Protein AF-M0KDM0-F1 (afdb_monomer_lite)

Foldseek 3Di:
DDPDPDDEAADEAEDPAQVHAEDEDDLPPDQPDAAAAELEEADEDDANAEYEYERHEYYDVQVSHPNCPPPVHFYEHYHHYDHYAYEYYNYEQEDGQQESEACEQRYAEHAQAEYEHTNFDDAQDPPRPGFGEHYEYAHAVVGEHEYYQYEYYAGLAEPYEHAYHAAEYEHEQYEHEAHLAAHYAAQHYAEYEAYQYHEEHDDPVNQVRHDADPDDGSGDWYEHYPNHNQHYQDAYEYEHEQYEYEQTQAAHEEQEHHDDDHDAEYAYYYEQEFYENYNNHDDAENYEYYDPHEHQEYHYAEYEYEQHQHAHYYYDAYAYEYAAYEYENHPYNYDPHRYHYNHYHYPDDTGRGNHDDPVRGHNDDDPCPDDDPPPPDDDDD

Organism: NCBI:txid1227452

Sequence (381 aa):
MEFGETVPAGISIIGEGANKSTLAITRHASGENRPNQSGFIWYDGYDHGTVEIADVKLDGNYENVSGLAENNGGSWGLQMSKNGNFHLKRAWIRGWHLAGVRGRAVLRSVTNCTFQDNGIGRHNATNGKSNSHHISVRPQAGDEFTVKNSCFIDCAGNAINIRFGDGVTKIHNCYISGTGSGLCKMSAGKVIELKNIYHRANTPSLEQKVDKRDIGPDFHGRFFINNLGNRGTTPTTVIMDNVLSRDMSDYAFQAQDAIGDGPMNVIWKGDMIAIYNTNRVRDEAVIRDHGVGKFSNIDIDRLSIHNSKAKAFMFTSSQGTIDTFNHSNTDGIGNAGDVTINANNQGQERFSPSVPSIKEVGVSSVASGEDVTVNSGNRKR

Structure (mmCIF, N/CA/C/O backbone):
data_AF-M0KDM0-F1
#
_entry.id   AF-M0KDM0-F1
#
loop_
_atom_site.group_PDB
_atom_site.id
_atom_site.type_symbol
_atom_site.label_atom_id
_atom_site.label_alt_id
_atom_site.label_comp_id
_atom_site.label_asym_id
_atom_site.label_entity_id
_atom_site.label_seq_id
_atom_site.pdbx_PDB_ins_code
_atom_site.Cartn_x
_atom_site.Cartn_y
_atom_site.Cartn_z
_atom_site.occupancy
_atom_site.B_iso_or_equiv
_atom_site.auth_seq_id
_atom_site.auth_comp_id
_atom_site.auth_asym_id
_atom_site.auth_atom_id
_atom_site.pdbx_PDB_model_num
ATOM 1 N N . MET A 1 1 ? 5.967 -6.563 -50.703 1.00 35.59 1 MET A N 1
ATOM 2 C CA . MET A 1 1 ? 6.257 -7.359 -49.496 1.00 35.59 1 MET A CA 1
ATOM 3 C C . MET A 1 1 ? 5.933 -6.447 -48.326 1.00 35.59 1 MET A C 1
ATOM 5 O O . MET A 1 1 ? 6.737 -5.585 -47.999 1.00 35.59 1 MET A O 1
ATOM 9 N N . GLU A 1 2 ? 4.691 -6.502 -47.847 1.00 38.84 2 GLU A N 1
ATOM 10 C CA . GLU A 1 2 ? 4.239 -5.694 -46.711 1.00 38.84 2 GLU A CA 1
ATOM 11 C C . GLU A 1 2 ? 4.822 -6.285 -45.428 1.00 38.84 2 GLU A C 1
ATOM 13 O O . GLU A 1 2 ? 4.769 -7.494 -45.202 1.00 38.84 2 GLU A O 1
ATOM 18 N N . PHE A 1 3 ? 5.434 -5.437 -44.607 1.00 34.19 3 PHE A N 1
ATOM 19 C CA . PHE A 1 3 ? 5.819 -5.811 -43.255 1.00 34.19 3 PHE A CA 1
ATOM 20 C C . PHE A 1 3 ? 4.541 -6.027 -42.427 1.00 34.19 3 PHE A C 1
ATOM 22 O O . PHE A 1 3 ? 3.915 -5.059 -42.017 1.00 34.19 3 PHE A O 1
ATOM 29 N N . GLY A 1 4 ? 4.192 -7.299 -42.212 1.00 47.06 4 GLY A N 1
ATOM 30 C CA . GLY A 1 4 ? 3.438 -7.840 -41.074 1.00 47.06 4 GLY A CA 1
ATOM 31 C C . GLY A 1 4 ? 2.073 -7.223 -40.744 1.00 47.06 4 GLY A C 1
ATOM 32 O O . GLY A 1 4 ? 1.992 -6.235 -40.027 1.00 47.06 4 GLY A O 1
ATOM 33 N N . GLU A 1 5 ? 0.996 -7.927 -41.098 1.00 47.44 5 GLU A N 1
ATOM 34 C CA . GLU A 1 5 ? -0.372 -7.701 -40.584 1.00 47.44 5 GLU A CA 1
ATOM 35 C C . GLU A 1 5 ? -0.519 -7.999 -39.072 1.00 47.44 5 GLU A C 1
ATOM 37 O O . GLU A 1 5 ? -1.568 -7.768 -38.472 1.00 47.44 5 GLU A O 1
ATOM 42 N N . THR A 1 6 ? 0.534 -8.506 -38.427 1.00 55.72 6 THR A N 1
ATOM 43 C CA . THR A 1 6 ? 0.581 -8.793 -36.991 1.00 55.72 6 THR A CA 1
ATOM 44 C C . THR A 1 6 ? 1.329 -7.693 -36.247 1.00 55.72 6 THR A C 1
ATOM 46 O O . THR A 1 6 ? 2.542 -7.538 -36.404 1.00 55.72 6 THR A O 1
ATOM 49 N N . VAL A 1 7 ? 0.609 -6.960 -35.397 1.00 55.34 7 VAL A N 1
ATOM 50 C CA . VAL A 1 7 ? 1.187 -5.978 -34.468 1.00 55.34 7 VAL A CA 1
ATOM 51 C C . VAL A 1 7 ? 2.204 -6.688 -33.558 1.00 55.34 7 VAL A C 1
ATOM 53 O O . VAL A 1 7 ? 1.883 -7.751 -33.021 1.00 55.34 7 VAL A O 1
ATOM 56 N N . PRO A 1 8 ? 3.429 -6.157 -33.379 1.00 58.00 8 PRO A N 1
ATOM 57 C CA . PRO A 1 8 ? 4.437 -6.817 -32.559 1.00 58.00 8 PRO A CA 1
ATOM 58 C C . PRO A 1 8 ? 4.004 -6.864 -31.090 1.00 58.00 8 PRO A C 1
ATOM 60 O O . PRO A 1 8 ? 3.485 -5.886 -30.549 1.00 58.00 8 PRO A O 1
ATOM 63 N N . ALA A 1 9 ? 4.247 -8.002 -30.439 1.00 67.75 9 ALA A N 1
ATOM 64 C CA . ALA A 1 9 ? 4.072 -8.141 -28.998 1.00 67.75 9 ALA A CA 1
ATOM 65 C C . ALA A 1 9 ? 4.955 -7.137 -28.234 1.00 67.75 9 ALA A C 1
ATOM 67 O O . ALA A 1 9 ? 5.993 -6.688 -28.726 1.00 67.75 9 ALA A O 1
ATOM 68 N N . GLY A 1 10 ? 4.550 -6.804 -27.011 1.00 76.56 10 GLY A N 1
ATOM 69 C CA . GLY A 1 10 ? 5.326 -5.953 -26.122 1.00 76.56 10 GLY A CA 1
ATOM 70 C C . GLY A 1 10 ? 6.689 -6.535 -25.767 1.00 76.56 10 GLY A C 1
ATOM 71 O O . GLY A 1 10 ? 6.923 -7.741 -25.819 1.00 76.56 10 GLY A O 1
ATOM 72 N N . ILE A 1 11 ? 7.602 -5.648 -25.376 1.00 84.25 11 ILE A N 1
ATOM 73 C CA . ILE A 1 11 ? 8.984 -5.995 -25.041 1.00 84.25 11 ILE A CA 1
ATOM 74 C C . ILE A 1 11 ? 9.093 -6.233 -23.535 1.00 84.25 11 ILE A C 1
ATOM 76 O O . ILE A 1 11 ? 8.833 -5.327 -22.745 1.00 84.25 11 ILE A O 1
ATOM 80 N N . SER A 1 12 ? 9.526 -7.435 -23.155 1.00 89.88 12 SER A N 1
ATOM 81 C CA . SER A 1 12 ? 9.868 -7.792 -21.772 1.00 89.88 12 SER A CA 1
ATOM 82 C C . SER A 1 12 ? 11.360 -7.575 -21.499 1.00 89.88 12 SER A C 1
ATOM 84 O O . SER A 1 12 ? 12.184 -7.750 -22.396 1.00 89.88 12 SER A O 1
ATOM 86 N N . ILE A 1 13 ? 11.721 -7.214 -20.263 1.00 91.38 13 ILE A N 1
ATOM 87 C CA . ILE A 1 13 ? 13.119 -7.017 -19.837 1.00 91.38 13 ILE A CA 1
ATOM 88 C C . ILE A 1 13 ? 13.420 -7.976 -18.692 1.00 91.38 13 ILE A C 1
ATOM 90 O O . ILE A 1 13 ? 12.868 -7.827 -17.602 1.00 91.38 13 ILE A O 1
ATOM 94 N N . ILE A 1 14 ? 14.321 -8.927 -18.931 1.00 95.69 14 ILE A N 1
ATOM 95 C CA . ILE A 1 14 ? 14.678 -9.972 -17.970 1.00 95.69 14 ILE A CA 1
ATOM 96 C C . ILE A 1 14 ? 16.189 -9.942 -17.743 1.00 95.69 14 ILE A C 1
ATOM 98 O O . ILE A 1 14 ? 16.960 -10.077 -18.693 1.00 95.69 14 ILE A O 1
ATOM 102 N N . GLY A 1 15 ? 16.607 -9.717 -16.499 1.00 94.94 15 GLY A N 1
ATOM 103 C CA . GLY A 1 15 ? 18.015 -9.727 -16.099 1.00 94.94 15 GLY A CA 1
ATOM 104 C C . GLY A 1 15 ? 18.447 -11.028 -15.415 1.00 94.94 15 GLY A C 1
ATOM 105 O O . GLY A 1 15 ? 17.697 -11.993 -15.315 1.00 94.94 15 GLY A O 1
ATOM 106 N N . GLU A 1 16 ? 19.673 -11.041 -14.898 1.00 94.44 16 GLU A N 1
ATOM 107 C CA . GLU A 1 16 ? 20.255 -12.161 -14.140 1.00 94.44 16 GLU A CA 1
ATOM 108 C C . GLU A 1 16 ? 20.016 -12.056 -12.620 1.00 94.44 16 GLU A C 1
ATOM 110 O O . GLU A 1 16 ? 20.525 -12.856 -11.829 1.00 94.44 16 GLU A O 1
ATOM 115 N N . GLY A 1 17 ? 19.280 -11.033 -12.191 1.00 91.75 17 GLY A N 1
ATOM 116 C CA . GLY A 1 17 ? 18.949 -10.721 -10.806 1.00 91.75 17 GLY A CA 1
ATOM 117 C C . GLY A 1 17 ? 19.108 -9.228 -10.530 1.00 91.75 17 GLY A C 1
ATOM 118 O O . GLY A 1 17 ? 20.024 -8.587 -11.044 1.00 91.75 17 GLY A O 1
ATOM 119 N N . ALA A 1 18 ? 18.269 -8.663 -9.657 1.00 89.75 18 ALA A N 1
ATOM 120 C CA . ALA A 1 18 ? 18.285 -7.224 -9.361 1.00 89.75 18 ALA A CA 1
ATOM 121 C C . ALA A 1 18 ? 19.626 -6.700 -8.797 1.00 89.75 18 ALA A C 1
ATOM 123 O O . ALA A 1 18 ? 19.922 -5.514 -8.900 1.00 89.75 18 ALA A O 1
ATOM 124 N N . ASN A 1 19 ? 20.468 -7.581 -8.251 1.00 87.94 19 ASN A N 1
ATOM 125 C CA . ASN A 1 19 ? 21.816 -7.236 -7.785 1.00 87.94 19 ASN A CA 1
ATOM 126 C C . ASN A 1 19 ? 22.911 -7.414 -8.851 1.00 87.94 19 ASN A C 1
ATOM 128 O O . ASN A 1 19 ? 24.055 -7.044 -8.608 1.00 87.94 19 ASN A O 1
ATOM 132 N N . LYS A 1 20 ? 22.580 -7.982 -10.016 1.00 92.19 20 LYS A N 1
ATOM 133 C CA . LYS A 1 20 ? 23.517 -8.275 -11.114 1.00 92.19 20 LYS A CA 1
ATOM 134 C C . LYS A 1 20 ? 23.231 -7.451 -12.364 1.00 92.19 20 LYS A C 1
ATOM 136 O O . LYS A 1 20 ? 24.155 -6.983 -13.017 1.00 92.19 20 LYS A O 1
ATOM 141 N N . SER A 1 21 ? 21.956 -7.233 -12.675 1.00 93.69 21 SER A N 1
ATOM 142 C CA . SER A 1 21 ? 21.517 -6.496 -13.857 1.00 93.69 21 SER A CA 1
ATOM 143 C C . SER A 1 21 ? 20.914 -5.161 -13.447 1.00 93.69 21 SER A C 1
ATOM 145 O O . SER A 1 21 ? 19.954 -5.114 -12.679 1.00 93.69 21 SER A O 1
ATOM 147 N N . THR A 1 22 ? 21.474 -4.066 -13.962 1.00 92.44 22 THR A N 1
ATOM 148 C CA . THR A 1 22 ? 20.990 -2.706 -13.700 1.00 92.44 22 THR A CA 1
ATOM 149 C C . THR A 1 22 ? 20.790 -1.950 -15.006 1.00 92.44 22 THR A C 1
ATOM 151 O O . THR A 1 22 ? 21.714 -1.857 -15.809 1.00 92.44 22 THR A O 1
ATOM 154 N N . LEU A 1 23 ? 19.611 -1.355 -15.172 1.00 90.00 23 LEU A N 1
ATOM 155 C CA . LEU A 1 23 ? 19.347 -0.306 -16.150 1.00 90.00 23 LEU A CA 1
ATOM 156 C C . LEU A 1 23 ? 19.211 1.018 -15.392 1.00 90.00 23 LEU A C 1
ATOM 158 O O . LEU A 1 23 ? 18.345 1.134 -14.526 1.00 90.00 23 LEU A O 1
ATOM 162 N N . ALA A 1 24 ? 20.069 1.995 -15.692 1.00 87.19 24 ALA A N 1
ATOM 163 C CA . ALA A 1 24 ? 20.154 3.241 -14.932 1.00 87.19 24 ALA A CA 1
ATOM 164 C C . ALA A 1 24 ? 20.133 4.492 -15.815 1.00 87.19 24 ALA A C 1
ATOM 166 O O . ALA A 1 24 ? 20.678 4.491 -16.921 1.00 87.19 24 ALA A O 1
ATOM 167 N N . ILE A 1 25 ? 19.582 5.588 -15.285 1.00 80.44 25 ILE A N 1
ATOM 168 C CA . ILE A 1 25 ? 19.773 6.923 -15.863 1.00 80.44 25 ILE A CA 1
ATOM 169 C C . ILE A 1 25 ? 21.196 7.402 -15.557 1.00 80.44 25 ILE A C 1
ATOM 171 O O . ILE A 1 25 ? 21.647 7.414 -14.408 1.00 80.44 25 ILE A O 1
ATOM 175 N N . THR A 1 26 ? 21.921 7.820 -16.596 1.00 75.44 26 THR A N 1
ATOM 176 C CA . THR A 1 26 ? 23.284 8.336 -16.437 1.00 75.44 26 THR A CA 1
ATOM 177 C C . THR A 1 26 ? 23.271 9.758 -15.870 1.00 75.44 26 THR A C 1
ATOM 179 O O . THR A 1 26 ? 22.411 10.577 -16.192 1.00 75.44 26 THR A O 1
ATOM 182 N N . ARG A 1 27 ? 24.290 10.094 -15.071 1.00 70.06 27 ARG A N 1
ATOM 183 C CA . ARG A 1 27 ? 24.494 11.447 -14.511 1.00 70.06 27 ARG A CA 1
ATOM 184 C C . ARG A 1 27 ? 24.722 12.546 -15.564 1.00 70.06 27 ARG A C 1
ATOM 186 O O . ARG A 1 27 ? 24.715 13.723 -15.233 1.00 70.06 27 ARG A O 1
ATOM 193 N N . HIS A 1 28 ? 24.980 12.166 -16.818 1.00 65.06 28 HIS A N 1
ATOM 194 C CA . HIS A 1 28 ? 25.344 13.079 -17.907 1.00 65.06 28 HIS A CA 1
ATOM 195 C C . HIS A 1 28 ? 24.146 13.509 -18.767 1.00 65.06 28 HIS A C 1
ATOM 197 O O . HIS A 1 28 ? 24.336 14.159 -19.792 1.00 65.06 28 HIS A O 1
ATOM 203 N N . ALA A 1 29 ? 22.914 13.174 -18.370 1.00 61.81 29 ALA A N 1
ATOM 204 C CA . ALA A 1 29 ? 21.724 13.695 -19.030 1.00 61.81 29 ALA A CA 1
ATOM 205 C C . ALA A 1 29 ? 21.675 15.234 -18.887 1.00 61.81 29 ALA A C 1
ATOM 207 O O . ALA A 1 29 ? 21.471 15.755 -17.785 1.00 61.81 29 ALA A O 1
ATOM 208 N N . SER A 1 30 ? 21.902 15.961 -19.989 1.00 56.25 30 SER A N 1
ATOM 209 C CA . SER A 1 30 ? 22.053 17.425 -19.991 1.00 56.25 30 SER A CA 1
ATOM 210 C C . SER A 1 30 ? 20.806 18.143 -19.462 1.00 56.25 30 SER A C 1
ATOM 212 O O . SER A 1 30 ? 19.687 17.680 -19.667 1.00 56.25 30 SER A O 1
ATOM 214 N N . GLY A 1 31 ? 21.008 19.266 -18.760 1.00 56.34 31 GLY A N 1
ATOM 215 C CA . GLY A 1 31 ? 19.955 20.115 -18.171 1.00 56.34 31 GLY A CA 1
ATOM 216 C C . GLY A 1 31 ? 19.000 20.749 -19.167 1.00 56.34 31 GLY A C 1
ATOM 217 O O . GLY A 1 31 ? 17.813 20.891 -18.890 1.00 56.34 31 GLY A O 1
ATOM 218 N N . GLU A 1 32 ? 19.518 21.074 -20.343 1.00 55.53 32 GLU A N 1
ATOM 219 C CA . GLU A 1 32 ? 18.854 21.953 -21.303 1.00 55.53 32 GLU A CA 1
ATOM 220 C C . GLU A 1 32 ? 17.818 21.231 -22.184 1.00 55.53 32 GLU A C 1
ATOM 222 O O . GLU A 1 32 ? 16.975 21.882 -22.788 1.00 55.53 32 GLU A O 1
ATOM 227 N N . ASN A 1 33 ? 17.813 19.889 -22.206 1.00 51.34 33 ASN A N 1
ATOM 228 C CA . ASN A 1 33 ? 16.956 19.066 -23.073 1.00 51.34 33 ASN A CA 1
ATOM 229 C C . ASN A 1 33 ? 16.190 17.983 -22.292 1.00 51.34 33 ASN A C 1
ATOM 231 O O . ASN A 1 33 ? 16.230 16.819 -22.682 1.00 51.34 33 ASN A O 1
ATOM 235 N N . ARG A 1 34 ? 15.530 18.302 -21.170 1.00 59.34 34 ARG A N 1
ATOM 236 C CA . ARG A 1 34 ? 14.917 17.276 -20.295 1.00 59.34 34 ARG A CA 1
ATOM 237 C C . ARG A 1 34 ? 13.394 17.139 -20.458 1.00 59.34 34 ARG A C 1
ATOM 239 O O . ARG A 1 34 ? 12.656 17.630 -19.603 1.00 59.34 34 ARG A O 1
ATOM 246 N N . PRO A 1 35 ? 12.882 16.427 -21.487 1.00 56.09 35 PRO A N 1
ATOM 247 C CA . PRO A 1 35 ? 11.527 15.896 -21.418 1.00 56.09 35 PRO A CA 1
ATOM 248 C C . PRO A 1 35 ? 11.438 14.887 -20.262 1.00 56.09 35 PRO A C 1
ATOM 250 O O . PRO A 1 35 ? 12.457 14.383 -19.784 1.00 56.09 35 PRO A O 1
ATOM 253 N N . ASN A 1 36 ? 10.216 14.577 -19.818 1.00 66.75 36 ASN A N 1
ATOM 254 C CA . ASN A 1 36 ? 9.962 13.531 -18.822 1.00 66.75 36 ASN A CA 1
ATOM 255 C C . ASN A 1 36 ? 10.756 12.257 -19.153 1.00 66.75 36 ASN A C 1
ATOM 257 O O . ASN A 1 36 ? 10.508 11.616 -20.173 1.00 66.75 36 ASN A O 1
ATOM 261 N N . GLN A 1 37 ? 11.695 11.887 -18.285 1.00 73.62 37 GLN A N 1
ATOM 262 C CA . GLN A 1 37 ? 12.515 10.694 -18.464 1.00 73.62 37 GLN A CA 1
ATOM 263 C C . GLN A 1 37 ? 11.749 9.481 -17.954 1.00 73.62 37 GLN A C 1
ATOM 265 O O . GLN A 1 37 ? 10.998 9.564 -16.978 1.00 73.62 37 GLN A O 1
ATOM 270 N N . SER A 1 38 ? 11.896 8.335 -18.606 1.00 77.62 38 SER A N 1
ATOM 271 C CA . SER A 1 38 ? 11.333 7.100 -18.075 1.00 77.62 38 SER A CA 1
ATOM 272 C C . SER A 1 38 ? 12.226 5.910 -18.355 1.00 77.62 38 SER A C 1
ATOM 274 O O . SER A 1 38 ? 12.783 5.814 -19.444 1.00 77.62 38 SER A O 1
ATOM 276 N N . GLY A 1 39 ? 12.346 5.006 -17.382 1.00 76.88 39 GLY A N 1
ATOM 277 C CA . GLY A 1 39 ? 13.085 3.754 -17.565 1.00 76.88 39 GLY A CA 1
ATOM 278 C C . GLY A 1 39 ? 12.410 2.844 -18.588 1.00 76.88 39 GLY A C 1
ATOM 279 O O . GLY A 1 39 ? 13.080 2.194 -19.383 1.00 76.88 39 GLY A O 1
ATOM 280 N N . PHE A 1 40 ? 11.077 2.852 -18.605 1.00 84.31 40 PHE A N 1
ATOM 281 C CA . PHE A 1 40 ? 10.266 2.174 -19.609 1.00 84.31 40 PHE A CA 1
ATOM 282 C C . PHE A 1 40 ? 8.972 2.951 -19.869 1.00 84.31 40 PHE A C 1
ATOM 284 O O . PHE A 1 40 ? 8.281 3.350 -18.923 1.00 84.31 40 PHE A O 1
ATOM 291 N N . ILE A 1 41 ? 8.620 3.128 -21.144 1.00 82.94 41 ILE A N 1
ATOM 292 C CA . ILE A 1 41 ? 7.360 3.749 -21.568 1.00 82.94 41 ILE A CA 1
ATOM 293 C C . ILE A 1 41 ? 6.604 2.777 -22.461 1.00 82.94 41 ILE A C 1
ATOM 295 O O . ILE A 1 41 ? 7.095 2.346 -23.498 1.00 82.94 41 ILE A O 1
ATOM 299 N N . TRP A 1 42 ? 5.370 2.502 -22.071 1.00 78.88 42 TRP A N 1
ATOM 300 C CA . TRP A 1 42 ? 4.370 1.838 -22.887 1.00 78.88 42 TRP A CA 1
ATOM 301 C C . TRP A 1 42 ? 3.461 2.934 -23.460 1.00 78.88 42 TRP A C 1
ATOM 303 O O . TRP A 1 42 ? 2.737 3.600 -22.714 1.00 78.88 42 TRP A O 1
ATOM 313 N N . TYR A 1 43 ? 3.514 3.149 -24.777 1.00 75.94 43 TYR A N 1
ATOM 314 C CA . TYR A 1 43 ? 2.731 4.186 -25.460 1.00 75.94 43 TYR A CA 1
ATOM 315 C C . TYR A 1 43 ? 1.278 3.762 -25.720 1.00 75.94 43 TYR A C 1
ATOM 317 O O . TYR A 1 43 ? 0.985 2.582 -25.919 1.00 75.94 43 TYR A O 1
ATOM 325 N N . ASP A 1 44 ? 0.371 4.746 -25.712 1.00 74.19 44 ASP A N 1
ATOM 326 C CA . ASP A 1 44 ? -1.040 4.568 -26.073 1.00 74.19 44 ASP A CA 1
ATOM 327 C C . ASP A 1 44 ? -1.181 4.204 -27.574 1.00 74.19 44 ASP A C 1
ATOM 329 O O . ASP A 1 44 ? -0.305 4.512 -28.380 1.00 74.19 44 ASP A O 1
ATOM 333 N N . GLY A 1 45 ? -2.296 3.565 -27.952 1.00 71.69 45 GLY A N 1
ATOM 334 C CA . GLY A 1 45 ? -2.641 3.260 -29.354 1.00 71.69 45 GLY A CA 1
ATOM 335 C C . GLY A 1 45 ? -2.397 1.815 -29.803 1.00 71.69 45 GLY A C 1
ATOM 336 O O . GLY A 1 45 ? -2.857 1.443 -30.876 1.00 71.69 45 GLY A O 1
ATOM 337 N N . TYR A 1 46 ? -1.755 0.993 -28.969 1.00 73.56 46 TYR A N 1
ATOM 338 C CA . TYR A 1 46 ? -1.459 -0.410 -29.270 1.00 73.56 46 TYR A CA 1
ATOM 339 C C . TYR A 1 46 ? -1.802 -1.307 -28.077 1.00 73.56 46 TYR A C 1
ATOM 341 O O . TYR A 1 46 ? -1.681 -0.884 -26.923 1.00 73.56 46 TYR A O 1
ATOM 349 N N . ASP A 1 47 ? -2.209 -2.545 -28.349 1.00 80.12 47 ASP A N 1
ATOM 350 C CA . ASP A 1 47 ? -2.201 -3.616 -27.353 1.00 80.12 47 ASP A CA 1
ATOM 351 C C . ASP A 1 47 ? -0.834 -4.300 -27.408 1.00 80.12 47 ASP A C 1
ATOM 353 O O . ASP A 1 47 ? -0.475 -4.878 -28.430 1.00 80.12 47 ASP A O 1
ATOM 357 N N . HIS A 1 48 ? -0.049 -4.198 -26.332 1.00 80.06 48 HIS A N 1
ATOM 358 C CA . HIS A 1 48 ? 1.283 -4.812 -26.295 1.00 80.06 48 HIS A CA 1
ATOM 359 C C . HIS A 1 48 ? 1.243 -6.227 -25.697 1.00 80.06 48 HIS A C 1
ATOM 361 O O . HIS A 1 48 ? 2.284 -6.784 -25.354 1.00 80.06 48 HIS A O 1
ATOM 367 N N . GLY A 1 49 ? 0.057 -6.828 -25.563 1.00 86.31 49 GLY A N 1
ATOM 368 C CA . GLY A 1 49 ? -0.098 -8.175 -25.032 1.00 86.31 49 GLY A CA 1
ATOM 369 C C . GLY A 1 49 ? 0.385 -8.266 -23.586 1.00 86.31 49 GLY A C 1
ATOM 370 O O . GLY A 1 49 ? 0.019 -7.440 -22.749 1.00 86.31 49 GLY A O 1
ATOM 371 N N . THR A 1 50 ? 1.201 -9.276 -23.287 1.00 90.12 50 THR A N 1
ATOM 372 C CA . THR A 1 50 ? 1.740 -9.512 -21.942 1.00 90.12 50 THR A CA 1
ATOM 373 C C . THR A 1 50 ? 3.215 -9.141 -21.880 1.00 90.12 50 THR A C 1
ATOM 375 O O . THR A 1 50 ? 4.033 -9.706 -22.602 1.00 90.12 50 THR A O 1
ATOM 378 N N . VAL A 1 51 ? 3.551 -8.223 -20.977 1.00 91.12 51 VAL A N 1
ATOM 379 C CA . VAL A 1 51 ? 4.912 -7.736 -20.737 1.00 91.12 51 VAL A CA 1
ATOM 380 C C . VAL A 1 51 ? 5.342 -8.061 -19.311 1.00 91.12 51 VAL A C 1
ATOM 382 O O . VAL A 1 51 ? 4.592 -7.846 -18.357 1.00 91.12 51 VAL A O 1
ATOM 385 N N . GLU A 1 52 ? 6.575 -8.533 -19.156 1.00 93.31 52 GLU A N 1
ATOM 386 C CA . GLU A 1 52 ? 7.209 -8.758 -17.861 1.00 93.31 52 GLU A CA 1
ATOM 387 C C . GLU A 1 52 ? 8.501 -7.938 -17.734 1.00 93.31 52 GLU A C 1
ATOM 389 O O . GLU A 1 52 ? 9.323 -7.881 -18.650 1.00 93.31 52 GLU A O 1
ATOM 394 N N . ILE A 1 53 ? 8.699 -7.318 -16.569 1.00 94.31 53 ILE A N 1
ATOM 395 C CA . ILE A 1 53 ? 10.025 -6.878 -16.130 1.00 94.31 53 ILE A CA 1
ATOM 396 C C . ILE A 1 53 ? 10.426 -7.700 -14.914 1.00 94.31 53 ILE A C 1
ATOM 398 O O . ILE A 1 53 ? 9.757 -7.653 -13.872 1.00 94.31 53 ILE A O 1
ATOM 402 N N . ALA A 1 54 ? 11.535 -8.427 -15.052 1.00 96.56 54 ALA A N 1
ATOM 403 C CA . ALA A 1 54 ? 12.016 -9.316 -14.015 1.00 96.56 54 ALA A CA 1
ATOM 404 C C . ALA A 1 54 ? 13.529 -9.303 -13.814 1.00 96.56 54 ALA A C 1
ATOM 406 O O . ALA A 1 54 ? 14.300 -9.001 -14.722 1.00 96.56 54 ALA A O 1
ATOM 407 N N . ASP A 1 55 ? 13.939 -9.655 -12.593 1.00 96.62 55 ASP A N 1
ATOM 408 C CA . ASP A 1 55 ? 15.337 -9.948 -12.252 1.00 96.62 55 ASP A CA 1
ATOM 409 C C . ASP A 1 55 ? 16.310 -8.813 -12.606 1.00 96.62 55 ASP A C 1
ATOM 411 O O . ASP A 1 55 ? 17.442 -9.033 -13.029 1.00 96.62 55 ASP A O 1
ATOM 415 N N . VAL A 1 56 ? 15.868 -7.570 -12.430 1.00 95.50 56 VAL A N 1
ATOM 416 C CA . VAL A 1 56 ? 16.618 -6.377 -12.830 1.00 95.50 56 VAL A CA 1
ATOM 417 C C . VAL A 1 56 ? 16.387 -5.235 -11.847 1.00 95.50 56 VAL A C 1
ATOM 419 O O . VAL A 1 56 ? 15.323 -5.120 -11.230 1.00 95.50 56 VAL A O 1
ATOM 422 N N . LYS A 1 57 ? 17.389 -4.369 -11.702 1.00 94.88 57 LYS A N 1
ATOM 423 C CA . LYS A 1 57 ? 17.251 -3.072 -11.046 1.00 94.88 57 LYS A CA 1
ATOM 424 C C . LYS A 1 57 ? 17.016 -1.979 -12.082 1.00 94.88 57 LYS A C 1
ATOM 426 O O . LYS A 1 57 ? 17.827 -1.806 -12.989 1.00 94.88 57 LYS A O 1
ATOM 431 N N . LEU A 1 58 ? 15.927 -1.232 -11.919 1.00 94.06 58 LEU A N 1
ATOM 432 C CA . LEU A 1 58 ? 15.641 -0.013 -12.669 1.00 94.06 58 LEU A CA 1
ATOM 433 C C . LEU A 1 58 ? 15.944 1.193 -11.784 1.00 94.06 58 LEU A C 1
ATOM 435 O O . LEU A 1 58 ? 15.224 1.465 -10.818 1.00 94.06 58 LEU A O 1
ATOM 439 N N . ASP A 1 59 ? 17.018 1.895 -12.121 1.00 92.25 59 ASP A N 1
ATOM 440 C CA . ASP A 1 59 ? 17.637 2.911 -11.282 1.00 92.25 59 ASP A CA 1
ATOM 441 C C . ASP A 1 59 ? 17.483 4.306 -11.895 1.00 92.25 59 ASP A C 1
ATOM 443 O O . ASP A 1 59 ? 18.181 4.688 -12.837 1.00 92.25 59 ASP A O 1
ATOM 447 N N . GLY A 1 60 ? 16.540 5.076 -11.362 1.00 88.31 60 GLY A N 1
ATOM 448 C CA . GLY A 1 60 ? 16.292 6.441 -11.809 1.00 88.31 60 GLY A CA 1
ATOM 449 C C . GLY A 1 60 ? 17.396 7.414 -11.401 1.00 88.31 60 GLY A C 1
ATOM 450 O O . GLY A 1 60 ? 17.467 8.505 -11.965 1.00 88.31 60 GLY A O 1
ATOM 451 N N . ASN A 1 61 ? 18.266 7.012 -10.463 1.00 86.19 61 ASN A N 1
ATOM 452 C CA . ASN A 1 61 ? 19.455 7.750 -10.059 1.00 86.19 61 ASN A CA 1
ATOM 453 C C . ASN A 1 61 ? 19.184 9.221 -9.658 1.00 86.19 61 ASN A C 1
ATOM 455 O O . ASN A 1 61 ? 20.046 10.074 -9.863 1.00 86.19 61 ASN A O 1
ATOM 459 N N . TYR A 1 62 ? 17.996 9.537 -9.109 1.00 80.50 62 TYR A N 1
ATOM 460 C CA . TYR A 1 62 ? 17.566 10.930 -8.878 1.00 80.50 62 TYR A CA 1
ATOM 461 C C . TYR A 1 62 ? 18.555 11.761 -8.050 1.00 80.50 62 TYR A C 1
ATOM 463 O O . TYR A 1 62 ? 18.712 12.946 -8.313 1.00 80.50 62 TYR A O 1
ATOM 471 N N . GLU A 1 63 ? 19.251 11.140 -7.096 1.00 80.31 63 GLU A N 1
ATOM 472 C CA . GLU A 1 63 ? 20.233 11.793 -6.219 1.00 80.31 63 GLU A CA 1
ATOM 473 C C . GLU A 1 63 ? 21.404 12.402 -7.004 1.00 80.31 63 GLU A C 1
ATOM 475 O O . GLU A 1 63 ? 21.995 13.389 -6.579 1.00 80.31 63 GLU A O 1
ATOM 480 N N . ASN A 1 64 ? 21.734 11.826 -8.163 1.00 79.50 64 ASN A N 1
ATOM 481 C CA . ASN A 1 64 ? 22.868 12.232 -8.993 1.00 79.50 64 ASN A CA 1
ATOM 482 C C . ASN A 1 64 ? 22.440 12.956 -10.277 1.00 79.50 64 ASN A C 1
ATOM 484 O O . ASN A 1 64 ? 23.289 13.274 -11.114 1.00 79.50 64 ASN A O 1
ATOM 488 N N . VAL A 1 65 ? 21.140 13.196 -10.461 1.00 74.19 65 VAL A N 1
ATOM 489 C CA . VAL A 1 65 ? 20.594 13.916 -11.613 1.00 74.19 65 VAL A CA 1
ATOM 490 C C . VAL A 1 65 ? 19.999 15.230 -11.107 1.00 74.19 65 VAL A C 1
ATOM 492 O O . VAL A 1 65 ? 18.871 15.286 -10.624 1.00 74.19 65 VAL A O 1
ATOM 495 N N . SER A 1 66 ? 20.780 16.307 -11.210 1.00 71.12 66 SER A N 1
ATOM 496 C CA . SER A 1 66 ? 20.347 17.660 -10.835 1.00 71.12 66 SER A CA 1
ATOM 497 C C . SER A 1 66 ? 19.181 18.136 -11.705 1.00 71.12 66 SER A C 1
ATOM 499 O O . SER A 1 66 ? 19.007 17.635 -12.809 1.00 71.12 66 SER A O 1
ATOM 501 N N . GLY A 1 67 ? 18.390 19.116 -11.253 1.00 65.06 67 GLY A N 1
ATOM 502 C CA . GLY A 1 67 ? 17.392 19.815 -12.082 1.00 65.06 67 GLY A CA 1
ATOM 503 C C . GLY A 1 67 ? 16.221 18.961 -12.598 1.00 65.06 67 GLY A C 1
ATOM 504 O O . GLY A 1 67 ? 15.597 19.322 -13.591 1.00 65.06 67 GLY A O 1
ATOM 505 N N . LEU A 1 68 ? 15.905 17.823 -11.961 1.00 70.75 68 LEU A N 1
ATOM 506 C CA . LEU A 1 68 ? 14.751 16.984 -12.334 1.00 70.75 68 LEU A CA 1
ATOM 507 C C . LEU A 1 68 ? 13.392 17.663 -12.099 1.00 70.75 68 LEU A C 1
ATOM 509 O O . LEU A 1 68 ? 12.404 17.270 -12.714 1.00 70.75 68 LEU A O 1
ATOM 513 N N . ALA A 1 69 ? 13.331 18.655 -11.211 1.00 66.25 69 ALA A N 1
ATOM 514 C CA . ALA A 1 69 ? 12.113 19.404 -10.903 1.00 66.25 69 ALA A CA 1
ATOM 515 C C . ALA A 1 69 ? 11.919 20.659 -11.778 1.00 66.25 69 ALA A C 1
ATOM 517 O O . ALA A 1 69 ? 10.837 21.250 -11.773 1.00 66.25 69 ALA A O 1
ATOM 518 N N . GLU A 1 70 ? 12.944 21.073 -12.525 1.00 67.12 70 GLU A N 1
ATOM 519 C CA .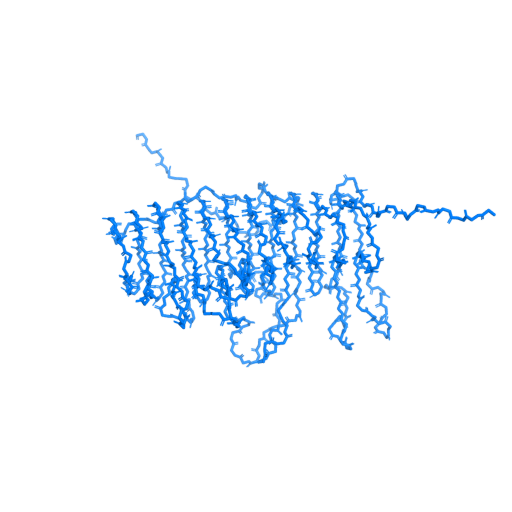 GLU A 1 70 ? 12.921 22.280 -13.355 1.00 67.12 70 GLU A CA 1
ATOM 520 C C . GLU A 1 70 ? 12.098 22.056 -14.638 1.00 67.12 70 GLU A C 1
ATOM 522 O O . GLU A 1 70 ? 11.931 20.928 -15.101 1.00 67.12 70 GLU A O 1
ATOM 527 N N . ASN A 1 71 ? 11.554 23.131 -15.222 1.00 60.03 71 ASN A N 1
ATOM 528 C CA . ASN A 1 71 ? 10.865 23.118 -16.525 1.00 60.03 71 ASN A CA 1
ATOM 529 C C . ASN A 1 71 ? 9.722 22.085 -16.680 1.00 60.03 71 ASN A C 1
ATOM 531 O O . ASN A 1 71 ? 9.482 21.582 -17.774 1.00 60.03 71 ASN A O 1
ATOM 535 N N . ASN A 1 72 ? 8.985 21.775 -15.602 1.00 60.78 72 ASN A N 1
ATOM 536 C CA . ASN A 1 72 ? 7.959 20.714 -15.566 1.00 60.78 72 ASN A CA 1
ATOM 537 C C . ASN A 1 72 ? 8.493 19.302 -15.889 1.00 60.78 72 ASN A C 1
ATOM 539 O O . ASN A 1 72 ? 7.718 18.431 -16.298 1.00 60.78 72 ASN A O 1
ATOM 543 N N . GLY A 1 73 ? 9.795 19.080 -15.710 1.00 66.38 73 GLY A N 1
ATOM 544 C CA . GLY A 1 73 ? 10.443 17.793 -15.911 1.00 66.38 73 GLY A CA 1
ATOM 545 C C . GLY A 1 73 ? 10.153 16.766 -14.811 1.00 66.38 73 GLY A C 1
ATOM 546 O O . GLY A 1 73 ? 9.299 16.936 -13.933 1.00 66.38 73 GLY A O 1
ATOM 547 N N . GLY A 1 74 ? 10.895 15.664 -14.884 1.00 76.56 74 GLY A N 1
ATOM 548 C CA . GLY A 1 74 ? 10.938 14.616 -13.872 1.00 76.56 74 GLY A CA 1
ATOM 549 C C . GLY A 1 74 ? 11.182 13.238 -14.475 1.00 76.56 74 GLY A C 1
ATOM 550 O O . GLY A 1 74 ? 11.297 13.091 -15.693 1.00 76.56 74 GLY A O 1
ATOM 551 N N . SER A 1 75 ? 11.279 12.220 -13.617 1.00 79.81 75 SER A N 1
ATOM 552 C CA . SER A 1 75 ? 11.555 10.846 -14.040 1.00 79.81 75 SER A CA 1
ATOM 553 C C . SER A 1 75 ? 10.548 9.841 -13.471 1.00 79.81 75 SER A C 1
ATOM 555 O O . SER A 1 75 ? 10.221 9.869 -12.284 1.00 79.81 75 SER A O 1
ATOM 557 N N . TRP A 1 76 ? 10.046 8.948 -14.326 1.00 85.81 76 TRP A N 1
ATOM 558 C CA . TRP A 1 76 ? 9.173 7.824 -13.962 1.00 85.81 76 TRP A CA 1
ATOM 559 C C . TRP A 1 76 ? 9.922 6.510 -14.148 1.00 85.81 76 TRP A C 1
ATOM 561 O O . TRP A 1 76 ? 10.520 6.312 -15.196 1.00 85.81 76 TRP A O 1
ATOM 571 N N . GLY A 1 77 ? 9.843 5.566 -13.214 1.00 88.19 77 GLY A N 1
ATOM 572 C CA . GLY A 1 77 ? 10.441 4.250 -13.469 1.00 88.19 77 GLY A CA 1
ATOM 573 C C . GLY A 1 77 ? 9.772 3.560 -14.642 1.00 88.19 77 GLY A C 1
ATOM 574 O O . GLY A 1 77 ? 10.397 3.292 -15.667 1.00 88.19 77 GLY A O 1
ATOM 575 N N . LEU A 1 78 ? 8.467 3.355 -14.507 1.00 91.31 78 LEU A N 1
ATOM 576 C CA . LEU A 1 78 ? 7.632 2.704 -15.502 1.00 91.31 78 LEU A CA 1
ATOM 577 C C . LEU A 1 78 ? 6.395 3.553 -15.762 1.00 91.31 78 LEU A C 1
ATOM 579 O O . LEU A 1 78 ? 5.660 3.898 -14.831 1.00 91.31 78 LEU A O 1
ATOM 583 N N . GLN A 1 79 ? 6.128 3.851 -17.028 1.00 88.69 79 GLN A N 1
ATOM 584 C CA . GLN A 1 79 ? 4.928 4.561 -17.445 1.00 88.69 79 GLN A CA 1
ATOM 585 C C . GLN A 1 79 ? 4.114 3.696 -18.402 1.00 88.69 79 GLN A C 1
ATOM 587 O O . GLN A 1 79 ? 4.553 3.412 -19.511 1.00 88.69 79 GLN A O 1
ATOM 592 N N . MET A 1 80 ? 2.924 3.280 -17.963 1.00 86.75 80 MET A N 1
ATOM 593 C CA . MET A 1 80 ? 2.079 2.351 -18.711 1.00 86.75 80 MET A CA 1
ATOM 594 C C . MET A 1 80 ? 0.920 3.038 -19.442 1.00 86.75 80 MET A C 1
ATOM 596 O O . MET A 1 80 ? 0.401 4.064 -18.976 1.00 86.75 80 MET A O 1
ATOM 600 N N . SER A 1 81 ? 0.504 2.443 -20.567 1.00 78.12 81 SER A N 1
ATOM 601 C CA . SER A 1 81 ? -0.628 2.877 -21.397 1.00 78.12 81 SER A CA 1
ATOM 602 C C . SER A 1 81 ? -1.976 2.341 -20.870 1.00 78.12 81 SER A C 1
ATOM 604 O O . SER A 1 81 ? -2.148 2.135 -19.665 1.00 78.12 81 SER A O 1
ATOM 606 N N . LYS A 1 82 ? -2.987 2.210 -21.738 1.00 79.44 82 LYS A N 1
ATOM 607 C CA . LYS A 1 82 ? -4.331 1.720 -21.403 1.00 79.44 82 LYS A CA 1
ATOM 608 C C . LYS A 1 82 ? -4.544 0.215 -21.609 1.00 79.44 82 LYS A C 1
ATOM 610 O O . LYS A 1 82 ? -5.342 -0.330 -20.854 1.00 79.44 82 LYS A O 1
ATOM 615 N N . ASN A 1 83 ? -3.873 -0.422 -22.572 1.00 82.81 83 ASN A N 1
ATOM 616 C CA . ASN A 1 83 ? -4.195 -1.787 -23.017 1.00 82.81 83 ASN A CA 1
ATOM 617 C C . ASN A 1 83 ? -3.017 -2.742 -22.811 1.00 82.81 83 ASN A C 1
ATOM 619 O O . ASN A 1 83 ? -1.875 -2.311 -22.950 1.00 82.81 83 ASN A O 1
ATOM 623 N N . GLY A 1 84 ? -3.320 -4.010 -22.522 1.00 87.00 84 GLY A N 1
ATOM 624 C CA . GLY A 1 84 ? -2.372 -5.102 -22.285 1.00 87.00 84 GLY A CA 1
ATOM 625 C C . GLY A 1 84 ? -2.290 -5.538 -20.819 1.00 87.00 84 GLY A C 1
ATOM 626 O O . GLY A 1 84 ? -3.089 -5.116 -19.978 1.00 87.00 84 GLY A O 1
ATOM 627 N N . ASN A 1 85 ? -1.303 -6.377 -20.508 1.00 91.00 85 ASN A N 1
ATOM 628 C CA . ASN A 1 85 ? -1.016 -6.880 -19.167 1.00 91.00 85 ASN A CA 1
ATOM 629 C C . ASN A 1 85 ? 0.462 -6.687 -18.831 1.00 91.00 85 ASN A C 1
ATOM 631 O O . ASN A 1 85 ? 1.335 -7.071 -19.605 1.00 91.00 85 ASN A O 1
ATOM 635 N N . PHE A 1 86 ? 0.747 -6.122 -17.660 1.00 93.19 86 PHE A N 1
ATOM 636 C CA . PHE A 1 86 ? 2.112 -5.927 -17.185 1.00 93.19 86 PHE A CA 1
ATOM 637 C C . PHE A 1 86 ? 2.346 -6.614 -15.843 1.00 93.19 86 PHE A C 1
ATOM 639 O O . PHE A 1 86 ? 1.536 -6.490 -14.914 1.00 93.19 86 PHE A O 1
ATOM 646 N N . HIS A 1 87 ? 3.499 -7.269 -15.727 1.00 96.19 87 HIS A N 1
ATOM 647 C CA . HIS A 1 87 ? 3.932 -7.985 -14.535 1.00 96.19 87 HIS A CA 1
ATOM 648 C C . HIS A 1 87 ? 5.323 -7.524 -14.083 1.00 96.19 87 HIS A C 1
ATOM 650 O O . HIS A 1 87 ? 6.250 -7.405 -14.883 1.00 96.19 87 HIS A O 1
ATOM 656 N N . LEU A 1 88 ? 5.471 -7.274 -12.781 1.00 97.19 88 LEU A N 1
ATOM 657 C CA . LEU A 1 88 ? 6.758 -7.026 -12.132 1.00 97.19 88 LEU A CA 1
ATOM 658 C C . LEU A 1 88 ? 7.131 -8.192 -11.232 1.00 97.19 88 LEU A C 1
ATOM 660 O O . LEU A 1 88 ? 6.337 -8.590 -10.374 1.00 97.19 88 LEU A O 1
ATOM 664 N N . LYS A 1 89 ? 8.356 -8.701 -11.385 1.00 97.94 89 LYS A N 1
ATOM 665 C CA . LYS A 1 89 ? 8.814 -9.866 -10.628 1.00 97.94 89 LYS A CA 1
ATOM 666 C C . LYS A 1 89 ? 10.277 -9.761 -10.222 1.00 97.94 89 LYS A C 1
ATOM 668 O O . LYS A 1 89 ? 11.136 -9.624 -11.076 1.00 97.94 89 LYS A O 1
ATOM 673 N N . ARG A 1 90 ? 10.603 -9.879 -8.932 1.00 97.31 90 ARG A N 1
ATOM 674 C CA . ARG A 1 90 ? 12.010 -9.847 -8.462 1.00 97.31 90 ARG A CA 1
ATOM 675 C C . ARG A 1 90 ? 12.799 -8.635 -8.986 1.00 97.31 90 ARG A C 1
ATOM 677 O O . ARG A 1 90 ? 13.991 -8.724 -9.272 1.00 97.31 90 ARG A O 1
ATOM 684 N N . ALA A 1 91 ? 12.114 -7.507 -9.145 1.00 96.19 91 ALA A N 1
ATOM 685 C CA . ALA A 1 91 ? 12.690 -6.278 -9.668 1.00 96.19 91 ALA A CA 1
ATOM 686 C C . ALA A 1 91 ? 12.922 -5.269 -8.539 1.00 96.19 91 ALA A C 1
ATOM 688 O O . ALA A 1 91 ? 12.123 -5.183 -7.600 1.00 96.19 91 ALA A O 1
ATOM 689 N N . TRP A 1 92 ? 13.987 -4.479 -8.658 1.00 96.06 92 TRP A N 1
ATOM 690 C CA . TRP A 1 92 ? 14.262 -3.363 -7.755 1.00 96.06 92 TRP A CA 1
ATOM 691 C C . TRP A 1 92 ? 14.048 -2.044 -8.489 1.00 96.06 92 TRP A C 1
ATOM 693 O O . TRP A 1 92 ? 14.808 -1.684 -9.383 1.00 96.06 92 TRP A O 1
ATOM 703 N N . ILE A 1 93 ? 12.997 -1.320 -8.123 1.00 95.81 93 ILE A N 1
ATOM 704 C CA . ILE A 1 93 ? 12.643 -0.032 -8.715 1.00 95.81 93 ILE A CA 1
ATOM 705 C C . ILE A 1 93 ? 13.074 1.064 -7.745 1.00 95.81 93 ILE A C 1
ATOM 707 O O . ILE A 1 93 ? 12.438 1.241 -6.700 1.00 95.81 93 ILE A O 1
ATOM 711 N N . ARG A 1 94 ? 14.152 1.791 -8.062 1.00 93.69 94 ARG A N 1
ATOM 712 C CA . ARG A 1 94 ? 14.688 2.810 -7.152 1.00 93.69 94 ARG A CA 1
ATOM 713 C C . ARG A 1 94 ? 14.962 4.159 -7.777 1.00 93.69 94 ARG A C 1
ATOM 715 O O . ARG A 1 94 ? 15.335 4.246 -8.942 1.00 93.69 94 ARG A O 1
ATOM 722 N N . GLY A 1 95 ? 14.873 5.185 -6.941 1.00 89.19 95 GLY A N 1
ATOM 723 C CA . GLY A 1 95 ? 15.446 6.487 -7.223 1.00 89.19 95 GLY A CA 1
ATOM 724 C C . GLY A 1 95 ? 14.758 7.255 -8.348 1.00 89.19 95 GLY A C 1
ATOM 725 O O . GLY A 1 95 ? 15.438 7.918 -9.127 1.00 89.19 95 GLY A O 1
ATOM 726 N N . TRP A 1 96 ? 13.437 7.140 -8.477 1.00 88.19 96 TRP A N 1
ATOM 727 C CA . TRP A 1 96 ? 12.652 7.823 -9.509 1.00 88.19 96 TRP A CA 1
ATOM 728 C C . TRP A 1 96 ? 11.943 9.057 -8.948 1.00 88.19 96 TRP A C 1
ATOM 730 O O . TRP A 1 96 ? 11.155 8.934 -8.015 1.00 88.19 96 TRP A O 1
ATOM 740 N N . HIS A 1 97 ? 12.159 10.239 -9.532 1.00 82.06 97 HIS A N 1
ATOM 741 C CA . HIS A 1 97 ? 11.700 11.521 -8.971 1.00 82.06 97 HIS A CA 1
ATOM 742 C C . HIS A 1 97 ? 10.167 11.661 -8.897 1.00 82.06 97 HIS A C 1
ATOM 744 O O . HIS A 1 97 ? 9.633 12.188 -7.923 1.00 82.06 97 HIS A O 1
ATOM 750 N N . LEU A 1 98 ? 9.429 11.175 -9.902 1.00 81.50 98 LEU A N 1
ATOM 751 C CA . LEU A 1 98 ? 7.967 11.324 -9.967 1.00 81.50 98 LEU A CA 1
ATOM 752 C C . LEU A 1 98 ? 7.207 10.101 -9.449 1.00 81.50 98 LEU A C 1
ATOM 754 O O . LEU A 1 98 ? 6.210 10.258 -8.754 1.00 81.50 98 LEU A O 1
ATOM 758 N N . ALA A 1 99 ? 7.629 8.887 -9.793 1.00 87.75 99 ALA A N 1
ATOM 759 C CA . ALA A 1 99 ? 7.116 7.650 -9.202 1.00 87.75 99 ALA A CA 1
ATOM 760 C C . ALA A 1 99 ? 7.939 6.454 -9.670 1.00 87.75 99 ALA A C 1
ATOM 762 O O . ALA A 1 99 ? 8.543 6.490 -10.744 1.00 87.75 99 ALA A O 1
ATOM 763 N N . GLY A 1 100 ? 7.842 5.349 -8.931 1.00 92.12 100 GLY A N 1
ATOM 764 C CA . GLY A 1 100 ? 8.330 4.062 -9.419 1.00 92.12 100 GLY A CA 1
ATOM 765 C C . GLY A 1 100 ? 7.505 3.585 -10.616 1.00 92.12 100 GLY A C 1
ATOM 766 O O . GLY A 1 100 ? 8.054 3.289 -11.672 1.00 92.12 100 GLY A O 1
ATOM 767 N N . VAL A 1 101 ? 6.176 3.543 -10.478 1.00 93.69 101 VAL A N 1
ATOM 768 C CA . VAL A 1 101 ? 5.276 2.963 -11.484 1.00 93.69 101 VAL A CA 1
ATOM 769 C C . VAL A 1 101 ? 3.986 3.754 -11.621 1.00 93.69 101 VAL A C 1
ATOM 771 O O . VAL A 1 101 ? 3.202 3.894 -10.682 1.00 93.69 101 VAL A O 1
ATOM 774 N N . ARG A 1 102 ? 3.698 4.179 -12.847 1.00 91.00 102 ARG A N 1
ATOM 775 C CA . ARG A 1 102 ? 2.373 4.616 -13.283 1.00 91.00 102 ARG A CA 1
ATOM 776 C C . ARG A 1 102 ? 1.732 3.492 -14.091 1.00 91.00 102 ARG A C 1
ATOM 778 O O . ARG A 1 102 ? 1.794 3.497 -15.316 1.00 91.00 102 ARG A O 1
ATOM 785 N N . GLY A 1 103 ? 1.121 2.539 -13.391 1.00 90.12 103 GLY A N 1
ATOM 786 C CA . GLY A 1 103 ? 0.614 1.285 -13.954 1.00 90.12 103 GLY A CA 1
ATOM 787 C C . GLY A 1 103 ? -0.749 1.381 -14.640 1.00 90.12 103 GLY A C 1
ATOM 788 O O . GLY A 1 103 ? -1.099 0.528 -15.452 1.00 90.12 103 GLY A O 1
ATOM 789 N N . ARG A 1 104 ? -1.529 2.430 -14.338 1.00 87.81 104 ARG A N 1
ATOM 790 C CA . ARG A 1 104 ? -2.903 2.608 -14.848 1.00 87.81 104 ARG A CA 1
ATOM 791 C C . ARG A 1 104 ? -3.736 1.323 -14.633 1.00 87.81 104 ARG A C 1
ATOM 793 O O . ARG A 1 104 ? -3.782 0.848 -13.506 1.00 87.81 104 ARG A O 1
ATOM 800 N N . ALA A 1 105 ? -4.427 0.814 -15.654 1.00 86.88 105 ALA A N 1
ATOM 801 C CA . ALA A 1 105 ? -5.215 -0.425 -15.569 1.00 86.88 105 ALA A CA 1
ATOM 802 C C . ALA A 1 105 ? -4.421 -1.668 -16.024 1.00 86.88 105 ALA A C 1
ATOM 804 O O . ALA A 1 105 ? -4.928 -2.775 -15.952 1.00 86.88 105 ALA A O 1
ATOM 805 N N . VAL A 1 106 ? -3.182 -1.487 -16.487 1.00 90.25 106 VAL A N 1
ATOM 806 C CA . VAL A 1 106 ? -2.396 -2.516 -17.186 1.00 90.25 106 VAL A CA 1
ATOM 807 C C . VAL A 1 106 ? -1.505 -3.303 -16.225 1.00 90.25 106 VAL A C 1
ATOM 809 O O . VAL A 1 106 ? -1.251 -4.485 -16.440 1.00 90.25 106 VAL A O 1
ATOM 812 N N . LEU A 1 107 ? -1.040 -2.676 -15.139 1.00 94.31 107 LEU A N 1
ATOM 813 C CA . LEU A 1 107 ? -0.269 -3.373 -14.110 1.00 94.31 107 LEU A CA 1
ATOM 814 C C . LEU A 1 107 ? -1.160 -4.385 -13.378 1.00 94.31 107 LEU A C 1
ATOM 816 O O . LEU A 1 107 ? -2.019 -3.996 -12.587 1.00 94.31 107 LEU A O 1
ATOM 820 N N . ARG A 1 108 ? -0.933 -5.676 -13.634 1.00 95.44 108 ARG A N 1
ATOM 821 C CA . ARG A 1 108 ? -1.709 -6.784 -13.061 1.00 95.44 108 ARG A CA 1
ATOM 822 C C . ARG A 1 108 ? -1.053 -7.367 -11.821 1.00 95.44 108 ARG A C 1
ATOM 824 O O . ARG A 1 108 ? -1.745 -7.683 -10.854 1.00 95.44 108 ARG A O 1
ATOM 831 N N . SER A 1 109 ? 0.275 -7.493 -11.810 1.00 98.00 109 SER A N 1
ATOM 832 C CA . SER A 1 109 ? 0.969 -8.037 -10.641 1.00 98.00 109 SER A CA 1
ATOM 833 C C . SER A 1 109 ? 2.332 -7.419 -10.344 1.00 98.00 109 SER A C 1
ATOM 835 O O . SER A 1 109 ? 3.066 -6.990 -11.232 1.00 98.00 109 SER A O 1
ATOM 837 N N . VAL A 1 110 ? 2.663 -7.415 -9.053 1.00 98.56 110 VAL A N 1
ATOM 838 C CA . VAL A 1 110 ? 3.957 -7.050 -8.474 1.00 98.56 110 VAL A CA 1
ATOM 839 C C . VAL A 1 110 ? 4.322 -8.135 -7.470 1.00 98.56 110 VAL A C 1
ATOM 841 O O . VAL A 1 110 ? 3.585 -8.363 -6.514 1.00 98.56 110 VAL A O 1
ATOM 844 N N . THR A 1 111 ? 5.408 -8.868 -7.700 1.00 98.56 111 THR A N 1
ATOM 845 C CA . THR A 1 111 ? 5.771 -10.034 -6.880 1.00 98.56 111 THR A CA 1
ATOM 846 C C . THR A 1 111 ? 7.254 -10.040 -6.542 1.00 98.56 111 THR A C 1
ATOM 848 O O . THR A 1 111 ? 8.099 -10.015 -7.435 1.00 98.56 111 THR A O 1
ATOM 851 N N . ASN A 1 112 ? 7.580 -10.145 -5.253 1.00 97.56 112 ASN A N 1
ATOM 852 C CA . ASN A 1 112 ? 8.959 -10.138 -4.757 1.00 97.56 112 ASN A CA 1
ATOM 853 C C . ASN A 1 112 ? 9.743 -8.891 -5.207 1.00 97.56 112 ASN A C 1
ATOM 855 O O . ASN A 1 112 ? 10.914 -8.995 -5.544 1.00 97.56 112 ASN A O 1
ATOM 859 N N . CYS A 1 113 ? 9.116 -7.717 -5.272 1.00 98.25 113 CYS A N 1
ATOM 860 C CA . CYS A 1 113 ? 9.778 -6.496 -5.734 1.00 98.25 113 CYS A CA 1
ATOM 861 C C . CYS A 1 113 ? 10.194 -5.599 -4.568 1.00 98.25 113 CYS A C 1
ATOM 863 O O . CYS A 1 113 ? 9.548 -5.597 -3.521 1.00 98.25 113 CYS A O 1
ATOM 865 N N . THR A 1 114 ? 11.229 -4.790 -4.783 1.00 97.88 114 THR A N 1
ATOM 866 C CA . THR A 1 114 ? 11.623 -3.713 -3.864 1.00 97.88 114 THR A CA 1
ATOM 867 C C . THR A 1 114 ? 11.409 -2.369 -4.550 1.00 97.88 114 THR A C 1
ATOM 869 O O . THR A 1 114 ? 11.943 -2.132 -5.632 1.00 97.88 114 THR A O 1
ATOM 872 N N . PHE A 1 115 ? 10.645 -1.479 -3.923 1.00 97.19 115 PHE A N 1
ATOM 873 C CA . PHE A 1 115 ? 10.496 -0.082 -4.321 1.00 97.19 115 PHE A CA 1
ATOM 874 C C . PHE A 1 115 ? 11.197 0.784 -3.293 1.00 97.19 115 PHE A C 1
ATOM 876 O O . PHE A 1 115 ? 10.886 0.687 -2.111 1.00 97.19 115 PHE A O 1
ATOM 883 N N . GLN A 1 116 ? 12.129 1.622 -3.732 1.00 95.31 116 GLN A N 1
ATOM 884 C CA . GLN A 1 116 ? 12.934 2.416 -2.814 1.00 95.31 116 GLN A CA 1
ATOM 885 C C . GLN A 1 116 ? 13.164 3.834 -3.329 1.00 95.31 116 GLN A C 1
ATOM 887 O O . GLN A 1 116 ? 13.497 4.008 -4.497 1.00 95.31 116 GLN A O 1
ATOM 892 N N . ASP A 1 117 ? 13.042 4.836 -2.462 1.00 91.12 117 ASP A N 1
ATOM 893 C CA . ASP A 1 117 ? 13.422 6.223 -2.760 1.00 91.12 117 ASP A CA 1
ATOM 894 C C . ASP A 1 117 ? 12.757 6.744 -4.045 1.00 91.12 117 ASP A C 1
ATOM 896 O O . ASP A 1 117 ? 13.384 7.368 -4.900 1.00 91.12 117 ASP A O 1
ATOM 900 N N . ASN A 1 118 ? 11.468 6.433 -4.225 1.00 89.62 118 ASN A N 1
ATOM 901 C CA . ASN A 1 118 ? 10.709 6.914 -5.377 1.00 89.62 118 ASN A CA 1
ATOM 902 C C . ASN A 1 118 ? 9.709 7.978 -4.950 1.00 89.62 118 ASN A C 1
ATOM 904 O O . ASN A 1 118 ? 9.034 7.854 -3.928 1.00 89.62 118 ASN A O 1
ATOM 908 N N . GLY A 1 119 ? 9.543 8.989 -5.791 1.00 82.88 119 GLY A N 1
ATOM 909 C CA . GLY A 1 119 ? 8.691 10.126 -5.501 1.00 82.88 119 GLY A CA 1
ATOM 910 C C . GLY A 1 119 ? 9.300 11.101 -4.499 1.00 82.88 119 GLY A C 1
ATOM 911 O O . GLY A 1 119 ? 8.554 11.858 -3.889 1.00 82.88 119 GLY A O 1
ATOM 912 N N . ILE A 1 120 ? 10.617 11.056 -4.293 1.00 78.31 120 ILE A N 1
ATOM 913 C CA . ILE A 1 120 ? 11.354 11.977 -3.427 1.00 78.31 120 ILE A CA 1
ATOM 914 C C . ILE A 1 120 ? 11.692 13.241 -4.236 1.00 78.31 120 ILE A C 1
ATOM 916 O O . ILE A 1 120 ? 12.180 13.132 -5.358 1.00 78.31 120 ILE A O 1
ATOM 920 N N . GLY A 1 121 ? 11.406 14.432 -3.692 1.00 59.53 121 GLY A N 1
ATOM 921 C CA . GLY A 1 121 ? 11.782 15.724 -4.298 1.00 59.53 121 GLY A CA 1
ATOM 922 C C . GLY A 1 121 ? 10.635 16.641 -4.750 1.00 59.53 121 GLY A C 1
ATOM 923 O O . GLY A 1 121 ? 10.884 17.792 -5.093 1.00 59.53 121 GLY A O 1
ATOM 924 N N . ARG A 1 122 ? 9.367 16.201 -4.714 1.00 55.91 122 ARG A N 1
ATOM 925 C CA . ARG A 1 122 ? 8.209 17.077 -4.982 1.00 55.91 122 ARG A CA 1
ATOM 926 C C . ARG A 1 122 ? 7.230 17.038 -3.817 1.00 55.91 122 ARG A C 1
ATOM 928 O O . ARG A 1 122 ? 6.412 16.125 -3.721 1.00 55.91 122 ARG A O 1
ATOM 935 N N . HIS A 1 123 ? 7.317 18.033 -2.938 1.00 54.22 123 HIS A N 1
ATOM 936 C CA . HIS A 1 123 ? 6.395 18.164 -1.809 1.00 54.22 123 HIS A CA 1
ATOM 937 C C . HIS A 1 123 ? 5.113 18.849 -2.231 1.00 54.22 123 HIS A C 1
ATOM 939 O O . HIS A 1 123 ? 5.093 19.629 -3.188 1.00 54.22 123 HIS A O 1
ATOM 945 N N . ASN A 1 124 ? 4.048 18.572 -1.474 1.00 41.09 124 ASN A N 1
ATOM 946 C CA . ASN A 1 124 ? 2.814 19.338 -1.491 1.00 41.09 124 ASN A CA 1
ATOM 947 C C . ASN A 1 124 ? 3.168 20.824 -1.667 1.00 41.09 124 ASN A C 1
ATOM 949 O O . ASN A 1 124 ? 3.677 21.461 -0.749 1.00 41.09 124 ASN A O 1
ATOM 953 N N . ALA A 1 125 ? 2.887 21.424 -2.824 1.00 35.50 125 ALA A N 1
ATOM 954 C CA . ALA A 1 125 ? 2.662 22.860 -2.816 1.00 35.50 125 ALA A CA 1
ATOM 955 C C . ALA A 1 125 ? 1.577 23.102 -1.757 1.00 35.50 125 ALA A C 1
ATOM 957 O O . ALA A 1 125 ? 0.698 22.254 -1.581 1.00 35.50 125 ALA A O 1
ATOM 958 N N . THR A 1 126 ? 1.610 24.241 -1.082 1.00 36.25 126 THR A N 1
ATOM 959 C CA . THR A 1 126 ? 0.606 24.725 -0.116 1.00 36.25 126 THR A CA 1
ATOM 960 C C . THR A 1 126 ? -0.854 24.564 -0.596 1.00 36.25 126 THR A C 1
ATOM 962 O O . THR A 1 126 ? -1.772 24.617 0.210 1.00 36.25 126 THR A O 1
ATOM 965 N N . ASN A 1 127 ? -1.055 24.257 -1.889 1.00 36.06 127 ASN A N 1
ATOM 966 C CA . ASN A 1 127 ? -2.325 24.024 -2.575 1.00 36.06 127 ASN A CA 1
ATOM 967 C C . ASN A 1 127 ? -2.503 22.590 -3.157 1.00 36.06 127 ASN A C 1
ATOM 969 O O . ASN A 1 127 ? -3.261 22.412 -4.108 1.00 36.06 127 ASN A O 1
ATOM 973 N N . GLY A 1 128 ? -1.777 21.567 -2.685 1.00 35.28 128 GLY A N 1
ATOM 974 C CA . GLY A 1 128 ? -2.024 20.155 -3.044 1.00 35.28 128 GLY A CA 1
ATOM 975 C C . GLY A 1 128 ? -1.659 19.729 -4.478 1.00 35.28 128 GLY A C 1
ATOM 976 O O . GLY A 1 128 ? -2.263 18.804 -5.020 1.00 35.28 128 GLY A O 1
ATOM 977 N N . LYS A 1 129 ? -0.690 20.390 -5.133 1.00 38.53 129 LYS A N 1
ATOM 978 C CA . LYS A 1 129 ? -0.446 20.203 -6.581 1.00 38.53 129 LYS A CA 1
ATOM 979 C C . LYS A 1 129 ? 0.307 18.926 -7.000 1.00 38.53 129 LYS A C 1
ATOM 981 O O . LYS A 1 129 ? 0.241 18.597 -8.181 1.00 38.53 129 LYS A O 1
ATOM 986 N N . SER A 1 130 ? 0.981 18.181 -6.115 1.00 50.69 130 SER A N 1
ATOM 987 C CA . SER A 1 130 ? 1.556 16.867 -6.475 1.00 50.69 130 SER A CA 1
ATOM 988 C C . SER A 1 130 ? 2.044 16.092 -5.250 1.00 50.69 130 SER A C 1
ATOM 990 O O . SER A 1 130 ? 2.961 16.558 -4.589 1.00 50.69 130 SER A O 1
ATOM 992 N N . ASN A 1 131 ? 1.501 14.893 -5.016 1.00 56.72 131 ASN A N 1
ATOM 993 C CA . ASN A 1 131 ? 2.138 13.863 -4.187 1.00 56.72 131 ASN A CA 1
ATOM 994 C C . ASN A 1 131 ? 2.529 12.707 -5.104 1.00 56.72 131 ASN A C 1
ATOM 996 O O . ASN A 1 131 ? 1.703 12.221 -5.881 1.00 56.72 131 ASN A O 1
ATOM 1000 N N . SER A 1 132 ? 3.791 12.309 -5.033 1.00 76.69 132 SER A N 1
ATOM 1001 C CA . SER A 1 132 ? 4.361 11.211 -5.809 1.00 76.69 132 SER A CA 1
ATOM 1002 C C . SER A 1 132 ? 4.207 9.885 -5.053 1.00 76.69 132 SER A C 1
ATOM 1004 O O . SER A 1 132 ? 4.149 9.875 -3.830 1.00 76.69 132 SER A O 1
ATOM 1006 N N . HIS A 1 133 ? 4.091 8.757 -5.755 1.00 88.88 133 HIS A N 1
ATOM 1007 C CA . HIS A 1 133 ? 3.794 7.443 -5.155 1.00 88.88 133 HIS A CA 1
ATOM 1008 C C . HIS A 1 133 ? 4.815 6.400 -5.616 1.00 88.88 133 HIS A C 1
ATOM 1010 O O . HIS A 1 133 ? 5.405 6.573 -6.682 1.00 88.88 133 HIS A O 1
ATOM 1016 N N . HIS A 1 134 ? 4.996 5.283 -4.902 1.00 94.75 134 HIS A N 1
ATOM 1017 C CA . HIS A 1 134 ? 5.742 4.170 -5.505 1.00 94.75 134 HIS A CA 1
ATOM 1018 C C . HIS A 1 134 ? 4.950 3.580 -6.676 1.00 94.75 134 HIS A C 1
ATOM 1020 O O . HIS A 1 134 ? 5.493 3.460 -7.772 1.00 94.75 134 HIS A O 1
ATOM 1026 N N . ILE A 1 135 ? 3.666 3.273 -6.470 1.00 95.38 135 ILE A N 1
ATOM 1027 C CA . ILE A 1 135 ? 2.781 2.697 -7.488 1.00 95.38 135 ILE A CA 1
ATOM 1028 C C . ILE A 1 135 ? 1.493 3.515 -7.599 1.00 95.38 135 ILE A C 1
ATOM 1030 O O . ILE A 1 135 ? 0.866 3.850 -6.596 1.00 95.38 135 ILE A O 1
ATOM 1034 N N . SER A 1 136 ? 1.043 3.782 -8.827 1.00 93.12 136 SER A N 1
ATOM 1035 C CA . SER A 1 136 ? -0.304 4.285 -9.107 1.00 93.12 136 SER A CA 1
ATOM 1036 C C . SER A 1 136 ? -1.038 3.415 -10.125 1.00 93.12 136 SER A C 1
ATOM 1038 O O . SER A 1 136 ? -0.547 3.200 -11.237 1.00 93.12 136 SER A O 1
ATOM 1040 N N . VAL A 1 137 ? -2.237 2.963 -9.756 1.00 92.56 137 VAL A N 1
ATOM 1041 C CA . VAL A 1 137 ? -3.092 2.064 -10.543 1.00 92.56 137 VAL A CA 1
ATOM 1042 C C . VAL A 1 137 ? -4.556 2.524 -10.548 1.00 92.56 137 VAL A C 1
ATOM 1044 O O . VAL A 1 137 ? -4.973 3.393 -9.776 1.00 92.56 137 VAL A O 1
ATOM 1047 N N . ARG A 1 138 ? -5.334 1.958 -11.472 1.00 91.00 138 ARG A N 1
ATOM 1048 C CA . ARG A 1 138 ? -6.789 2.123 -11.600 1.00 91.00 138 ARG A CA 1
ATOM 1049 C C . ARG A 1 138 ? -7.447 0.844 -12.157 1.00 91.00 138 ARG A C 1
ATOM 1051 O O . ARG A 1 138 ? -7.886 0.865 -13.310 1.00 91.00 138 ARG A O 1
ATOM 1058 N N . PRO A 1 139 ? -7.452 -0.273 -11.406 1.00 89.94 139 PRO A N 1
ATOM 1059 C CA . PRO A 1 139 ? -8.093 -1.515 -11.846 1.00 89.94 139 PRO A CA 1
ATOM 1060 C C . PRO A 1 139 ? -9.571 -1.264 -12.173 1.00 89.94 139 PRO A C 1
ATOM 1062 O O . PRO A 1 139 ? -10.279 -0.654 -11.372 1.00 89.94 139 PRO A O 1
ATOM 1065 N N . GLN A 1 140 ? -10.027 -1.664 -13.360 1.00 90.12 140 GLN A N 1
ATOM 1066 C CA . GLN A 1 140 ? -11.422 -1.490 -13.774 1.00 90.12 140 GLN A CA 1
ATOM 1067 C C . GLN A 1 140 ? -12.304 -2.627 -13.244 1.00 90.12 140 GLN A C 1
ATOM 1069 O O . GLN A 1 140 ? -11.810 -3.614 -12.702 1.00 90.12 140 GLN A O 1
ATOM 1074 N N . ALA A 1 141 ? -13.624 -2.504 -13.391 1.00 89.12 141 ALA A N 1
ATOM 1075 C CA . ALA A 1 141 ? -14.532 -3.598 -13.061 1.00 89.12 141 ALA A CA 1
ATOM 1076 C C . ALA A 1 141 ? -14.146 -4.871 -13.843 1.00 89.12 141 ALA A C 1
ATOM 1078 O O . ALA A 1 141 ? -13.958 -4.822 -15.056 1.00 89.12 141 ALA A O 1
ATOM 1079 N N . GLY A 1 142 ? -14.012 -5.997 -13.138 1.00 89.88 142 GLY A N 1
ATOM 1080 C CA . GLY A 1 142 ? -13.538 -7.269 -13.701 1.00 89.88 142 GLY A CA 1
ATOM 1081 C C . GLY A 1 142 ? -12.017 -7.468 -13.663 1.00 89.88 142 GLY A C 1
ATOM 1082 O O . GLY A 1 142 ? -11.563 -8.598 -13.813 1.00 89.88 142 GLY A O 1
ATOM 1083 N N . ASP A 1 143 ? -11.237 -6.418 -13.396 1.00 92.25 143 ASP A N 1
ATOM 1084 C CA . ASP A 1 143 ? -9.786 -6.517 -13.256 1.00 92.25 143 ASP A CA 1
ATOM 1085 C C . ASP A 1 143 ? -9.353 -6.911 -11.835 1.00 92.25 143 ASP A C 1
ATOM 1087 O O . ASP A 1 143 ? -9.972 -6.523 -10.838 1.00 92.25 143 ASP A O 1
ATOM 1091 N N . GLU A 1 144 ? -8.199 -7.579 -11.746 1.00 95.25 144 GLU A N 1
ATOM 1092 C CA . GLU A 1 144 ? -7.476 -7.821 -10.497 1.00 95.25 144 GLU A CA 1
ATOM 1093 C C . GLU A 1 144 ? -6.055 -7.239 -10.565 1.00 95.25 144 GLU A C 1
ATOM 1095 O O . GLU A 1 144 ? -5.312 -7.470 -11.522 1.00 95.25 144 GLU A O 1
ATOM 1100 N N . PHE A 1 145 ? -5.668 -6.500 -9.522 1.00 96.81 145 PHE A N 1
ATOM 1101 C CA . PHE A 1 145 ? -4.296 -6.062 -9.276 1.00 96.81 145 PHE A CA 1
ATOM 1102 C C . PHE A 1 145 ? -3.759 -6.707 -7.998 1.00 96.81 145 PHE A C 1
ATOM 1104 O O . PHE A 1 145 ? -4.361 -6.599 -6.930 1.00 96.81 145 PHE A O 1
ATOM 1111 N N . THR A 1 146 ? -2.604 -7.362 -8.092 1.00 98.44 146 THR A N 1
ATOM 1112 C CA . THR A 1 146 ? -1.998 -8.083 -6.969 1.00 98.44 146 THR A CA 1
ATOM 1113 C C . THR A 1 146 ? -0.592 -7.582 -6.648 1.00 98.44 146 THR A C 1
ATOM 1115 O O . THR A 1 146 ? 0.273 -7.529 -7.519 1.00 98.44 146 THR A O 1
ATOM 1118 N N . VAL A 1 147 ? -0.321 -7.323 -5.371 1.00 98.69 147 VAL A N 1
ATOM 1119 C CA . VAL A 1 147 ? 1.018 -7.079 -4.822 1.00 98.69 147 VAL A CA 1
ATOM 1120 C C . VAL A 1 147 ? 1.325 -8.154 -3.790 1.00 98.69 147 VAL A C 1
ATOM 1122 O O . VAL A 1 147 ? 0.565 -8.339 -2.844 1.00 98.69 147 VAL A O 1
ATOM 1125 N N . LYS A 1 148 ? 2.425 -8.886 -3.971 1.00 98.62 148 LYS A N 1
ATOM 1126 C CA . LYS A 1 148 ? 2.809 -10.002 -3.096 1.00 98.62 148 LYS A CA 1
ATOM 1127 C C . LYS A 1 148 ? 4.279 -9.943 -2.711 1.00 98.62 148 LYS A C 1
ATOM 1129 O O . LYS A 1 148 ? 5.124 -9.663 -3.565 1.00 98.62 148 LYS A O 1
ATOM 1134 N N . ASN A 1 149 ? 4.584 -10.266 -1.452 1.00 98.31 149 ASN A N 1
ATOM 1135 C CA . ASN A 1 149 ? 5.953 -10.478 -0.959 1.00 98.31 149 ASN A CA 1
ATOM 1136 C C . ASN A 1 149 ? 6.898 -9.309 -1.282 1.00 98.31 149 ASN A C 1
ATOM 1138 O O . ASN A 1 149 ? 8.042 -9.528 -1.670 1.00 98.31 149 ASN A O 1
ATOM 1142 N N . SER A 1 150 ? 6.413 -8.069 -1.235 1.00 98.44 150 SER A N 1
ATOM 1143 C CA . SER A 1 150 ? 7.139 -6.902 -1.753 1.00 98.44 150 SER A CA 1
ATOM 1144 C C . SER A 1 150 ? 7.485 -5.901 -0.652 1.00 98.44 150 SER A C 1
ATOM 1146 O O . SER A 1 150 ? 6.815 -5.823 0.379 1.00 98.44 150 SER A O 1
ATOM 1148 N N . CYS A 1 151 ? 8.552 -5.144 -0.887 1.00 97.81 151 CYS A N 1
ATOM 1149 C CA . CYS A 1 151 ? 9.114 -4.173 0.040 1.00 97.81 151 CYS A CA 1
ATOM 1150 C C . CYS A 1 151 ? 8.993 -2.752 -0.528 1.00 97.81 151 CYS A C 1
ATOM 1152 O O . CYS A 1 151 ? 9.275 -2.532 -1.707 1.00 97.81 151 CYS A O 1
ATOM 1154 N N . PHE A 1 152 ? 8.581 -1.794 0.301 1.00 97.69 152 PHE A N 1
ATOM 1155 C CA . PHE A 1 152 ? 8.406 -0.387 -0.061 1.00 97.69 152 PHE A CA 1
ATOM 1156 C C . PHE A 1 152 ? 9.097 0.501 0.972 1.00 97.69 152 PHE A C 1
ATOM 1158 O O . PHE A 1 152 ? 8.710 0.497 2.142 1.00 97.69 152 PHE A O 1
ATOM 1165 N N . ILE A 1 153 ? 10.114 1.242 0.543 1.00 95.81 153 ILE A N 1
ATOM 1166 C CA . ILE A 1 153 ? 10.980 2.040 1.407 1.00 95.81 153 ILE A CA 1
ATOM 1167 C C . ILE A 1 153 ? 11.031 3.476 0.901 1.00 95.81 153 ILE A C 1
ATOM 1169 O O . ILE A 1 153 ? 11.433 3.719 -0.235 1.00 95.81 153 ILE A O 1
ATOM 1173 N N . ASP A 1 154 ? 10.675 4.409 1.775 1.00 91.38 154 ASP A N 1
ATOM 1174 C CA . ASP A 1 154 ? 10.805 5.852 1.594 1.00 91.38 154 ASP A CA 1
ATOM 1175 C C . ASP A 1 154 ? 10.135 6.387 0.311 1.00 91.38 154 ASP A C 1
ATOM 1177 O O . ASP A 1 154 ? 10.678 6.409 -0.798 1.00 91.38 154 ASP A O 1
ATOM 1181 N N . CYS A 1 155 ? 8.917 6.892 0.490 1.00 89.81 155 CYS A N 1
ATOM 1182 C CA . CYS A 1 155 ? 8.156 7.604 -0.528 1.00 89.81 155 CYS A CA 1
ATOM 1183 C C . CYS A 1 155 ? 7.522 8.857 0.067 1.00 89.81 155 CYS A C 1
ATOM 1185 O O . CYS A 1 155 ? 6.886 8.789 1.117 1.00 89.81 155 CYS A O 1
ATOM 1187 N N . ALA A 1 156 ? 7.606 9.996 -0.626 1.00 85.00 156 ALA A N 1
ATOM 1188 C CA . ALA A 1 156 ? 7.007 11.237 -0.133 1.00 85.00 156 ALA A CA 1
ATOM 1189 C C . ALA A 1 156 ? 5.464 11.235 -0.156 1.00 85.00 156 ALA A C 1
ATOM 1191 O O . ALA A 1 156 ? 4.833 12.058 0.503 1.00 85.00 156 ALA A O 1
ATOM 1192 N N . GLY A 1 157 ? 4.831 10.317 -0.893 1.00 87.44 157 GLY A N 1
ATOM 1193 C CA . GLY A 1 157 ? 3.381 10.130 -0.880 1.00 87.44 157 GLY A CA 1
ATOM 1194 C C . GLY A 1 157 ? 2.977 8.770 -0.329 1.00 87.44 157 GLY A C 1
ATOM 1195 O O . GLY A 1 157 ? 3.272 8.441 0.818 1.00 87.44 157 GLY A O 1
ATOM 1196 N N . ASN A 1 158 ? 2.225 8.018 -1.133 1.00 91.19 158 ASN A N 1
ATOM 1197 C CA . ASN A 1 158 ? 1.732 6.690 -0.744 1.00 91.19 158 ASN A CA 1
ATOM 1198 C C . ASN A 1 158 ? 2.557 5.587 -1.389 1.00 91.19 158 ASN A C 1
ATOM 1200 O O . ASN A 1 158 ? 2.963 5.735 -2.545 1.00 91.19 158 ASN A O 1
ATOM 1204 N N . ALA A 1 159 ? 2.709 4.457 -0.697 1.00 95.00 159 ALA A N 1
ATOM 1205 C CA . ALA A 1 159 ? 3.278 3.269 -1.323 1.00 95.00 159 ALA A CA 1
ATOM 1206 C C . ALA A 1 159 ? 2.420 2.837 -2.526 1.00 95.00 159 ALA A C 1
ATOM 1208 O O . ALA A 1 159 ? 2.938 2.628 -3.623 1.00 95.00 159 ALA A O 1
ATOM 1209 N N . ILE A 1 160 ? 1.094 2.804 -2.370 1.00 95.31 160 ILE A N 1
ATOM 1210 C CA . ILE A 1 160 ? 0.170 2.467 -3.458 1.00 95.31 160 ILE A CA 1
ATOM 1211 C C . ILE A 1 160 ? -0.943 3.518 -3.557 1.00 95.31 160 ILE A C 1
ATOM 1213 O O . ILE A 1 160 ? -1.509 3.975 -2.569 1.00 95.31 160 ILE A O 1
ATOM 1217 N N . ASN A 1 161 ? -1.269 3.935 -4.776 1.00 92.62 161 ASN A N 1
ATOM 1218 C CA . ASN A 1 161 ? -2.351 4.873 -5.058 1.00 92.62 161 ASN A CA 1
ATOM 1219 C C . ASN A 1 161 ? -3.350 4.259 -6.041 1.00 92.62 161 ASN A C 1
ATOM 1221 O O . ASN A 1 161 ? -3.058 4.138 -7.235 1.00 92.62 161 ASN A O 1
ATOM 1225 N N . ILE A 1 162 ? -4.535 3.928 -5.535 1.00 89.44 162 ILE A N 1
ATOM 1226 C CA . ILE A 1 162 ? -5.686 3.435 -6.289 1.00 89.44 162 ILE A CA 1
ATOM 1227 C C . ILE A 1 162 ? -6.635 4.613 -6.479 1.00 89.44 162 ILE A C 1
ATOM 1229 O O . ILE A 1 162 ? -7.309 5.061 -5.550 1.00 89.44 162 ILE A O 1
ATOM 1233 N N . ARG A 1 163 ? -6.640 5.177 -7.688 1.00 79.44 163 ARG A N 1
ATOM 1234 C CA . ARG A 1 163 ? -7.284 6.479 -7.917 1.00 79.44 163 ARG A CA 1
ATOM 1235 C C . ARG A 1 163 ? -8.743 6.379 -8.366 1.00 79.44 163 ARG A C 1
ATOM 1237 O O . ARG A 1 163 ? -9.525 7.261 -8.026 1.00 79.44 163 ARG A O 1
ATOM 1244 N N . PHE A 1 164 ? -9.060 5.374 -9.179 1.00 82.75 164 PHE A N 1
ATOM 1245 C CA . PHE A 1 164 ? -10.348 5.185 -9.855 1.00 82.75 164 PHE A CA 1
ATOM 1246 C C . PHE A 1 164 ? -10.564 3.704 -10.193 1.00 82.75 164 PHE A C 1
ATOM 1248 O O . PHE A 1 164 ? -9.585 2.958 -10.265 1.00 82.75 164 PHE A O 1
ATOM 1255 N N . GLY A 1 165 ? -11.806 3.354 -10.532 1.00 83.12 165 GLY A N 1
ATOM 1256 C CA . GLY A 1 165 ? -12.198 2.034 -11.024 1.00 83.12 165 GLY A CA 1
ATOM 1257 C C . GLY A 1 165 ? -12.645 1.092 -9.908 1.00 83.12 165 GLY A C 1
ATOM 1258 O O . GLY A 1 165 ? -12.195 1.204 -8.772 1.00 83.12 165 GLY A O 1
ATOM 1259 N N . ASP A 1 166 ? -13.537 0.166 -10.254 1.00 86.56 166 ASP A N 1
ATOM 1260 C CA . ASP A 1 166 ? -14.194 -0.746 -9.309 1.00 86.56 166 ASP A CA 1
ATOM 1261 C C . ASP A 1 166 ? -13.624 -2.177 -9.397 1.00 86.56 166 ASP A C 1
ATOM 1263 O O . ASP A 1 166 ? -14.339 -3.172 -9.274 1.00 86.56 166 ASP A O 1
ATOM 1267 N N . GLY A 1 167 ? -12.318 -2.295 -9.651 1.00 91.62 167 GLY A N 1
ATOM 1268 C CA . GLY A 1 167 ? -11.621 -3.581 -9.666 1.00 91.62 167 GLY A CA 1
ATOM 1269 C C . GLY A 1 167 ? -11.286 -4.121 -8.274 1.00 91.62 167 GLY A C 1
ATOM 1270 O O . GLY A 1 167 ? -11.600 -3.517 -7.241 1.00 91.62 167 GLY A O 1
ATOM 1271 N N . VAL A 1 168 ? -10.621 -5.277 -8.259 1.00 95.50 168 VAL A N 1
ATOM 1272 C CA . VAL A 1 168 ? -10.131 -5.947 -7.047 1.00 95.50 168 VAL A CA 1
ATOM 1273 C C . VAL A 1 168 ? -8.646 -5.653 -6.859 1.00 95.50 168 VAL A C 1
ATOM 1275 O O . VAL A 1 168 ? -7.863 -5.757 -7.803 1.00 95.50 168 VAL A O 1
ATOM 1278 N N . THR A 1 169 ? -8.238 -5.304 -5.639 1.00 96.44 169 THR A N 1
ATOM 1279 C CA . THR A 1 169 ? -6.822 -5.159 -5.277 1.00 96.44 169 THR A CA 1
ATOM 1280 C C . THR A 1 169 ? -6.463 -6.047 -4.096 1.00 96.44 169 THR A C 1
ATOM 1282 O O . THR A 1 169 ? -7.126 -6.003 -3.065 1.00 96.44 169 THR A O 1
ATOM 1285 N N . LYS A 1 170 ? -5.386 -6.821 -4.228 1.00 98.31 170 LYS A N 1
ATOM 1286 C CA . LYS A 1 170 ? -4.874 -7.720 -3.186 1.00 98.31 170 LYS A CA 1
ATOM 1287 C C . LYS A 1 170 ? -3.428 -7.370 -2.867 1.00 98.31 170 LYS A C 1
ATOM 1289 O O . LYS A 1 170 ? -2.576 -7.451 -3.748 1.00 98.31 170 LYS A O 1
ATOM 1294 N N . ILE A 1 171 ? -3.134 -6.981 -1.632 1.00 98.56 171 ILE A N 1
ATOM 1295 C CA . ILE A 1 171 ? -1.787 -6.630 -1.166 1.00 98.56 171 ILE A CA 1
ATOM 1296 C C . ILE A 1 171 ? -1.456 -7.565 -0.014 1.00 98.56 171 ILE A C 1
ATOM 1298 O O . ILE A 1 171 ? -2.001 -7.418 1.078 1.00 98.56 171 ILE A O 1
ATOM 1302 N N . HIS A 1 172 ? -0.604 -8.557 -0.264 1.00 98.75 172 HIS A N 1
ATOM 1303 C CA . HIS A 1 172 ? -0.306 -9.613 0.699 1.00 98.75 172 HIS A CA 1
ATOM 1304 C C . HIS A 1 172 ? 1.184 -9.687 1.009 1.00 98.75 172 HIS A C 1
ATOM 1306 O O . HIS A 1 172 ? 2.020 -9.590 0.107 1.00 98.75 172 HIS A O 1
ATOM 1312 N N . ASN A 1 173 ? 1.504 -9.947 2.273 1.00 98.56 173 ASN A N 1
ATOM 1313 C CA . ASN A 1 173 ? 2.856 -10.163 2.766 1.00 98.56 173 ASN A CA 1
ATOM 1314 C C . ASN A 1 173 ? 3.799 -9.036 2.324 1.00 98.56 173 ASN A C 1
ATOM 1316 O O . ASN A 1 173 ? 4.695 -9.245 1.511 1.00 98.56 173 ASN A O 1
ATOM 1320 N N . CYS A 1 174 ? 3.537 -7.809 2.772 1.00 98.69 174 CYS A N 1
ATOM 1321 C CA . CYS A 1 174 ? 4.317 -6.641 2.366 1.00 98.69 174 CYS A CA 1
ATOM 1322 C C . CYS A 1 174 ? 4.877 -5.882 3.569 1.00 98.69 174 CYS A C 1
ATOM 1324 O O . CYS A 1 174 ? 4.208 -5.727 4.593 1.00 98.69 174 CYS A O 1
ATOM 1326 N N . TYR A 1 175 ? 6.096 -5.369 3.396 1.00 98.25 175 TYR A N 1
ATOM 1327 C CA . TYR A 1 175 ? 6.770 -4.490 4.347 1.00 98.25 175 TYR A CA 1
ATOM 1328 C C . TYR A 1 175 ? 6.840 -3.079 3.767 1.00 98.25 175 TYR A C 1
ATOM 1330 O O . TYR A 1 175 ? 7.395 -2.875 2.685 1.00 98.25 175 TYR A O 1
ATOM 1338 N N . ILE A 1 176 ? 6.263 -2.110 4.473 1.00 98.12 176 ILE A N 1
ATOM 1339 C CA . ILE A 1 176 ? 6.226 -0.708 4.068 1.00 98.12 176 ILE A CA 1
ATOM 1340 C C . ILE A 1 176 ? 6.822 0.147 5.188 1.00 98.12 176 ILE A C 1
ATOM 1342 O O . ILE A 1 176 ? 6.384 0.077 6.337 1.00 98.12 176 ILE A O 1
ATOM 1346 N N . SER A 1 177 ? 7.803 0.981 4.858 1.00 96.25 177 SER A N 1
ATOM 1347 C CA . SER A 1 177 ? 8.474 1.856 5.818 1.00 96.25 177 SER A CA 1
ATOM 1348 C C . SER A 1 177 ? 8.826 3.193 5.176 1.00 96.25 177 SER A C 1
ATOM 1350 O O . SER A 1 177 ? 9.434 3.219 4.114 1.00 96.25 177 SER A O 1
ATOM 1352 N N . GLY A 1 178 ? 8.473 4.298 5.829 1.00 92.94 178 GLY A N 1
ATOM 1353 C CA . GLY A 1 178 ? 8.747 5.645 5.335 1.00 92.94 178 GLY A CA 1
ATOM 1354 C C . GLY A 1 178 ? 7.735 6.075 4.280 1.00 92.94 178 GLY A C 1
ATOM 1355 O O . GLY A 1 178 ? 7.981 5.981 3.081 1.00 92.94 178 GLY A O 1
ATOM 1356 N N . THR A 1 179 ? 6.588 6.591 4.715 1.00 91.56 179 THR A N 1
ATOM 1357 C CA . THR A 1 179 ? 5.564 7.138 3.813 1.00 91.56 179 THR A CA 1
ATOM 1358 C C . THR A 1 179 ? 5.182 8.550 4.225 1.00 91.56 179 THR A C 1
ATOM 1360 O O . THR A 1 179 ? 4.768 8.792 5.362 1.00 91.56 179 THR A O 1
ATOM 1363 N N . GLY A 1 180 ? 5.263 9.484 3.284 1.00 87.19 180 GLY A N 1
ATOM 1364 C CA . GLY A 1 180 ? 4.909 10.879 3.506 1.00 87.19 180 GLY A CA 1
ATOM 1365 C C . GLY A 1 180 ? 3.404 11.150 3.510 1.00 87.19 180 GLY A C 1
ATOM 1366 O O . GLY A 1 180 ? 2.982 12.133 4.108 1.00 87.19 180 GLY A O 1
ATOM 1367 N N . SER A 1 181 ? 2.597 10.260 2.917 1.00 87.69 181 SER A N 1
ATOM 1368 C CA . SER A 1 181 ? 1.127 10.305 2.966 1.00 87.69 181 SER A CA 1
ATOM 1369 C C . SER A 1 181 ? 0.516 9.070 3.626 1.00 87.69 181 SER A C 1
ATOM 1371 O O . SER A 1 181 ? -0.414 9.223 4.407 1.00 87.69 181 SER A O 1
ATOM 1373 N N . GLY A 1 182 ? 0.998 7.860 3.344 1.00 90.62 182 GLY A N 1
ATOM 1374 C CA . GLY A 1 182 ? 0.460 6.643 3.957 1.00 90.62 182 GLY A CA 1
ATOM 1375 C C . GLY A 1 182 ? 0.762 5.367 3.182 1.00 90.62 182 GLY A C 1
ATOM 1376 O O . GLY A 1 182 ? 1.476 5.380 2.175 1.00 90.62 182 GLY A O 1
ATOM 1377 N N . LEU A 1 183 ? 0.199 4.245 3.628 1.00 94.12 183 LEU A N 1
ATOM 1378 C CA . LEU A 1 183 ? 0.333 2.982 2.906 1.00 94.12 183 LEU A CA 1
ATOM 1379 C C . LEU A 1 183 ? -0.437 3.047 1.584 1.00 94.12 183 LEU A C 1
ATOM 1381 O O . LEU A 1 183 ? 0.132 2.777 0.521 1.00 94.12 183 LEU A O 1
ATOM 1385 N N . CYS A 1 184 ? -1.714 3.429 1.639 1.00 91.38 184 CYS A N 1
ATOM 1386 C CA . CYS A 1 184 ? -2.558 3.500 0.454 1.00 91.38 184 CYS A CA 1
ATOM 1387 C C . CYS A 1 184 ? -3.446 4.741 0.401 1.00 91.38 184 CYS A C 1
ATOM 1389 O O . CYS A 1 184 ? -4.154 5.061 1.353 1.00 91.38 184 CYS A O 1
ATOM 1391 N N . LYS A 1 185 ? -3.541 5.324 -0.796 1.00 89.62 185 LYS A N 1
ATOM 1392 C CA . LYS A 1 185 ? -4.688 6.155 -1.176 1.00 89.62 185 LYS A CA 1
ATOM 1393 C C . LYS A 1 185 ? -5.696 5.286 -1.915 1.00 89.62 185 LYS A C 1
ATOM 1395 O O . LYS A 1 185 ? -5.376 4.801 -2.999 1.00 89.62 185 LYS A O 1
ATOM 1400 N N . MET A 1 186 ? -6.878 5.083 -1.342 1.00 86.50 186 MET A N 1
ATOM 1401 C CA . MET A 1 186 ? -7.886 4.141 -1.854 1.00 86.50 186 MET A CA 1
ATOM 1402 C C . MET A 1 186 ? -9.154 4.858 -2.311 1.00 86.50 186 MET A C 1
ATOM 1404 O O . MET A 1 186 ? -10.238 4.632 -1.786 1.00 86.50 186 MET A O 1
ATOM 1408 N N . SER A 1 187 ? -9.027 5.725 -3.312 1.00 82.88 187 SER A N 1
ATOM 1409 C CA . SER A 1 187 ? -10.161 6.515 -3.800 1.00 82.88 187 SER A CA 1
ATOM 1410 C C . SER A 1 187 ? -11.255 5.692 -4.480 1.00 82.88 187 SER A C 1
ATOM 1412 O O . SER A 1 187 ? -12.369 6.181 -4.602 1.00 82.88 187 SER A O 1
ATOM 1414 N N . ALA A 1 188 ? -10.978 4.469 -4.925 1.00 80.69 188 ALA A N 1
ATOM 1415 C CA . ALA A 1 188 ? -11.968 3.584 -5.533 1.00 80.69 188 ALA A CA 1
ATOM 1416 C C . ALA A 1 188 ? -11.562 2.112 -5.360 1.00 80.69 188 ALA A C 1
ATOM 1418 O O . ALA A 1 188 ? -10.439 1.824 -4.933 1.00 80.69 188 ALA A O 1
ATOM 1419 N N . GLY A 1 189 ? -12.465 1.202 -5.720 1.00 86.75 189 GLY A N 1
ATOM 1420 C CA . GLY A 1 189 ? -12.248 -0.241 -5.702 1.00 86.75 189 GLY A CA 1
ATOM 1421 C C . GLY A 1 189 ? -13.447 -0.975 -5.117 1.00 86.75 189 GLY A C 1
ATOM 1422 O O . GLY A 1 189 ? -14.068 -0.508 -4.162 1.00 86.75 189 GLY A O 1
ATOM 1423 N N . LYS A 1 190 ? -13.761 -2.146 -5.671 1.00 91.38 190 LYS A N 1
ATOM 1424 C CA . LYS A 1 190 ? -14.849 -2.989 -5.160 1.00 91.38 190 LYS A CA 1
ATOM 1425 C C . LYS A 1 190 ? -14.401 -3.787 -3.939 1.00 91.38 190 LYS A C 1
ATOM 1427 O O . LYS A 1 190 ? -15.097 -3.828 -2.927 1.00 91.38 190 LYS A O 1
ATOM 1432 N N . VAL A 1 191 ? -13.230 -4.415 -4.034 1.00 94.31 191 VAL A N 1
ATOM 1433 C CA . VAL A 1 191 ? -12.624 -5.197 -2.949 1.00 94.31 191 VAL A CA 1
ATOM 1434 C C . VAL A 1 191 ? -11.160 -4.826 -2.820 1.00 94.31 191 VAL A C 1
ATOM 1436 O O . VAL A 1 191 ? -10.425 -4.859 -3.809 1.00 94.31 191 VAL A O 1
ATOM 1439 N N . ILE A 1 192 ? -10.743 -4.531 -1.593 1.00 94.50 192 ILE A N 1
ATOM 1440 C CA . ILE A 1 192 ? -9.351 -4.336 -1.221 1.00 94.50 192 ILE A CA 1
ATOM 1441 C C . ILE A 1 192 ? -8.994 -5.312 -0.101 1.00 94.50 192 ILE A C 1
ATOM 1443 O O . ILE A 1 192 ? -9.576 -5.263 0.978 1.00 94.50 192 ILE A O 1
ATOM 1447 N N . GLU A 1 193 ? -8.031 -6.188 -0.355 1.00 98.25 193 GLU A N 1
ATOM 1448 C CA . GLU A 1 193 ? -7.561 -7.197 0.595 1.00 98.25 193 GLU A CA 1
ATOM 1449 C C . GLU A 1 193 ? -6.136 -6.860 1.045 1.00 98.25 193 GLU A C 1
ATOM 1451 O O . GLU A 1 193 ? -5.228 -6.738 0.220 1.00 98.25 193 GLU A O 1
ATOM 1456 N N . LEU A 1 194 ? -5.948 -6.696 2.353 1.00 98.50 194 LEU A N 1
ATOM 1457 C CA . LEU A 1 194 ? -4.674 -6.426 3.009 1.00 98.50 194 LEU A CA 1
ATOM 1458 C C . LEU A 1 194 ? -4.364 -7.581 3.961 1.00 98.50 194 LEU A C 1
ATOM 1460 O O . LEU A 1 194 ? -5.029 -7.726 4.983 1.00 98.50 194 LEU A O 1
ATOM 1464 N N . LYS A 1 195 ? -3.355 -8.397 3.640 1.00 98.75 195 LYS A N 1
ATOM 1465 C CA . LYS A 1 195 ? -2.982 -9.558 4.468 1.00 98.75 195 LYS A CA 1
ATOM 1466 C C . LYS A 1 195 ? -1.511 -9.568 4.826 1.00 98.75 195 LYS A C 1
ATOM 1468 O O . LYS A 1 195 ? -0.681 -9.435 3.931 1.00 98.75 195 LYS A O 1
ATOM 1473 N N . ASN A 1 196 ? -1.182 -9.788 6.096 1.00 98.75 196 ASN A N 1
ATOM 1474 C CA . ASN A 1 196 ? 0.193 -9.828 6.609 1.00 98.75 196 ASN A CA 1
ATOM 1475 C C . ASN A 1 196 ? 0.958 -8.550 6.216 1.00 98.75 196 ASN A C 1
ATOM 1477 O O . ASN A 1 196 ? 1.865 -8.572 5.380 1.00 98.75 196 ASN A O 1
ATOM 1481 N N . ILE A 1 197 ? 0.538 -7.410 6.763 1.00 98.75 197 ILE A N 1
ATOM 1482 C CA . ILE A 1 197 ? 1.051 -6.088 6.382 1.00 98.75 197 ILE A CA 1
ATOM 1483 C C . ILE A 1 197 ? 1.782 -5.437 7.542 1.00 98.75 197 ILE A C 1
ATOM 1485 O O . ILE A 1 197 ? 1.184 -5.170 8.582 1.00 98.75 197 ILE A O 1
ATOM 1489 N N . TYR A 1 198 ? 3.052 -5.102 7.323 1.00 98.69 198 TYR A N 1
ATOM 1490 C CA . TYR A 1 198 ? 3.781 -4.175 8.178 1.00 98.69 198 TYR A CA 1
ATOM 1491 C C . TYR A 1 198 ? 3.807 -2.786 7.539 1.00 98.69 198 TYR A C 1
ATOM 1493 O O . TYR A 1 198 ? 4.227 -2.636 6.391 1.00 98.69 198 TYR A O 1
ATOM 1501 N N . HIS A 1 199 ? 3.415 -1.764 8.295 1.00 98.44 199 HIS A N 1
ATOM 1502 C CA . HIS A 1 199 ? 3.497 -0.368 7.888 1.00 98.44 199 HIS A CA 1
ATOM 1503 C C . HIS A 1 199 ? 4.055 0.519 9.007 1.00 98.44 199 HIS A C 1
ATOM 1505 O O . HIS A 1 199 ? 3.510 0.573 10.111 1.00 98.44 199 HIS A O 1
ATOM 1511 N N . ARG A 1 200 ? 5.100 1.290 8.695 1.00 96.69 200 ARG A N 1
ATOM 1512 C CA . ARG A 1 200 ? 5.586 2.406 9.517 1.00 96.69 200 ARG A CA 1
ATOM 1513 C C . ARG A 1 200 ? 5.648 3.675 8.677 1.00 96.69 200 ARG A C 1
ATOM 1515 O O . ARG A 1 200 ? 6.434 3.743 7.737 1.00 96.69 200 ARG A O 1
ATOM 1522 N N . ALA A 1 201 ? 4.868 4.688 9.045 1.00 92.38 201 ALA A N 1
ATOM 1523 C CA . ALA A 1 201 ? 4.798 5.920 8.266 1.00 92.38 201 ALA A CA 1
ATOM 1524 C C . ALA A 1 201 ? 6.017 6.828 8.496 1.00 92.38 201 ALA A C 1
ATOM 1526 O O . ALA A 1 201 ? 6.785 7.070 7.570 1.00 92.38 201 ALA A O 1
ATOM 1527 N N . ASN A 1 202 ? 6.214 7.330 9.721 1.00 89.12 202 ASN A N 1
ATOM 1528 C CA . ASN A 1 202 ? 7.344 8.206 10.045 1.00 89.12 202 ASN A CA 1
ATOM 1529 C C . ASN A 1 202 ? 8.639 7.400 10.282 1.00 89.12 202 ASN A C 1
ATOM 1531 O O . ASN A 1 202 ? 8.711 6.563 11.193 1.00 89.12 202 ASN A O 1
ATOM 1535 N N . THR A 1 203 ? 9.669 7.690 9.483 1.00 90.31 203 THR A N 1
ATOM 1536 C CA . THR A 1 203 ? 11.022 7.136 9.602 1.00 90.31 203 THR A CA 1
ATOM 1537 C C . THR A 1 203 ? 12.066 8.254 9.545 1.00 90.31 203 THR A C 1
ATOM 1539 O O . THR A 1 203 ? 11.933 9.156 8.719 1.00 90.31 203 THR A O 1
ATOM 1542 N N . PRO A 1 204 ? 13.155 8.183 10.337 1.00 88.19 204 PRO A N 1
ATOM 1543 C CA . PRO A 1 204 ? 14.250 9.149 10.237 1.00 88.19 204 PRO A CA 1
ATOM 1544 C C . PRO A 1 204 ? 14.850 9.252 8.829 1.00 88.19 204 PRO A C 1
ATOM 1546 O O . PRO A 1 204 ? 15.261 10.333 8.421 1.00 88.19 204 PRO A O 1
ATOM 1549 N N . SER A 1 205 ? 14.882 8.142 8.080 1.00 88.88 205 SER A N 1
ATOM 1550 C CA . SER A 1 205 ? 15.420 8.128 6.717 1.00 88.88 205 SER A CA 1
ATOM 1551 C C . SER A 1 205 ? 14.606 9.004 5.767 1.00 88.88 205 SER A C 1
ATOM 1553 O O . SER A 1 205 ? 15.188 9.830 5.068 1.00 88.88 205 SER A O 1
ATOM 1555 N N . LEU A 1 206 ? 13.271 8.895 5.786 1.00 86.69 206 LEU A N 1
ATOM 1556 C CA . 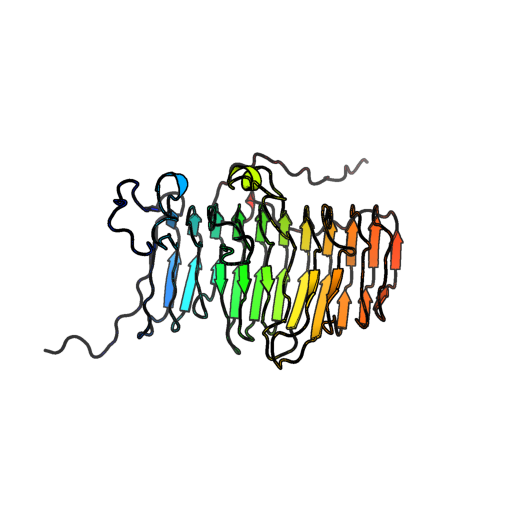LEU A 1 206 ? 12.425 9.723 4.932 1.00 86.69 206 LEU A CA 1
ATOM 1557 C C . LEU A 1 206 ? 12.528 11.207 5.306 1.00 86.69 206 LEU A C 1
ATOM 1559 O O . LEU A 1 206 ? 12.622 12.035 4.406 1.00 86.69 206 LEU A O 1
ATOM 1563 N N . GLU A 1 207 ? 12.558 11.546 6.600 1.00 83.19 207 GLU A N 1
ATOM 1564 C CA . GLU A 1 207 ? 12.668 12.949 7.049 1.00 83.19 207 GLU A CA 1
ATOM 1565 C C . GLU A 1 207 ? 13.969 13.623 6.576 1.00 83.19 207 GLU A C 1
ATOM 1567 O O . GLU A 1 207 ? 13.998 14.827 6.359 1.00 83.19 207 GLU A O 1
ATOM 1572 N N . GLN A 1 208 ? 15.056 12.866 6.393 1.00 82.69 208 GLN A N 1
ATOM 1573 C CA . GLN A 1 208 ? 16.334 13.401 5.900 1.00 82.69 208 GLN A CA 1
ATOM 1574 C C . GLN A 1 208 ? 16.374 13.585 4.380 1.00 82.69 208 GLN A C 1
ATOM 1576 O O . GLN A 1 208 ? 17.226 14.308 3.869 1.00 82.69 208 GLN A O 1
ATOM 1581 N N . LYS A 1 209 ? 15.483 12.909 3.652 1.00 79.81 209 LYS A N 1
ATOM 1582 C CA . LYS A 1 209 ? 15.451 12.885 2.182 1.00 79.81 209 LYS A CA 1
ATOM 1583 C C . LYS A 1 209 ? 14.531 13.948 1.592 1.00 79.81 209 LYS A C 1
ATOM 1585 O O . LYS A 1 209 ? 14.376 14.020 0.374 1.00 79.81 209 LYS A O 1
ATOM 1590 N N . VAL A 1 210 ? 13.887 14.742 2.439 1.00 72.56 210 VAL A N 1
ATOM 1591 C CA . VAL A 1 210 ? 12.925 15.753 2.028 1.00 72.56 210 VAL A CA 1
ATOM 1592 C C . VAL A 1 210 ? 13.365 17.137 2.464 1.00 72.56 210 VAL A C 1
ATOM 1594 O O . VAL A 1 210 ? 13.854 17.324 3.575 1.00 72.56 210 VAL A O 1
ATOM 1597 N N . ASP A 1 211 ? 13.180 18.113 1.577 1.00 63.94 211 ASP A N 1
ATOM 1598 C CA . ASP A 1 211 ? 13.388 19.512 1.931 1.00 63.94 211 ASP A CA 1
ATOM 1599 C C . ASP A 1 211 ? 12.507 19.900 3.117 1.00 63.94 211 ASP A C 1
ATOM 1601 O O . ASP A 1 211 ? 11.283 19.712 3.094 1.00 63.94 211 ASP A O 1
ATOM 1605 N N . LYS A 1 212 ? 13.147 20.478 4.135 1.00 63.03 212 LYS A N 1
ATOM 1606 C CA . LYS A 1 212 ? 12.435 21.082 5.254 1.00 63.03 212 LYS A CA 1
ATOM 1607 C C . LYS A 1 212 ? 11.548 22.195 4.736 1.00 63.03 212 LYS A C 1
ATOM 1609 O O . LYS A 1 212 ? 11.977 23.015 3.926 1.00 63.03 212 LYS A O 1
ATOM 1614 N N . ARG A 1 213 ? 10.313 22.247 5.214 1.00 60.34 213 ARG A N 1
ATOM 1615 C CA . ARG A 1 213 ? 9.396 23.321 4.833 1.00 60.34 213 ARG A CA 1
ATOM 1616 C C . ARG A 1 213 ? 9.618 24.533 5.721 1.00 60.34 213 ARG A C 1
ATOM 1618 O O . ARG A 1 213 ? 9.664 24.418 6.941 1.00 60.34 213 ARG A O 1
ATOM 1625 N N . ASP A 1 214 ? 9.653 25.707 5.096 1.00 48.78 214 ASP A N 1
ATOM 1626 C CA . ASP A 1 214 ? 9.761 26.985 5.810 1.00 48.78 214 ASP A CA 1
ATOM 1627 C C . ASP A 1 214 ? 8.537 27.261 6.705 1.00 48.78 214 ASP A C 1
ATOM 1629 O O . ASP A 1 214 ? 8.602 28.069 7.630 1.00 48.78 214 ASP A O 1
ATOM 1633 N N . ILE A 1 215 ? 7.405 26.589 6.444 1.00 50.41 215 ILE A N 1
ATOM 1634 C CA . ILE A 1 215 ? 6.160 26.725 7.207 1.00 50.41 215 ILE A CA 1
ATOM 1635 C C . ILE A 1 215 ? 5.528 25.345 7.448 1.00 50.41 215 ILE A C 1
ATOM 1637 O O . ILE A 1 215 ? 5.063 24.679 6.519 1.00 50.41 215 ILE A O 1
ATOM 1641 N N . GLY A 1 216 ? 5.415 24.964 8.723 1.00 50.84 216 GLY A N 1
ATOM 1642 C CA . GLY A 1 216 ? 4.715 23.753 9.164 1.00 50.84 216 GLY A CA 1
ATOM 1643 C C . GLY A 1 216 ? 5.513 22.453 8.969 1.00 50.84 216 GLY A C 1
ATOM 1644 O O . GLY A 1 216 ? 6.684 22.495 8.618 1.00 50.84 216 GLY A O 1
ATOM 1645 N N . PRO A 1 217 ? 4.905 21.280 9.235 1.00 53.34 217 PRO A N 1
ATOM 1646 C CA . PRO A 1 217 ? 5.606 20.003 9.128 1.00 53.34 217 PRO A CA 1
ATOM 1647 C C . PRO A 1 217 ? 5.933 19.645 7.670 1.00 53.34 217 PRO A C 1
ATOM 1649 O O . PRO A 1 217 ? 5.134 19.918 6.761 1.00 53.34 217 PRO A O 1
ATOM 1652 N N . ASP A 1 218 ? 7.057 18.946 7.485 1.00 51.88 218 ASP A N 1
ATOM 1653 C CA . ASP A 1 218 ? 7.584 18.495 6.185 1.00 51.88 218 ASP A CA 1
ATOM 1654 C C . ASP A 1 218 ? 6.565 17.649 5.404 1.00 51.88 218 ASP A C 1
ATOM 1656 O O . ASP A 1 218 ? 6.492 17.695 4.177 1.00 51.88 218 ASP A O 1
ATOM 1660 N N . PHE A 1 219 ? 5.654 16.984 6.120 1.00 64.94 219 PHE A N 1
ATOM 1661 C CA . PHE A 1 219 ? 4.516 16.281 5.543 1.00 64.94 219 PHE A CA 1
ATOM 1662 C C . PHE A 1 219 ? 3.198 16.710 6.190 1.00 64.94 219 PHE A C 1
ATOM 1664 O O . PHE A 1 219 ? 3.057 16.759 7.414 1.00 64.94 219 PHE A O 1
ATOM 1671 N N . HIS A 1 220 ? 2.195 16.995 5.357 1.00 63.81 220 HIS A N 1
ATOM 1672 C CA . HIS A 1 220 ? 0.816 17.185 5.799 1.00 63.81 220 HIS A CA 1
ATOM 1673 C C . HIS A 1 220 ? 0.055 15.864 5.671 1.00 63.81 220 HIS A C 1
ATOM 1675 O O . HIS A 1 220 ? -0.202 15.431 4.552 1.00 63.81 220 HIS A O 1
ATOM 1681 N N . GLY A 1 221 ? -0.327 15.275 6.806 1.00 69.12 221 GLY A N 1
ATOM 1682 C CA . GLY A 1 221 ? -1.173 14.082 6.859 1.00 69.12 221 GLY A CA 1
ATOM 1683 C C . GLY A 1 221 ? -0.434 12.798 6.487 1.00 69.12 221 GLY A C 1
ATOM 1684 O O . GLY A 1 221 ? -0.232 12.505 5.311 1.00 69.12 221 GLY A O 1
ATOM 1685 N N . ARG A 1 222 ? -0.046 12.021 7.506 1.00 86.56 222 ARG A N 1
ATOM 1686 C CA . ARG A 1 222 ? 0.403 10.634 7.347 1.00 86.56 222 ARG A CA 1
ATOM 1687 C C . ARG A 1 222 ? -0.641 9.709 7.943 1.00 86.56 222 ARG A C 1
ATOM 1689 O O . ARG A 1 222 ? -0.863 9.763 9.152 1.00 86.56 222 ARG A O 1
ATOM 1696 N N . PHE A 1 223 ? -1.201 8.857 7.099 1.00 90.06 223 PHE A N 1
ATOM 1697 C CA . PHE A 1 223 ? -2.316 7.967 7.397 1.00 90.06 223 PHE A CA 1
ATOM 1698 C C . PHE A 1 223 ? -1.910 6.501 7.201 1.00 90.06 223 PHE A C 1
ATOM 1700 O O . PHE A 1 223 ? -0.835 6.205 6.677 1.00 90.06 223 PHE A O 1
ATOM 1707 N N . PHE A 1 224 ? -2.781 5.560 7.568 1.00 94.31 224 PHE A N 1
ATOM 1708 C CA . PHE A 1 224 ? -2.657 4.184 7.083 1.00 94.31 224 PHE A CA 1
ATOM 1709 C C . PHE A 1 224 ? -3.316 4.076 5.705 1.00 94.31 224 PHE A C 1
ATOM 1711 O O . PHE A 1 224 ? -2.640 3.802 4.713 1.00 94.31 224 PHE A O 1
ATOM 1718 N N . ILE A 1 225 ? -4.612 4.387 5.629 1.00 91.25 225 ILE A N 1
ATOM 1719 C CA . ILE A 1 225 ? -5.352 4.491 4.370 1.00 91.25 225 ILE A CA 1
ATOM 1720 C C . ILE A 1 225 ? -6.106 5.813 4.351 1.00 91.25 225 ILE A C 1
ATOM 1722 O O . ILE A 1 225 ? -6.863 6.115 5.273 1.00 91.25 225 ILE A O 1
ATOM 1726 N N . ASN A 1 226 ? -5.935 6.575 3.273 1.00 86.31 226 ASN A N 1
ATOM 1727 C CA . ASN A 1 226 ? -6.616 7.848 3.087 1.00 86.31 226 ASN A CA 1
ATOM 1728 C C . ASN A 1 226 ? -7.534 7.850 1.860 1.00 86.31 226 ASN A C 1
ATOM 1730 O O . ASN A 1 226 ? -7.311 7.136 0.877 1.00 86.31 226 ASN A O 1
ATOM 1734 N N . ASN A 1 227 ? -8.547 8.715 1.919 1.00 77.94 227 ASN A N 1
ATOM 1735 C CA . ASN A 1 227 ? -9.564 8.911 0.887 1.00 77.94 227 ASN A CA 1
ATOM 1736 C C . ASN A 1 227 ? -10.325 7.638 0.495 1.00 77.94 227 ASN A C 1
ATOM 1738 O O . ASN A 1 227 ? -10.542 7.409 -0.691 1.00 77.94 227 ASN A O 1
ATOM 1742 N N . LEU A 1 228 ? -10.704 6.801 1.459 1.00 82.44 228 LEU A N 1
ATOM 1743 C CA . LEU A 1 228 ? -11.338 5.526 1.153 1.00 82.44 228 LEU A CA 1
ATOM 1744 C C . LEU A 1 228 ? -12.707 5.704 0.479 1.00 82.44 228 LEU A C 1
ATOM 1746 O O . LEU A 1 228 ? -13.583 6.373 1.023 1.00 82.44 228 LEU A O 1
ATOM 1750 N N . GLY A 1 229 ? -12.877 5.076 -0.686 1.00 71.81 229 GLY A N 1
ATOM 1751 C CA . GLY A 1 229 ? -14.164 4.905 -1.369 1.00 71.81 229 GLY A CA 1
ATOM 1752 C C . GLY A 1 229 ? -14.711 6.151 -2.070 1.00 71.81 229 GLY A C 1
ATOM 1753 O O . GLY A 1 229 ? -15.742 6.070 -2.725 1.00 71.81 229 GLY A O 1
ATOM 1754 N N . ASN A 1 230 ? -14.023 7.295 -2.001 1.00 74.50 230 ASN A N 1
ATOM 1755 C CA . ASN A 1 230 ? -14.611 8.585 -2.373 1.00 74.50 230 ASN A CA 1
ATOM 1756 C C . ASN A 1 230 ? -14.837 8.853 -3.869 1.00 74.50 230 ASN A C 1
ATOM 1758 O O . ASN A 1 230 ? -15.305 9.930 -4.227 1.00 74.50 230 ASN A O 1
ATOM 1762 N N . ARG A 1 231 ? -14.458 7.935 -4.758 1.00 77.62 231 ARG A N 1
ATOM 1763 C CA . ARG A 1 231 ? -14.575 8.054 -6.223 1.00 77.62 231 ARG A CA 1
ATOM 1764 C C . ARG A 1 231 ? -15.004 6.743 -6.894 1.00 77.62 231 ARG A C 1
ATOM 1766 O O . ARG A 1 231 ? -14.831 6.613 -8.106 1.00 77.62 231 ARG A O 1
ATOM 1773 N N . GLY A 1 232 ? -15.470 5.760 -6.122 1.00 71.75 232 GLY A N 1
ATOM 1774 C CA . GLY A 1 232 ? -16.019 4.506 -6.645 1.00 71.75 232 GLY A CA 1
ATOM 1775 C C . GLY A 1 232 ? -17.492 4.648 -7.028 1.00 71.75 232 GLY A C 1
ATOM 1776 O O . GLY A 1 232 ? -18.173 5.556 -6.553 1.00 71.75 232 GLY A O 1
ATOM 1777 N N . THR A 1 233 ? -17.991 3.746 -7.878 1.00 77.50 233 THR A N 1
ATOM 1778 C CA . THR A 1 233 ? -19.436 3.673 -8.191 1.00 77.50 233 THR A CA 1
ATOM 1779 C C . THR A 1 233 ? -20.152 2.550 -7.441 1.00 77.50 233 THR A C 1
ATOM 1781 O O . THR A 1 233 ? -21.367 2.397 -7.547 1.00 77.50 233 THR A O 1
ATOM 1784 N N . THR A 1 234 ? -19.412 1.786 -6.636 1.00 80.25 234 THR A N 1
ATOM 1785 C CA . THR A 1 234 ? -19.924 0.692 -5.805 1.00 80.25 234 THR A CA 1
ATOM 1786 C C . THR A 1 234 ? -19.367 0.781 -4.384 1.00 80.25 234 THR A C 1
ATOM 1788 O O . THR A 1 234 ? -18.236 1.249 -4.233 1.00 80.25 234 THR A O 1
ATOM 1791 N N . PRO A 1 235 ? -20.081 0.268 -3.361 1.00 86.44 235 PRO A N 1
ATOM 1792 C CA . PRO A 1 235 ? -19.535 0.139 -2.012 1.00 86.44 235 PRO A CA 1
ATOM 1793 C C . PRO A 1 235 ? -18.196 -0.610 -2.004 1.00 86.44 235 PRO A C 1
ATOM 1795 O O . PRO A 1 235 ? -18.065 -1.673 -2.617 1.00 86.44 235 PRO A O 1
ATOM 1798 N N . THR A 1 236 ? -17.211 -0.073 -1.287 1.00 89.88 236 THR A N 1
ATOM 1799 C CA . THR A 1 236 ? -15.882 -0.684 -1.166 1.00 89.88 236 THR A CA 1
ATOM 1800 C C . THR A 1 236 ? -15.852 -1.632 0.024 1.00 89.88 236 THR A C 1
ATOM 1802 O O . THR A 1 236 ? -16.117 -1.229 1.155 1.00 89.88 236 THR A O 1
ATOM 1805 N N . THR A 1 237 ? -15.469 -2.886 -0.212 1.00 94.25 237 THR A N 1
ATOM 1806 C CA . THR A 1 237 ? -15.139 -3.830 0.863 1.00 94.25 237 THR A CA 1
ATOM 1807 C C . THR A 1 237 ? -13.641 -3.809 1.130 1.00 94.25 237 THR A C 1
ATOM 1809 O O . THR A 1 237 ? -12.851 -4.067 0.223 1.00 94.25 237 THR A O 1
ATOM 1812 N N . VAL A 1 238 ? -13.247 -3.533 2.369 1.00 95.62 238 VAL A N 1
ATOM 1813 C CA . VAL A 1 238 ? -11.862 -3.611 2.835 1.00 95.62 238 VAL A CA 1
ATOM 1814 C C . VAL A 1 238 ? -11.734 -4.778 3.805 1.00 95.62 238 VAL A C 1
ATOM 1816 O O . VAL A 1 238 ? -12.437 -4.825 4.811 1.00 95.62 238 VAL A O 1
ATOM 1819 N N . ILE A 1 239 ? -10.835 -5.708 3.496 1.00 98.25 239 ILE A N 1
ATOM 1820 C CA . ILE A 1 239 ? -10.543 -6.897 4.301 1.00 98.25 239 ILE A CA 1
ATOM 1821 C C . ILE A 1 239 ? -9.117 -6.762 4.831 1.00 98.25 239 ILE A C 1
ATOM 1823 O O . ILE A 1 239 ? -8.194 -6.568 4.038 1.00 98.25 239 ILE A O 1
ATOM 1827 N N . MET A 1 240 ? -8.932 -6.835 6.147 1.00 98.50 240 MET A N 1
ATOM 1828 C CA . MET A 1 240 ? -7.640 -6.647 6.809 1.00 98.50 240 MET A CA 1
ATOM 1829 C C . MET A 1 240 ? -7.322 -7.801 7.756 1.00 98.50 240 MET A C 1
ATOM 1831 O O . MET A 1 240 ? -7.856 -7.835 8.856 1.00 98.50 240 MET A O 1
ATOM 1835 N N . ASP A 1 241 ? -6.389 -8.676 7.384 1.00 98.69 241 ASP A N 1
ATOM 1836 C CA . ASP A 1 241 ? -5.961 -9.775 8.256 1.00 98.69 241 ASP A CA 1
ATOM 1837 C C . ASP A 1 241 ? -4.471 -9.679 8.568 1.00 98.69 241 ASP A C 1
ATOM 1839 O O . ASP A 1 241 ? -3.633 -9.597 7.667 1.00 98.69 241 ASP A O 1
ATOM 1843 N N . ASN A 1 242 ? -4.121 -9.719 9.851 1.00 98.75 242 ASN A N 1
ATOM 1844 C CA . ASN A 1 242 ? -2.751 -9.537 10.328 1.00 98.75 242 ASN A CA 1
ATOM 1845 C C . ASN A 1 242 ? -2.114 -8.233 9.815 1.00 98.75 242 ASN A C 1
ATOM 1847 O O . ASN A 1 242 ? -1.189 -8.231 8.997 1.00 98.75 242 ASN A O 1
ATOM 1851 N N . VAL A 1 243 ? -2.609 -7.099 10.304 1.00 98.81 243 VAL A N 1
ATOM 1852 C CA . VAL A 1 243 ? -2.161 -5.769 9.875 1.00 98.81 243 VAL A CA 1
ATOM 1853 C C . VAL A 1 243 ? -1.560 -5.011 11.048 1.00 98.81 243 VAL A C 1
ATOM 1855 O O . VAL A 1 243 ? -2.193 -4.856 12.088 1.00 98.81 243 VAL A O 1
ATOM 1858 N N . LEU A 1 244 ? -0.353 -4.479 10.866 1.00 98.62 244 LEU A N 1
ATOM 1859 C CA . LEU A 1 244 ? 0.309 -3.593 11.816 1.00 98.62 244 LEU A CA 1
ATOM 1860 C C . LEU A 1 244 ? 0.619 -2.257 11.141 1.00 98.62 244 LEU A C 1
ATOM 1862 O O . LEU A 1 244 ? 1.372 -2.218 10.172 1.00 98.62 244 LEU A O 1
ATOM 1866 N N . SER A 1 245 ? 0.096 -1.158 11.689 1.00 98.12 245 SER A N 1
ATOM 1867 C CA . SER A 1 245 ? 0.400 0.204 11.234 1.00 98.12 245 SER A CA 1
ATOM 1868 C C . SER A 1 245 ? 0.848 1.100 12.389 1.00 98.12 245 SER A C 1
ATOM 1870 O O . SER A 1 245 ? 0.215 1.113 13.448 1.00 98.12 245 SER A O 1
ATOM 1872 N N . ARG A 1 246 ? 1.934 1.863 12.200 1.00 96.56 246 ARG A N 1
ATOM 1873 C CA . ARG A 1 246 ? 2.508 2.711 13.256 1.00 96.56 246 ARG A CA 1
ATOM 1874 C C . ARG A 1 246 ? 3.056 4.062 12.801 1.00 96.56 246 ARG A C 1
ATOM 1876 O O . ARG A 1 246 ? 3.408 4.255 11.638 1.00 96.56 246 ARG A O 1
ATOM 1883 N N . ASP A 1 247 ? 3.229 4.945 13.785 1.00 94.12 247 ASP A N 1
ATOM 1884 C CA . ASP A 1 247 ? 3.940 6.229 13.680 1.00 94.12 247 ASP A CA 1
ATOM 1885 C C . ASP A 1 247 ? 3.338 7.184 12.629 1.00 94.12 247 ASP A C 1
ATOM 1887 O O . ASP A 1 247 ? 4.049 7.847 11.872 1.00 94.12 247 ASP A O 1
ATOM 1891 N N . MET A 1 248 ? 2.009 7.260 12.605 1.00 91.75 248 MET A N 1
ATOM 1892 C CA . MET A 1 248 ? 1.216 8.174 11.777 1.00 91.75 248 MET A CA 1
ATOM 1893 C C . MET A 1 248 ? 1.066 9.537 12.468 1.00 91.75 248 MET A C 1
ATOM 1895 O O . MET A 1 248 ? 1.009 9.630 13.696 1.00 91.75 248 MET A O 1
ATOM 1899 N N . SER A 1 249 ? 1.027 10.626 11.700 1.00 87.88 249 SER A N 1
ATOM 1900 C CA . SER A 1 249 ? 0.872 11.978 12.265 1.00 87.88 249 SER A CA 1
ATOM 1901 C C . SER A 1 249 ? -0.589 12.396 12.447 1.00 87.88 249 SER A C 1
ATOM 1903 O O . SER A 1 249 ? -0.834 13.354 13.183 1.00 87.88 249 SER A O 1
ATOM 1905 N N . ASP A 1 250 ? -1.509 11.651 11.834 1.00 88.25 250 ASP A N 1
ATOM 1906 C CA . ASP A 1 250 ? -2.938 11.949 11.691 1.00 88.25 250 ASP A CA 1
ATOM 1907 C C . ASP A 1 250 ? -3.787 10.680 11.928 1.00 88.25 250 ASP A C 1
ATOM 1909 O O . ASP A 1 250 ? -3.292 9.728 12.557 1.00 88.25 250 ASP A O 1
ATOM 1913 N N . TYR A 1 251 ? -5.039 10.646 11.445 1.00 90.19 251 TYR A N 1
ATOM 1914 C CA . TYR A 1 251 ? -5.885 9.450 11.528 1.00 90.19 251 TYR A CA 1
ATOM 1915 C C . TYR A 1 251 ? -5.243 8.242 10.837 1.00 90.19 251 TYR A C 1
ATOM 1917 O O . TYR A 1 251 ? -4.479 8.366 9.880 1.00 90.19 251 TYR A O 1
ATOM 1925 N N . ALA A 1 252 ? -5.597 7.035 11.270 1.00 93.06 252 ALA A N 1
ATOM 1926 C CA . ALA A 1 252 ? -5.185 5.826 10.568 1.00 93.06 252 ALA A CA 1
ATOM 1927 C C . ALA A 1 252 ? -6.138 5.516 9.407 1.00 93.06 252 ALA A C 1
ATOM 1929 O 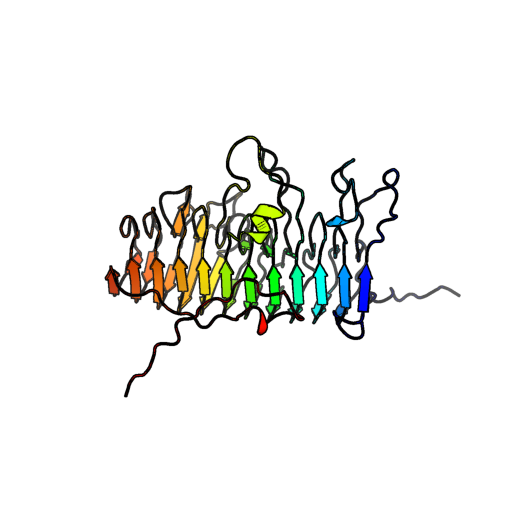O . ALA A 1 252 ? -5.690 5.316 8.276 1.00 93.06 252 ALA A O 1
ATOM 1930 N N . PHE A 1 253 ? -7.446 5.504 9.675 1.00 90.56 253 PHE A N 1
ATOM 1931 C CA . PHE A 1 253 ? -8.452 5.002 8.742 1.00 90.56 253 PHE A CA 1
ATOM 1932 C C . PHE A 1 253 ? -9.704 5.886 8.731 1.00 90.56 253 PHE A C 1
ATOM 1934 O O . PHE A 1 253 ? -10.267 6.177 9.784 1.00 90.56 253 PHE A O 1
ATOM 1941 N N . GLN A 1 254 ? -10.139 6.335 7.552 1.00 89.75 254 GLN A N 1
ATOM 1942 C CA . GLN A 1 254 ? -11.291 7.229 7.413 1.00 89.75 254 GLN A CA 1
ATOM 1943 C C . GLN A 1 254 ? -12.211 6.763 6.287 1.00 89.75 254 GLN A C 1
ATOM 1945 O O . GLN A 1 254 ? -11.770 6.670 5.139 1.00 89.75 254 GLN A O 1
ATOM 1950 N N . ALA A 1 255 ? -13.491 6.558 6.601 1.00 87.62 255 ALA A N 1
ATOM 1951 C CA . ALA A 1 255 ? -14.541 6.501 5.592 1.00 87.62 255 ALA A CA 1
ATOM 1952 C C . ALA A 1 255 ? -14.841 7.941 5.157 1.00 87.62 255 ALA A C 1
ATOM 1954 O O . ALA A 1 255 ? -15.301 8.756 5.955 1.00 87.62 255 ALA A O 1
ATOM 1955 N N . GLN A 1 256 ? -14.485 8.290 3.922 1.00 83.81 256 GLN A N 1
ATOM 1956 C CA . GLN A 1 256 ? -14.670 9.648 3.413 1.00 83.81 256 GLN A CA 1
ATOM 1957 C C . GLN A 1 256 ? -16.044 9.787 2.756 1.00 83.81 256 GLN A C 1
ATOM 1959 O O . GLN A 1 256 ? -16.637 8.780 2.407 1.00 83.81 256 GLN A O 1
ATOM 1964 N N . ASP A 1 257 ? -16.538 11.013 2.598 1.00 78.88 257 ASP A N 1
ATOM 1965 C CA . ASP A 1 257 ? -17.703 11.347 1.771 1.00 78.88 257 ASP A CA 1
ATOM 1966 C C . ASP A 1 257 ? -17.383 11.266 0.263 1.00 78.88 257 ASP A C 1
ATOM 1968 O O . ASP A 1 257 ? -16.214 11.324 -0.140 1.00 78.88 257 ASP A O 1
ATOM 1972 N N . ALA A 1 258 ? -18.411 11.117 -0.572 1.00 69.75 258 ALA A N 1
ATOM 1973 C CA . ALA A 1 258 ? -18.291 11.035 -2.019 1.00 69.75 258 ALA A CA 1
ATOM 1974 C C . ALA A 1 258 ? -17.709 12.315 -2.597 1.00 69.75 258 ALA A C 1
ATOM 1976 O O . ALA A 1 258 ? -17.960 13.432 -2.150 1.00 69.75 258 ALA A O 1
ATOM 1977 N N . ILE A 1 259 ? -16.984 12.138 -3.693 1.00 68.44 259 ILE A N 1
ATOM 1978 C CA . ILE A 1 259 ? -16.738 13.189 -4.665 1.00 68.44 259 ILE A CA 1
ATOM 1979 C C . ILE A 1 259 ? -17.520 12.801 -5.925 1.00 68.44 259 ILE A C 1
ATOM 1981 O O . ILE A 1 259 ? -17.040 11.998 -6.725 1.00 68.44 259 ILE A O 1
ATOM 1985 N N . GLY A 1 260 ? -18.715 13.373 -6.091 1.00 63.69 260 GLY A N 1
ATOM 1986 C CA . GLY A 1 260 ? -19.667 13.036 -7.161 1.00 63.69 260 GLY A CA 1
ATOM 1987 C C . GLY A 1 260 ? -20.855 12.211 -6.650 1.00 63.69 260 GLY A C 1
ATOM 1988 O O . GLY A 1 260 ? -21.183 12.288 -5.472 1.00 63.69 260 GLY A O 1
ATOM 1989 N N . ASP A 1 261 ? -21.474 11.410 -7.522 1.00 56.88 261 ASP A N 1
ATOM 1990 C CA . ASP A 1 261 ? -22.789 10.781 -7.271 1.00 56.88 261 ASP A CA 1
ATOM 1991 C C . ASP A 1 261 ? -22.729 9.276 -6.897 1.00 56.88 261 ASP A C 1
ATOM 1993 O O . ASP A 1 261 ? -23.687 8.533 -7.107 1.00 56.88 261 ASP A O 1
ATOM 1997 N N . GLY A 1 262 ? -21.591 8.776 -6.401 1.00 55.69 262 GLY A N 1
ATOM 1998 C CA . GLY A 1 262 ? -21.403 7.347 -6.090 1.00 55.69 262 GLY A CA 1
ATOM 1999 C C . GLY A 1 262 ? -22.021 6.898 -4.749 1.00 55.69 262 GLY A C 1
ATOM 2000 O O . GLY A 1 262 ? -22.113 7.703 -3.822 1.00 55.69 262 GLY A O 1
ATOM 2001 N N . PRO A 1 263 ? -22.418 5.616 -4.589 1.00 54.94 263 PRO A N 1
ATOM 2002 C CA . PRO A 1 263 ? -22.923 5.073 -3.326 1.00 54.94 263 PRO A CA 1
ATOM 2003 C C . PRO A 1 263 ? -21.788 4.918 -2.301 1.00 54.94 263 PRO A C 1
ATOM 2005 O O . PRO A 1 263 ? -20.897 4.083 -2.452 1.00 54.94 263 PRO A O 1
ATOM 2008 N N . MET A 1 264 ? -21.836 5.711 -1.232 1.00 61.25 264 MET A N 1
ATOM 2009 C CA . MET A 1 264 ? -20.746 5.833 -0.261 1.00 61.25 264 MET A CA 1
ATOM 2010 C C . MET A 1 264 ? -20.993 5.009 0.987 1.00 61.25 264 MET A C 1
ATOM 2012 O O . MET A 1 264 ? -21.647 5.459 1.921 1.00 61.25 264 MET A O 1
ATOM 2016 N N . ASN A 1 265 ? -20.450 3.801 1.006 1.00 80.50 265 ASN A N 1
ATOM 2017 C CA . ASN A 1 265 ? -20.458 2.950 2.182 1.00 80.50 265 ASN A CA 1
ATOM 2018 C C . ASN A 1 265 ? -19.241 2.031 2.131 1.00 80.50 265 ASN A C 1
ATOM 2020 O O . ASN A 1 265 ? -18.989 1.371 1.120 1.00 80.50 265 ASN A O 1
ATOM 2024 N N . VAL A 1 266 ? -18.488 1.991 3.226 1.00 89.31 266 VAL A N 1
ATOM 2025 C CA . VAL A 1 266 ? -17.372 1.060 3.389 1.00 89.31 266 VAL A CA 1
ATOM 2026 C C . VAL A 1 266 ? -17.866 -0.154 4.163 1.00 89.31 266 VAL A C 1
ATOM 2028 O O . VAL A 1 266 ? -18.530 -0.014 5.190 1.00 89.31 266 VAL A O 1
ATOM 2031 N N . ILE A 1 267 ? -17.554 -1.348 3.677 1.00 94.25 267 ILE A N 1
ATOM 2032 C CA . ILE A 1 267 ? -17.659 -2.582 4.459 1.00 94.25 267 ILE A CA 1
ATOM 2033 C C . ILE A 1 267 ? -16.251 -2.886 4.955 1.00 94.25 267 ILE A C 1
ATOM 2035 O O . ILE A 1 267 ? -15.335 -2.995 4.142 1.00 94.25 267 ILE A O 1
ATOM 2039 N N . TRP A 1 268 ? -16.062 -3.000 6.264 1.00 96.44 268 TRP A N 1
ATOM 2040 C CA . TRP A 1 268 ? -14.757 -3.260 6.860 1.00 96.44 268 TRP A CA 1
ATOM 2041 C C . TRP A 1 268 ? -14.778 -4.585 7.609 1.00 96.44 268 TRP A C 1
ATOM 2043 O O . TRP A 1 268 ? -15.527 -4.747 8.567 1.00 96.44 268 TRP A O 1
ATOM 2053 N N . LYS A 1 269 ? -13.955 -5.525 7.147 1.00 98.62 269 LYS A N 1
ATOM 2054 C CA . LYS A 1 269 ? -13.817 -6.861 7.723 1.00 98.62 269 LYS A CA 1
ATOM 2055 C C . LYS A 1 269 ? -12.379 -7.159 8.103 1.00 98.62 269 LYS A C 1
ATOM 2057 O O . LYS A 1 269 ? -11.467 -6.609 7.475 1.00 98.62 269 LYS A O 1
ATOM 2062 N N . GLY A 1 270 ? -12.166 -8.071 9.046 1.00 98.44 270 GLY A N 1
ATOM 2063 C CA . GLY A 1 270 ? -10.819 -8.548 9.327 1.00 98.44 270 GLY A CA 1
ATOM 2064 C C . GLY A 1 270 ? -10.539 -9.017 10.743 1.00 98.44 270 GLY A C 1
ATOM 2065 O O . GLY A 1 270 ? -11.378 -8.956 11.636 1.00 98.44 270 GLY A O 1
ATOM 2066 N N . ASP A 1 271 ? -9.298 -9.435 10.942 1.00 98.81 271 ASP A N 1
ATOM 2067 C CA . ASP A 1 271 ? -8.797 -9.980 12.194 1.00 98.81 271 ASP A CA 1
ATOM 2068 C C . ASP A 1 271 ? -7.330 -9.580 12.440 1.00 98.81 271 ASP A C 1
ATOM 2070 O O . ASP A 1 271 ? -6.539 -9.356 11.520 1.00 98.81 271 ASP A O 1
ATOM 2074 N N . MET A 1 272 ? -6.934 -9.511 13.712 1.00 98.62 272 MET A N 1
ATOM 2075 C CA . MET A 1 272 ? -5.572 -9.184 14.147 1.00 98.62 272 MET A CA 1
ATOM 2076 C C . MET A 1 272 ? -5.054 -7.874 13.543 1.00 98.62 272 MET A C 1
ATOM 2078 O O . MET A 1 272 ? -4.028 -7.831 12.857 1.00 98.62 272 MET A O 1
ATOM 2082 N N . ILE A 1 273 ? -5.755 -6.780 13.833 1.00 98.81 273 ILE A N 1
ATOM 2083 C CA . ILE A 1 273 ? -5.387 -5.433 13.394 1.00 98.81 273 ILE A CA 1
ATOM 2084 C C . ILE A 1 273 ? -4.778 -4.671 14.576 1.00 98.81 273 ILE A C 1
ATOM 2086 O O . ILE A 1 273 ? -5.372 -4.568 15.650 1.00 98.81 273 ILE A O 1
ATOM 2090 N N . ALA A 1 274 ? -3.581 -4.118 14.395 1.00 98.56 274 ALA A N 1
ATOM 2091 C CA . ALA A 1 274 ? -2.873 -3.353 15.414 1.00 98.56 274 ALA A CA 1
ATOM 2092 C C . ALA A 1 274 ? -2.412 -1.994 14.881 1.00 98.56 274 ALA A C 1
ATOM 2094 O O . ALA A 1 274 ? -1.556 -1.903 14.000 1.00 98.56 274 ALA A O 1
ATOM 2095 N N . ILE A 1 275 ? -2.937 -0.926 15.474 1.00 98.12 275 ILE A N 1
ATOM 2096 C CA . ILE A 1 275 ? -2.615 0.461 15.143 1.00 98.12 275 ILE A CA 1
ATOM 2097 C C . ILE A 1 275 ? -1.995 1.119 16.372 1.00 98.12 275 ILE A C 1
ATOM 2099 O O . ILE A 1 275 ? -2.532 1.017 17.473 1.00 98.12 275 ILE A O 1
ATOM 2103 N N . TYR A 1 276 ? -0.860 1.801 16.223 1.00 95.75 276 TYR A N 1
ATOM 2104 C CA . TYR A 1 276 ? -0.284 2.530 17.355 1.00 95.75 276 TYR A CA 1
ATOM 2105 C C . TYR A 1 276 ? 0.547 3.750 16.970 1.00 95.75 276 TYR A C 1
ATOM 2107 O O . TYR A 1 276 ? 1.008 3.871 15.839 1.00 95.75 276 TYR A O 1
ATOM 2115 N N . ASN A 1 277 ? 0.761 4.665 17.919 1.00 94.00 277 ASN A N 1
ATOM 2116 C CA . ASN A 1 277 ? 1.498 5.917 17.695 1.00 94.00 277 ASN A CA 1
ATOM 2117 C C . ASN A 1 277 ? 0.912 6.743 16.533 1.00 94.00 277 ASN A C 1
ATOM 2119 O O . ASN A 1 277 ? 1.623 7.118 15.602 1.00 94.00 277 ASN A O 1
ATOM 2123 N N . THR A 1 278 ? -0.390 7.008 16.574 1.00 89.75 278 THR A N 1
ATOM 2124 C CA . THR A 1 278 ? -1.148 7.734 15.535 1.00 89.75 278 THR A CA 1
ATOM 2125 C C . THR A 1 278 ? -1.722 9.040 16.090 1.00 89.75 278 THR A C 1
ATOM 2127 O O . THR A 1 278 ? -1.795 9.187 17.315 1.00 89.75 278 THR A O 1
ATOM 2130 N N . ASN A 1 279 ? -2.137 9.980 15.230 1.00 82.25 279 ASN A N 1
ATOM 2131 C CA . ASN A 1 279 ? -2.608 11.320 15.623 1.00 82.25 279 ASN A CA 1
ATOM 2132 C C . ASN A 1 279 ? -1.587 12.077 16.486 1.00 82.25 279 ASN A C 1
ATOM 2134 O O . ASN A 1 279 ? -1.892 12.638 17.539 1.00 82.25 279 ASN A O 1
ATOM 2138 N N . ARG A 1 280 ? -0.308 12.024 16.095 1.00 72.81 280 ARG A N 1
ATOM 2139 C CA . ARG A 1 280 ? 0.774 12.642 16.882 1.00 72.81 280 ARG A CA 1
ATOM 2140 C C . ARG A 1 280 ? 0.750 14.169 16.829 1.00 72.81 280 ARG A C 1
ATOM 2142 O O . ARG A 1 280 ? 1.275 14.803 17.744 1.00 72.81 280 ARG A O 1
ATOM 2149 N N . VAL A 1 281 ? 0.191 14.734 15.760 1.00 70.75 281 VAL A N 1
ATOM 2150 C CA . VAL A 1 281 ? 0.209 16.177 15.484 1.00 70.75 281 VAL A CA 1
ATOM 2151 C C . VAL A 1 281 ? -1.200 16.722 15.244 1.00 70.75 281 VAL A C 1
ATOM 2153 O O . VAL A 1 281 ? -1.437 17.895 15.523 1.00 70.75 281 VAL A O 1
ATOM 2156 N N . ARG A 1 282 ? -2.111 15.912 14.692 1.00 67.25 282 ARG A N 1
ATOM 2157 C CA . ARG A 1 282 ? -3.418 16.340 14.173 1.00 67.25 282 ARG A CA 1
ATOM 2158 C C . ARG A 1 282 ? -4.492 15.267 14.429 1.00 67.25 282 ARG A C 1
ATOM 2160 O O . ARG A 1 282 ? -4.132 14.123 14.693 1.00 67.25 282 ARG A O 1
ATOM 2167 N N . ASP A 1 283 ? -5.756 15.694 14.354 1.00 79.75 283 ASP A N 1
ATOM 2168 C CA . ASP A 1 283 ? -7.007 14.920 14.445 1.00 79.75 283 ASP A CA 1
ATOM 2169 C C . ASP A 1 283 ? -7.467 14.378 15.816 1.00 79.75 283 ASP A C 1
ATOM 2171 O O . ASP A 1 283 ? -6.700 14.166 16.751 1.00 79.75 283 ASP A O 1
ATOM 2175 N N . GLU A 1 284 ? -8.790 14.188 15.921 1.00 86.12 284 GLU A N 1
ATOM 2176 C CA . GLU A 1 284 ? -9.514 13.872 17.165 1.00 86.12 284 GLU A CA 1
ATOM 2177 C C . GLU A 1 284 ? -9.771 12.372 17.377 1.00 86.12 284 GLU A C 1
ATOM 2179 O O . GLU A 1 284 ? -10.108 11.953 18.488 1.00 86.12 284 GLU A O 1
ATOM 2184 N N . ALA A 1 285 ? -9.600 11.551 16.333 1.00 93.69 285 ALA A N 1
ATOM 2185 C CA . ALA A 1 285 ? -9.818 10.107 16.402 1.00 93.69 285 ALA A CA 1
ATOM 2186 C C . ALA A 1 285 ? -8.889 9.299 15.486 1.00 93.69 285 ALA A C 1
ATOM 2188 O O . ALA A 1 285 ? -8.447 9.770 14.439 1.00 93.69 285 ALA A O 1
ATOM 2189 N N . VAL A 1 286 ? -8.593 8.055 15.872 1.00 95.25 286 VAL A N 1
ATOM 2190 C CA . VAL A 1 286 ? -7.777 7.117 15.077 1.00 95.25 286 VAL A CA 1
ATOM 2191 C C . VAL A 1 286 ? -8.535 6.591 13.862 1.00 95.25 286 VAL A C 1
ATOM 2193 O O . VAL A 1 286 ? -7.971 6.531 12.766 1.00 95.25 286 VAL A O 1
ATOM 2196 N N . ILE A 1 287 ? -9.795 6.211 14.061 1.00 95.38 287 ILE A N 1
ATOM 2197 C CA . ILE A 1 287 ? -10.682 5.700 13.019 1.00 95.38 287 ILE A CA 1
ATOM 2198 C C . ILE A 1 287 ? -11.958 6.535 13.029 1.00 95.38 287 ILE A C 1
ATOM 2200 O O . ILE A 1 287 ? -12.550 6.746 14.088 1.00 95.38 287 ILE A O 1
ATOM 2204 N N . ARG A 1 288 ? -12.368 7.061 11.872 1.00 92.81 288 ARG A N 1
ATOM 2205 C CA . ARG A 1 288 ? -13.477 8.023 11.832 1.00 92.81 288 ARG A CA 1
ATOM 2206 C C . ARG A 1 288 ? -14.307 8.007 10.558 1.00 92.81 288 ARG A C 1
ATOM 2208 O O . ARG A 1 288 ? -13.826 7.638 9.487 1.00 92.81 288 ARG A O 1
ATOM 2215 N N . ASP A 1 289 ? -15.517 8.521 10.705 1.00 91.06 289 ASP A N 1
ATOM 2216 C CA . ASP A 1 289 ? -16.366 8.970 9.607 1.00 91.06 289 ASP A CA 1
ATOM 2217 C C . ASP A 1 289 ? -15.937 10.380 9.152 1.00 91.06 289 ASP A C 1
ATOM 2219 O O . ASP A 1 289 ? -15.217 11.100 9.860 1.00 91.06 289 ASP A O 1
ATOM 2223 N N . HIS A 1 290 ? -16.353 10.792 7.955 1.00 87.12 290 HIS A N 1
ATOM 2224 C CA . HIS A 1 290 ? -16.161 12.160 7.472 1.00 87.12 290 HIS A CA 1
ATOM 2225 C C . HIS A 1 290 ? -17.252 12.575 6.495 1.00 87.12 290 HIS A C 1
ATOM 2227 O O . HIS A 1 290 ? -17.468 11.912 5.481 1.00 87.12 290 HIS A O 1
ATOM 2233 N N . GLY A 1 291 ? -17.872 13.731 6.747 1.00 84.31 291 GLY A N 1
ATOM 2234 C CA . GLY A 1 291 ? -19.069 14.144 6.014 1.00 84.31 291 GLY A CA 1
ATOM 2235 C C . GLY A 1 291 ? -20.177 13.114 6.220 1.00 84.31 291 GLY A C 1
ATOM 2236 O O . GLY A 1 291 ? -20.403 12.688 7.351 1.00 84.31 291 GLY A O 1
ATOM 2237 N N . VAL A 1 292 ? -20.827 12.679 5.139 1.00 83.94 292 VAL A N 1
ATOM 2238 C CA . VAL A 1 292 ? -21.808 11.576 5.201 1.00 83.94 292 VAL A CA 1
ATOM 2239 C C . VAL A 1 292 ? -21.196 10.184 4.972 1.00 83.94 292 VAL A C 1
ATOM 2241 O O . VAL A 1 292 ? -21.916 9.186 4.992 1.00 83.94 292 VAL A O 1
ATOM 2244 N N . GLY A 1 293 ? -19.877 10.095 4.766 1.00 86.50 293 GLY A N 1
ATOM 2245 C CA . GLY A 1 293 ? -19.165 8.830 4.590 1.00 86.50 293 GLY A CA 1
ATOM 2246 C C . GLY A 1 293 ? -19.107 8.007 5.876 1.00 86.50 293 GLY A C 1
ATOM 2247 O O . GLY A 1 293 ? -18.806 8.550 6.938 1.00 86.50 293 GLY A O 1
ATOM 2248 N N . LYS A 1 294 ? -19.366 6.697 5.773 1.00 89.50 294 LYS A N 1
ATOM 2249 C CA . LYS A 1 294 ? -19.449 5.791 6.930 1.00 89.50 294 LYS A CA 1
ATOM 2250 C C . LYS A 1 294 ? -19.021 4.355 6.640 1.00 89.50 294 LYS A C 1
ATOM 2252 O O . LYS A 1 294 ? -19.022 3.893 5.491 1.00 89.50 294 LYS A O 1
ATOM 2257 N N . PHE A 1 295 ? -18.737 3.622 7.711 1.00 92.56 295 PHE A N 1
ATOM 2258 C CA . PHE A 1 295 ? -18.609 2.171 7.705 1.00 92.56 295 PHE A CA 1
ATOM 2259 C C . PHE A 1 295 ? -19.991 1.529 7.862 1.00 92.56 295 PHE A C 1
ATOM 2261 O O . PHE A 1 295 ? -20.545 1.398 8.950 1.00 92.56 295 PHE A O 1
ATOM 2268 N N . SER A 1 296 ? -20.563 1.131 6.731 1.00 92.31 296 SER A N 1
ATOM 2269 C CA . SER A 1 296 ? -21.888 0.509 6.649 1.00 92.31 296 SER A CA 1
ATOM 2270 C C . SER A 1 296 ? -21.988 -0.866 7.290 1.00 92.31 296 SER A C 1
ATOM 2272 O O . SER A 1 296 ? -23.094 -1.316 7.566 1.00 92.31 296 SER A O 1
ATOM 2274 N N . ASN A 1 297 ? -20.866 -1.554 7.465 1.00 95.38 297 ASN A N 1
ATOM 2275 C CA . ASN A 1 297 ? -20.806 -2.804 8.199 1.00 95.38 297 ASN A CA 1
ATOM 2276 C C . ASN A 1 297 ? -19.361 -3.052 8.633 1.00 95.38 297 ASN A C 1
ATOM 2278 O O . ASN A 1 297 ? -18.489 -3.237 7.779 1.00 95.38 297 ASN A O 1
ATOM 2282 N N . ILE A 1 298 ? -19.128 -3.022 9.939 1.00 97.94 298 ILE A N 1
ATOM 2283 C CA . ILE A 1 298 ? -17.880 -3.416 10.588 1.00 97.94 298 ILE A CA 1
ATOM 2284 C C . ILE A 1 298 ? -18.040 -4.853 11.096 1.00 97.94 298 ILE A C 1
ATOM 2286 O O . ILE A 1 298 ? -19.031 -5.171 11.740 1.00 97.94 298 ILE A O 1
ATOM 2290 N N . ASP A 1 299 ? -17.083 -5.716 10.785 1.00 98.62 299 ASP A N 1
ATOM 2291 C CA . ASP A 1 299 ? -17.091 -7.146 11.112 1.00 98.62 299 ASP A CA 1
ATOM 2292 C C . ASP A 1 299 ? -15.650 -7.545 11.466 1.00 98.62 299 ASP A C 1
ATOM 2294 O O . ASP A 1 299 ? -14.875 -7.954 10.596 1.00 98.62 299 ASP A O 1
ATOM 2298 N N . ILE A 1 300 ? -15.244 -7.244 12.707 1.00 98.69 300 ILE A N 1
ATOM 2299 C CA . ILE A 1 300 ? -13.845 -7.327 13.150 1.00 98.69 300 ILE A CA 1
ATOM 2300 C C . ILE A 1 300 ? -13.701 -8.223 14.374 1.00 98.69 300 ILE A C 1
ATOM 2302 O O . ILE A 1 300 ? -14.224 -7.907 15.439 1.00 98.69 300 ILE A O 1
ATOM 2306 N N . ASP A 1 301 ? -12.873 -9.257 14.271 1.00 98.81 301 ASP A N 1
ATOM 2307 C CA . ASP A 1 301 ? -12.633 -10.171 15.390 1.00 98.81 301 ASP A CA 1
ATOM 2308 C C . ASP A 1 301 ? -11.740 -9.513 16.459 1.00 98.81 301 ASP A C 1
ATOM 2310 O O . ASP A 1 301 ? -12.057 -9.461 17.651 1.00 98.81 301 ASP A O 1
ATOM 2314 N N . ARG A 1 302 ? -10.580 -8.986 16.045 1.00 98.81 302 ARG A N 1
ATOM 2315 C CA . ARG A 1 302 ? -9.558 -8.449 16.960 1.00 98.81 302 ARG A CA 1
ATOM 2316 C C . ARG A 1 302 ? -8.942 -7.158 16.439 1.00 98.81 302 ARG A C 1
ATOM 2318 O O . ARG A 1 302 ? -8.196 -7.155 15.458 1.00 98.81 302 ARG A O 1
ATOM 2325 N N . LEU A 1 303 ? -9.180 -6.066 17.164 1.00 98.81 303 LEU A N 1
ATOM 2326 C CA . LEU A 1 303 ? -8.620 -4.742 16.899 1.00 98.81 303 LEU A CA 1
ATOM 2327 C C . LEU A 1 303 ? -7.875 -4.206 18.121 1.00 98.81 303 LEU A C 1
ATOM 2329 O O . LEU A 1 303 ? -8.353 -4.297 19.248 1.00 98.81 303 LEU A O 1
ATOM 2333 N N . SER A 1 304 ? -6.715 -3.591 17.904 1.00 98.62 304 SER A N 1
ATOM 2334 C CA . SER A 1 304 ? -5.994 -2.892 18.964 1.00 98.62 304 SER A CA 1
ATOM 2335 C C . SER A 1 304 ? -5.511 -1.505 18.551 1.00 98.62 304 SER A C 1
ATOM 2337 O O . SER A 1 304 ? -4.953 -1.340 17.464 1.00 98.62 304 SER A O 1
ATOM 2339 N N . ILE A 1 305 ? -5.722 -0.510 19.420 1.00 98.19 305 ILE A N 1
ATOM 2340 C CA . ILE A 1 305 ? -5.315 0.890 19.213 1.00 98.19 305 ILE A CA 1
ATOM 2341 C C . ILE A 1 305 ? -4.550 1.391 20.440 1.00 98.19 305 ILE A C 1
ATOM 2343 O O . ILE A 1 305 ? -5.096 1.446 21.537 1.00 98.19 305 ILE A O 1
ATOM 2347 N N . HIS A 1 306 ? -3.287 1.787 20.264 1.00 97.44 306 HIS A N 1
ATOM 2348 C CA . HIS A 1 306 ? -2.426 2.169 21.390 1.00 97.44 306 HIS A CA 1
ATOM 2349 C C . HIS A 1 306 ? -1.649 3.462 21.159 1.00 97.44 306 HIS A C 1
ATOM 2351 O O . HIS A 1 306 ? -1.265 3.783 20.034 1.00 97.44 306 HIS A O 1
ATOM 2357 N N . ASN A 1 307 ? -1.328 4.158 22.250 1.00 94.94 307 ASN A N 1
ATOM 2358 C CA . ASN A 1 307 ? -0.439 5.323 22.255 1.00 94.94 307 ASN A CA 1
ATOM 2359 C C . ASN A 1 307 ? -0.871 6.392 21.236 1.00 94.94 307 ASN A C 1
ATOM 2361 O O . ASN A 1 307 ? -0.122 6.752 20.325 1.00 94.94 307 ASN A O 1
ATOM 2365 N N . SER A 1 308 ? -2.094 6.891 21.371 1.00 91.06 308 SER A N 1
ATOM 2366 C CA . SER A 1 308 ? -2.616 7.993 20.567 1.00 91.06 308 SER A CA 1
ATOM 2367 C C . SER A 1 308 ? -3.082 9.117 21.480 1.00 91.06 308 SER A C 1
ATOM 2369 O O . SER A 1 308 ? -3.639 8.871 22.539 1.00 91.06 308 SER A O 1
ATOM 2371 N N . LYS A 1 309 ? -2.886 10.371 21.076 1.00 87.00 309 LYS A N 1
ATOM 2372 C CA . LYS A 1 309 ? -3.461 11.514 21.808 1.00 87.00 309 LYS A CA 1
ATOM 2373 C C . LYS A 1 309 ? -4.944 11.738 21.490 1.00 87.00 309 LYS A C 1
ATOM 2375 O O . LYS A 1 309 ? -5.547 12.652 22.031 1.00 87.00 309 LYS A O 1
ATOM 2380 N N . ALA A 1 310 ? -5.492 10.928 20.593 1.00 92.19 310 ALA A N 1
ATOM 2381 C CA . ALA A 1 310 ? -6.855 11.002 20.111 1.00 92.19 310 ALA A CA 1
ATOM 2382 C C . ALA A 1 310 ? -7.720 9.887 20.714 1.00 92.19 310 ALA A C 1
ATOM 2384 O O . ALA A 1 310 ? -7.212 8.918 21.294 1.00 92.19 310 ALA A O 1
ATOM 2385 N N . LYS A 1 311 ? -9.034 10.005 20.520 1.00 95.81 311 LYS A N 1
ATOM 2386 C CA . LYS A 1 311 ? -9.989 8.926 20.787 1.00 95.81 311 LYS A CA 1
ATOM 2387 C C . LYS A 1 311 ? -9.771 7.769 19.814 1.00 95.81 311 LYS A C 1
ATOM 2389 O O . LYS A 1 311 ? -9.231 7.952 18.722 1.00 95.81 311 LYS A O 1
ATOM 2394 N N . ALA A 1 312 ? -10.213 6.568 20.173 1.00 96.38 312 ALA A N 1
ATOM 2395 C CA . ALA A 1 312 ? -10.172 5.439 19.244 1.00 96.38 312 ALA A CA 1
ATOM 2396 C C . ALA A 1 312 ? -11.077 5.678 18.021 1.00 96.38 312 ALA A C 1
ATOM 2398 O O . ALA A 1 312 ? -10.620 5.556 16.882 1.00 96.38 312 ALA A O 1
ATOM 2399 N N . PHE A 1 313 ? -12.322 6.090 18.269 1.00 97.31 313 PHE A N 1
ATOM 2400 C CA . PHE A 1 313 ? -13.364 6.207 17.258 1.00 97.31 313 PHE A CA 1
ATOM 2401 C C . PHE A 1 313 ? -14.053 7.571 17.265 1.00 97.31 313 PHE A C 1
ATOM 2403 O O . PHE A 1 313 ? -14.250 8.206 18.306 1.00 97.31 313 PHE A O 1
ATOM 2410 N N . MET A 1 314 ? -14.468 7.995 16.075 1.00 95.69 314 MET A N 1
ATOM 2411 C CA . MET A 1 314 ? -15.426 9.077 15.878 1.00 95.69 314 MET A CA 1
ATOM 2412 C C . MET A 1 314 ? -16.363 8.701 14.733 1.00 95.69 314 MET A C 1
ATOM 2414 O O . MET A 1 314 ? -16.178 9.104 13.584 1.00 95.69 314 MET A O 1
ATOM 2418 N N . PHE A 1 315 ? -17.343 7.872 15.068 1.00 94.44 315 PHE A N 1
ATOM 2419 C CA . PHE A 1 315 ? -18.393 7.423 14.169 1.00 94.44 315 PHE A CA 1
ATOM 2420 C C . PHE A 1 315 ? -19.667 8.226 14.388 1.00 94.44 315 PHE A C 1
ATOM 2422 O O . PHE A 1 315 ? -20.025 8.537 15.519 1.00 94.44 315 PHE A O 1
ATOM 2429 N N . THR A 1 316 ? -20.352 8.577 13.304 1.00 87.12 316 THR A N 1
ATOM 2430 C CA . THR A 1 316 ? -21.653 9.255 13.355 1.00 87.12 316 THR A CA 1
ATOM 2431 C C . THR A 1 316 ? -22.786 8.254 13.186 1.00 87.12 316 THR A C 1
ATOM 2433 O O . THR A 1 316 ? -23.750 8.303 13.938 1.00 87.12 316 THR A O 1
ATOM 2436 N N . SER A 1 317 ? -22.673 7.354 12.206 1.00 87.44 317 SER A N 1
ATOM 2437 C CA . SER A 1 317 ? -23.709 6.349 11.898 1.00 87.44 317 SER A CA 1
ATOM 2438 C C . SER A 1 317 ? -23.130 5.046 11.338 1.00 87.44 317 SER A C 1
ATOM 2440 O O . SER A 1 317 ? -23.793 4.320 10.593 1.00 87.44 317 SER A O 1
ATOM 2442 N N . SER A 1 318 ? -21.859 4.777 11.645 1.00 93.50 318 SER A N 1
ATOM 2443 C CA . SER A 1 318 ? -21.250 3.480 11.366 1.00 93.50 318 SER A CA 1
ATOM 2444 C C . SER A 1 318 ? -21.857 2.402 12.260 1.00 93.50 318 SER A C 1
ATOM 2446 O O . SER A 1 318 ? -22.206 2.674 13.407 1.00 93.50 318 SER A O 1
ATOM 2448 N N . GLN A 1 319 ? -21.969 1.187 11.728 1.00 95.38 319 GLN A N 1
ATOM 2449 C CA . GLN A 1 319 ? -22.638 0.057 12.379 1.00 95.38 319 GLN A CA 1
ATOM 2450 C C . GLN A 1 319 ? -21.834 -1.232 12.207 1.00 95.38 319 GLN A C 1
ATOM 2452 O O . GLN A 1 319 ? -21.026 -1.349 11.282 1.00 95.38 319 GLN A O 1
ATOM 2457 N N . GLY A 1 320 ? -22.087 -2.213 13.072 1.00 97.62 320 GLY A N 1
ATOM 2458 C CA . GLY A 1 320 ? -21.475 -3.537 12.987 1.00 97.62 320 GLY A CA 1
ATOM 2459 C C . GLY A 1 320 ? -20.997 -4.054 14.337 1.00 97.62 320 GLY A C 1
ATOM 2460 O O . GLY A 1 320 ? -21.553 -3.711 15.382 1.00 97.62 320 GLY A O 1
ATOM 2461 N N . THR A 1 321 ? -19.967 -4.890 14.326 1.00 98.56 321 THR A N 1
ATOM 2462 C CA . THR A 1 321 ? -19.427 -5.541 15.517 1.00 98.56 321 THR A CA 1
ATOM 2463 C C . THR A 1 321 ? -17.902 -5.572 15.500 1.00 98.56 321 THR A C 1
ATOM 2465 O O . THR A 1 321 ? -17.269 -5.810 14.471 1.00 98.56 321 THR A O 1
ATOM 2468 N N . ILE A 1 322 ? -17.322 -5.315 16.671 1.00 98.75 322 ILE A N 1
ATOM 2469 C CA . ILE A 1 322 ? -15.929 -5.598 16.995 1.00 98.75 322 ILE A CA 1
ATOM 2470 C C . ILE A 1 322 ? -15.943 -6.568 18.176 1.00 98.75 322 ILE A C 1
ATOM 2472 O O . ILE A 1 322 ? -16.402 -6.209 19.262 1.00 98.75 322 ILE A O 1
ATOM 2476 N N . ASP A 1 323 ? -15.443 -7.784 17.991 1.00 98.75 323 ASP A N 1
ATOM 2477 C CA . ASP A 1 323 ? -15.509 -8.803 19.037 1.00 98.75 323 ASP A CA 1
ATOM 2478 C C . ASP A 1 323 ? -14.572 -8.478 20.197 1.00 98.75 323 ASP A C 1
ATOM 2480 O O . ASP A 1 323 ? -15.002 -8.404 21.346 1.00 98.75 323 ASP A O 1
ATOM 2484 N N . THR A 1 324 ? -13.293 -8.231 19.917 1.00 98.81 324 THR A N 1
ATOM 2485 C CA . THR A 1 324 ? -12.317 -7.839 20.938 1.00 98.81 324 THR A CA 1
ATOM 2486 C C . THR A 1 324 ? -11.585 -6.566 20.546 1.00 98.81 324 THR A C 1
ATOM 2488 O O . THR A 1 324 ? -10.878 -6.514 19.536 1.00 98.81 324 THR A O 1
ATOM 2491 N N . PHE A 1 325 ? -11.691 -5.553 21.404 1.00 98.75 325 PHE A N 1
ATOM 2492 C CA . PHE A 1 325 ? -10.995 -4.285 21.268 1.00 98.75 325 PHE A CA 1
ATOM 2493 C C . PHE A 1 325 ? -10.038 -4.052 22.441 1.00 98.75 325 PHE A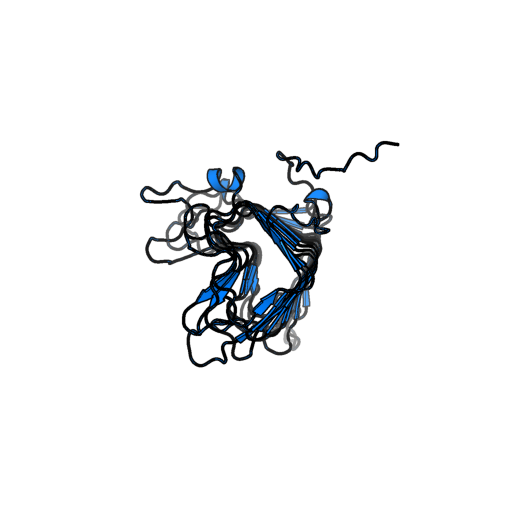 C 1
ATOM 2495 O O . PHE A 1 325 ? -10.471 -3.816 23.566 1.00 98.75 325 PHE A O 1
ATOM 2502 N N . ASN A 1 326 ? -8.729 -4.077 22.178 1.00 98.56 326 ASN A N 1
ATOM 2503 C CA . ASN A 1 326 ? -7.709 -3.716 23.165 1.00 98.56 326 ASN A CA 1
ATOM 2504 C C . ASN A 1 326 ? -7.241 -2.280 22.928 1.00 98.56 326 ASN A C 1
ATOM 2506 O O . ASN A 1 326 ? -6.881 -1.912 21.809 1.00 98.56 326 ASN A O 1
ATOM 2510 N N . HIS A 1 327 ? -7.183 -1.463 23.975 1.00 97.88 327 HIS A N 1
ATOM 2511 C CA . HIS A 1 327 ? -6.634 -0.120 23.826 1.00 97.88 327 HIS A CA 1
ATOM 2512 C C . HIS A 1 327 ? -5.946 0.382 25.086 1.00 97.88 327 HIS A C 1
ATOM 2514 O O . HIS A 1 327 ? -6.324 0.056 26.207 1.00 97.88 327 HIS A O 1
ATOM 2520 N N . SER A 1 328 ? -4.916 1.204 24.917 1.00 97.19 328 SER A N 1
ATOM 2521 C CA . SER A 1 328 ? -4.271 1.891 26.036 1.00 97.19 328 SER A CA 1
ATOM 2522 C C . SER A 1 328 ? -3.610 3.184 25.580 1.00 97.19 328 SER A C 1
ATOM 2524 O O . SER A 1 328 ? -3.225 3.322 24.417 1.00 97.19 328 SER A O 1
ATOM 2526 N N . ASN A 1 329 ? -3.482 4.140 26.504 1.00 94.31 329 ASN A N 1
ATOM 2527 C CA . ASN A 1 329 ? -2.918 5.463 26.227 1.00 94.31 329 ASN A CA 1
ATOM 2528 C C . ASN A 1 329 ? -3.586 6.130 25.010 1.00 94.31 329 ASN A C 1
ATOM 2530 O O . ASN A 1 329 ? -2.899 6.583 24.096 1.00 94.31 329 ASN A O 1
ATOM 2534 N N . THR A 1 330 ? -4.920 6.111 24.988 1.00 92.75 330 THR A N 1
ATOM 2535 C CA . THR A 1 330 ? -5.793 6.867 24.077 1.00 92.75 330 THR A CA 1
ATOM 2536 C C . THR A 1 330 ? -6.590 7.888 24.891 1.00 92.75 330 THR A C 1
ATOM 2538 O O . THR A 1 330 ? -6.729 7.709 26.103 1.00 92.75 330 THR A O 1
ATOM 2541 N N . ASP A 1 331 ? -7.174 8.911 24.261 1.00 92.06 331 ASP A N 1
ATOM 2542 C CA . ASP A 1 331 ? -8.101 9.862 24.916 1.00 92.06 331 ASP A CA 1
ATOM 2543 C C . ASP A 1 331 ? -9.503 9.241 25.142 1.00 92.06 331 ASP A C 1
ATOM 2545 O O . ASP A 1 331 ? -10.553 9.829 24.893 1.00 92.06 331 ASP A O 1
ATOM 2549 N N . GLY A 1 332 ? -9.525 7.968 25.538 1.00 92.44 332 GLY A N 1
ATOM 2550 C CA . GLY A 1 332 ? -10.723 7.141 25.612 1.00 92.44 332 GLY A CA 1
ATOM 2551 C C . GLY A 1 332 ? -11.141 6.531 24.272 1.00 92.44 332 GLY A C 1
ATOM 2552 O O . GLY A 1 332 ? -10.405 6.542 23.279 1.00 92.44 332 GLY A O 1
ATOM 2553 N N . ILE A 1 333 ? -12.331 5.929 24.273 1.00 95.44 333 ILE A N 1
ATOM 2554 C CA . ILE A 1 333 ? -12.887 5.220 23.116 1.00 95.44 333 ILE A CA 1
ATOM 2555 C C . ILE A 1 333 ? -13.523 6.169 22.090 1.00 95.44 333 ILE A C 1
ATOM 2557 O O . ILE A 1 333 ? -13.425 5.928 20.893 1.00 95.44 333 ILE A O 1
ATOM 2561 N N . GLY A 1 334 ? -14.093 7.288 22.539 1.00 95.50 334 GLY A N 1
ATOM 2562 C CA . GLY A 1 334 ? -14.817 8.228 21.683 1.00 95.50 334 GLY A CA 1
ATOM 2563 C C . GLY A 1 334 ? -16.212 7.745 21.294 1.00 95.50 334 GLY A C 1
ATOM 2564 O O . GLY A 1 334 ? -16.854 7.031 22.060 1.00 95.50 334 GLY A O 1
ATOM 2565 N N . ASN A 1 335 ? -16.699 8.187 20.134 1.00 96.19 335 ASN A N 1
ATOM 2566 C CA . ASN A 1 335 ? -18.020 7.800 19.642 1.00 96.19 335 ASN A CA 1
ATOM 2567 C C . ASN A 1 335 ? -17.888 6.583 18.720 1.00 96.19 335 ASN A C 1
ATOM 2569 O O . ASN A 1 335 ? -17.279 6.693 17.656 1.00 96.19 335 ASN A O 1
ATOM 2573 N N . ALA A 1 336 ? -18.460 5.450 19.125 1.00 94.69 336 ALA A N 1
ATOM 2574 C CA . ALA A 1 336 ? -18.476 4.215 18.344 1.00 94.69 336 ALA A CA 1
ATOM 2575 C C . ALA A 1 336 ? -19.727 4.070 17.449 1.00 94.69 336 ALA A C 1
ATOM 2577 O O . ALA A 1 336 ? -19.861 3.059 16.766 1.00 94.69 336 ALA A O 1
ATOM 2578 N N . GLY A 1 337 ? -20.627 5.060 17.402 1.00 92.50 337 GLY A N 1
ATOM 2579 C CA . GLY A 1 337 ? -21.863 4.959 16.620 1.00 92.50 337 GLY A CA 1
ATOM 2580 C C . GLY A 1 337 ? -22.710 3.760 17.060 1.00 92.50 337 GLY A C 1
ATOM 2581 O O . GLY A 1 337 ? -22.814 3.484 18.253 1.00 92.50 337 GLY A O 1
ATOM 2582 N N . ASP A 1 338 ? -23.246 3.020 16.090 1.00 95.69 338 ASP A N 1
ATOM 2583 C CA . ASP A 1 338 ? -24.047 1.807 16.305 1.00 95.69 338 ASP A CA 1
ATOM 2584 C C . ASP A 1 338 ? -23.187 0.526 16.248 1.00 95.69 338 ASP A C 1
ATOM 2586 O O . ASP A 1 338 ? -23.677 -0.575 15.983 1.00 95.69 338 ASP A O 1
ATOM 2590 N N . VAL A 1 339 ? -21.872 0.653 16.443 1.00 97.75 339 VAL A N 1
ATOM 2591 C CA . VAL A 1 339 ? -20.948 -0.485 16.467 1.00 97.75 339 VAL A CA 1
ATOM 2592 C C . VAL A 1 339 ? -20.959 -1.113 17.855 1.00 97.75 339 VAL A C 1
ATOM 2594 O O . VAL A 1 339 ? -20.606 -0.479 18.849 1.00 97.75 339 VAL A O 1
ATOM 2597 N N . THR A 1 340 ? -21.315 -2.391 17.923 1.00 98.12 340 THR A N 1
ATOM 2598 C CA . THR A 1 340 ? -21.227 -3.169 19.163 1.00 98.12 340 THR A CA 1
ATOM 2599 C C . THR A 1 340 ? -19.784 -3.605 19.400 1.00 98.12 340 THR A C 1
ATOM 2601 O O . THR A 1 340 ? -19.160 -4.179 18.512 1.00 98.12 340 THR A O 1
ATOM 2604 N N . ILE A 1 341 ? -19.251 -3.356 20.596 1.00 98.25 341 ILE A N 1
ATOM 2605 C CA . ILE A 1 341 ? -17.923 -3.829 21.007 1.00 98.25 341 ILE A CA 1
ATOM 2606 C C . ILE A 1 341 ? -18.121 -4.864 22.111 1.00 98.25 341 ILE A C 1
ATOM 2608 O O . ILE A 1 341 ? -18.450 -4.496 23.239 1.00 98.25 341 ILE A O 1
ATOM 2612 N N . ASN A 1 342 ? -17.951 -6.147 21.785 1.00 98.38 342 ASN A N 1
ATOM 2613 C CA . ASN A 1 342 ? -18.318 -7.245 22.687 1.00 98.38 342 ASN A CA 1
ATOM 2614 C C . ASN A 1 342 ? -17.382 -7.327 23.903 1.00 98.38 342 ASN A C 1
ATOM 2616 O O . ASN A 1 342 ? -17.842 -7.468 25.035 1.00 98.38 342 ASN A O 1
ATOM 2620 N N . ALA A 1 343 ? -16.073 -7.183 23.685 1.00 98.19 343 ALA A N 1
ATOM 2621 C CA . ALA A 1 343 ? -15.067 -7.098 24.737 1.00 98.19 343 ALA A CA 1
ATOM 2622 C C . ALA A 1 343 ? -14.206 -5.837 24.566 1.00 98.19 343 ALA A C 1
ATOM 2624 O O . ALA A 1 343 ? -13.337 -5.775 23.696 1.00 98.19 343 ALA A O 1
ATOM 2625 N N . ASN A 1 344 ? -14.434 -4.834 25.419 1.00 97.75 344 ASN A N 1
ATOM 2626 C CA . ASN A 1 344 ? -13.644 -3.603 25.465 1.00 97.75 344 ASN A CA 1
ATOM 2627 C C . ASN A 1 344 ? -12.602 -3.653 26.595 1.00 97.75 344 ASN A C 1
ATOM 2629 O O . ASN A 1 344 ? -12.927 -3.498 27.772 1.00 97.75 344 ASN A O 1
ATOM 2633 N N . ASN A 1 345 ? -11.340 -3.842 26.228 1.00 97.56 345 ASN A N 1
ATOM 2634 C CA . ASN A 1 345 ? -10.246 -4.164 27.132 1.00 97.56 345 ASN A CA 1
ATOM 2635 C C . ASN A 1 345 ? -9.244 -3.005 27.255 1.00 97.56 345 ASN A C 1
ATOM 2637 O O . ASN A 1 345 ? -8.172 -2.999 26.634 1.00 97.56 345 ASN A O 1
ATOM 2641 N N . GLN A 1 346 ? -9.570 -2.024 28.094 1.00 96.81 346 GLN A N 1
ATOM 2642 C CA . GLN A 1 346 ? -8.658 -0.923 28.396 1.00 96.81 346 GLN A CA 1
ATOM 2643 C C . GLN A 1 346 ? -7.432 -1.407 29.193 1.00 96.81 346 GLN A C 1
ATOM 2645 O O . GLN A 1 346 ? -7.551 -2.157 30.159 1.00 96.81 346 GLN A O 1
ATOM 2650 N N . GLY A 1 347 ? -6.240 -0.948 28.812 1.00 94.81 347 GLY A N 1
ATOM 2651 C CA . GLY A 1 347 ? -4.976 -1.243 29.496 1.00 94.81 347 GLY A CA 1
ATOM 2652 C C . GLY A 1 347 ? -4.321 -2.569 29.100 1.00 94.81 347 GLY A C 1
ATOM 2653 O O . GLY A 1 347 ? -3.177 -2.800 29.485 1.00 94.81 347 GLY A O 1
ATOM 2654 N N . GLN A 1 348 ? -4.997 -3.409 28.309 1.00 96.44 348 GLN A N 1
ATOM 2655 C CA . GLN A 1 348 ? -4.411 -4.649 27.799 1.00 96.44 348 GLN A CA 1
ATOM 2656 C C . GLN A 1 348 ? -3.295 -4.389 26.789 1.00 96.44 348 GLN A C 1
ATOM 2658 O O . GLN A 1 348 ? -3.200 -3.314 26.192 1.00 96.44 348 GLN A O 1
ATOM 2663 N N . GLU A 1 349 ? -2.443 -5.392 26.589 1.00 95.75 349 GLU A N 1
ATOM 2664 C CA . GLU A 1 349 ? -1.398 -5.311 25.578 1.00 95.75 349 GLU A CA 1
ATOM 2665 C C . GLU A 1 349 ? -1.978 -5.266 24.160 1.00 95.75 349 GLU A C 1
ATOM 2667 O O . GLU A 1 349 ? -3.043 -5.812 23.847 1.00 95.75 349 GLU A O 1
ATOM 2672 N N . ARG A 1 350 ? -1.215 -4.614 23.285 1.00 96.19 350 ARG A N 1
ATOM 2673 C CA . ARG A 1 350 ? -1.477 -4.570 21.851 1.00 96.19 350 ARG A CA 1
ATOM 2674 C C . ARG A 1 350 ? -1.404 -5.973 21.264 1.00 96.19 350 ARG A C 1
ATOM 2676 O O . ARG A 1 350 ? -0.494 -6.739 21.584 1.00 96.19 350 ARG A O 1
ATOM 2683 N N . PHE A 1 351 ? -2.280 -6.269 20.309 1.00 98.19 351 PHE A N 1
ATOM 2684 C CA . PHE A 1 351 ? -2.138 -7.489 19.525 1.00 98.19 351 PHE A CA 1
ATOM 2685 C C . PHE A 1 351 ? -0.803 -7.508 18.768 1.00 98.19 351 PHE A C 1
ATOM 2687 O O . PHE A 1 351 ? -0.255 -6.473 18.371 1.00 98.19 351 PHE A O 1
ATOM 2694 N N . SER A 1 352 ? -0.288 -8.713 18.532 1.00 97.38 352 SER A N 1
ATOM 2695 C CA . SER A 1 352 ? 0.941 -8.943 17.768 1.00 97.38 352 SER A CA 1
ATOM 2696 C C . SER A 1 352 ? 0.630 -9.710 16.479 1.00 97.38 352 SER A C 1
ATOM 2698 O O . SER A 1 352 ? 0.789 -10.929 16.447 1.00 97.38 352 SER A O 1
ATOM 2700 N N . PRO A 1 353 ? 0.140 -9.019 15.430 1.00 97.38 353 PRO A N 1
ATOM 2701 C CA . PRO A 1 353 ? -0.108 -9.612 14.119 1.00 97.38 353 PRO A CA 1
ATOM 2702 C C . PRO A 1 353 ? 1.133 -10.294 13.536 1.00 97.38 353 PRO A C 1
ATOM 2704 O O . PRO A 1 353 ? 2.248 -9.794 13.704 1.00 97.38 353 PRO A O 1
ATOM 2707 N N . SER A 1 354 ? 0.940 -11.392 12.799 1.00 97.62 354 SER A N 1
ATOM 2708 C CA . SER A 1 354 ? 2.020 -12.021 12.030 1.00 97.62 354 SER A CA 1
ATOM 2709 C C . SER A 1 354 ? 2.272 -11.219 10.750 1.00 97.62 354 SER A C 1
ATOM 2711 O O . SER A 1 354 ? 1.509 -11.294 9.789 1.00 97.62 354 SER A O 1
ATOM 2713 N N . VAL A 1 355 ? 3.316 -10.393 10.759 1.00 98.00 355 VAL A N 1
ATOM 2714 C CA . VAL A 1 355 ? 3.657 -9.477 9.659 1.00 98.00 355 VAL A CA 1
ATOM 2715 C C . VAL A 1 355 ? 5.097 -9.706 9.210 1.00 98.00 355 VAL A C 1
ATOM 2717 O O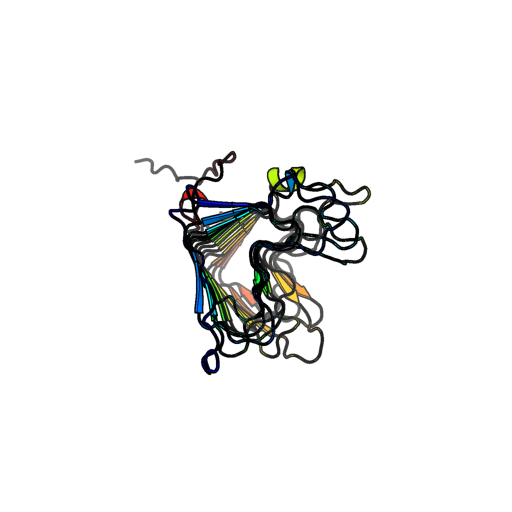 . VAL A 1 355 ? 5.931 -10.056 10.048 1.00 98.00 355 VAL A O 1
ATOM 2720 N N . PRO A 1 356 ? 5.412 -9.506 7.918 1.00 96.31 356 PRO A N 1
ATOM 2721 C CA . PRO A 1 356 ? 6.759 -9.725 7.422 1.00 96.31 356 PRO A CA 1
ATOM 2722 C C . PRO A 1 356 ? 7.735 -8.697 7.984 1.00 96.31 356 PRO A C 1
ATOM 2724 O O . PRO A 1 356 ? 7.416 -7.522 8.175 1.00 96.31 356 PRO A O 1
ATOM 2727 N N . SER A 1 357 ? 8.967 -9.140 8.158 1.00 94.81 357 SER A N 1
ATOM 2728 C CA . SER A 1 357 ? 10.149 -8.307 8.289 1.00 94.81 357 SER A CA 1
ATOM 2729 C C . SER A 1 357 ? 10.676 -7.893 6.914 1.00 94.81 357 SER A C 1
ATOM 2731 O O . SER A 1 357 ? 10.430 -8.537 5.894 1.00 94.81 357 SER A O 1
ATOM 2733 N N . ILE A 1 358 ? 11.495 -6.843 6.889 1.00 92.75 358 ILE A N 1
ATOM 2734 C CA . ILE A 1 358 ? 12.154 -6.363 5.668 1.00 92.75 358 ILE A CA 1
ATOM 2735 C C . ILE A 1 358 ? 13.025 -7.430 4.977 1.00 92.75 358 ILE A C 1
ATOM 2737 O O . ILE A 1 358 ? 13.258 -7.343 3.776 1.00 92.75 358 ILE A O 1
ATOM 2741 N N . LYS A 1 359 ? 13.512 -8.436 5.719 1.00 90.81 359 LYS A N 1
ATOM 2742 C CA . LYS A 1 359 ? 14.381 -9.507 5.199 1.00 90.81 359 LYS A CA 1
ATOM 2743 C C . LYS A 1 359 ? 13.599 -10.617 4.486 1.00 90.81 359 LYS A C 1
ATOM 2745 O O . LYS A 1 359 ? 14.194 -11.365 3.718 1.00 90.81 359 LYS A O 1
ATOM 2750 N N . GLU A 1 360 ? 12.295 -10.731 4.735 1.00 93.69 360 GLU A N 1
ATOM 2751 C CA . GLU A 1 360 ? 11.437 -11.799 4.198 1.00 93.69 360 GLU A CA 1
ATOM 2752 C C . GLU A 1 360 ? 10.776 -11.433 2.861 1.00 93.69 360 GLU A C 1
ATOM 2754 O O . GLU A 1 360 ? 10.192 -12.297 2.205 1.00 93.69 360 GLU A O 1
ATOM 2759 N N . VAL A 1 361 ? 10.843 -10.163 2.448 1.00 95.44 361 VAL A N 1
ATOM 2760 C CA . VAL A 1 361 ? 10.120 -9.639 1.282 1.00 95.44 361 VAL A CA 1
ATOM 2761 C C . VAL A 1 361 ? 11.007 -8.780 0.380 1.00 95.44 361 VAL A C 1
ATOM 2763 O O . VAL A 1 361 ? 11.999 -8.201 0.814 1.00 95.44 361 VAL A O 1
ATOM 2766 N N . GLY A 1 362 ? 10.618 -8.664 -0.891 1.00 93.31 362 GLY A N 1
ATOM 2767 C CA . GLY A 1 362 ? 11.371 -7.950 -1.920 1.00 93.31 362 GLY A CA 1
ATOM 2768 C C . GLY A 1 362 ? 12.605 -8.708 -2.423 1.00 93.31 362 GLY A C 1
ATOM 2769 O O . GLY A 1 362 ? 12.773 -9.905 -2.193 1.00 93.31 362 GLY A O 1
ATOM 2770 N N . VAL A 1 363 ? 13.470 -7.995 -3.142 1.00 87.62 363 VAL A N 1
ATOM 2771 C CA . VAL A 1 363 ? 14.821 -8.435 -3.527 1.00 87.62 363 VAL A CA 1
ATOM 2772 C C . VAL A 1 363 ? 15.851 -7.670 -2.678 1.00 87.62 363 VAL A C 1
ATOM 2774 O O . VAL A 1 363 ? 15.749 -6.451 -2.561 1.00 87.62 363 VAL A O 1
ATOM 2777 N N . SER A 1 364 ? 16.769 -8.401 -2.025 1.00 67.38 364 SER A N 1
ATOM 2778 C CA . SER A 1 364 ? 17.752 -7.990 -0.985 1.00 67.38 364 SER A CA 1
ATOM 2779 C C . SER A 1 364 ? 18.579 -6.724 -1.297 1.00 67.38 364 SER A C 1
ATOM 2781 O O . SER A 1 364 ? 18.687 -6.359 -2.456 1.00 67.38 364 SER A O 1
ATOM 2783 N N . SER A 1 365 ? 19.312 -6.066 -0.384 1.00 49.12 365 SER A N 1
ATOM 2784 C CA . SER A 1 365 ? 19.364 -6.065 1.089 1.00 49.12 365 SER A CA 1
ATOM 2785 C C . SER A 1 365 ? 19.340 -4.598 1.528 1.00 49.12 365 SER A C 1
ATOM 2787 O O . SER A 1 365 ? 20.365 -3.915 1.494 1.00 49.12 365 SER A O 1
ATOM 2789 N N . VAL A 1 366 ? 18.169 -4.086 1.898 1.00 48.94 366 VAL A N 1
ATOM 2790 C CA . VAL A 1 366 ? 18.078 -2.764 2.524 1.00 48.94 366 VAL A CA 1
ATOM 2791 C C . VAL A 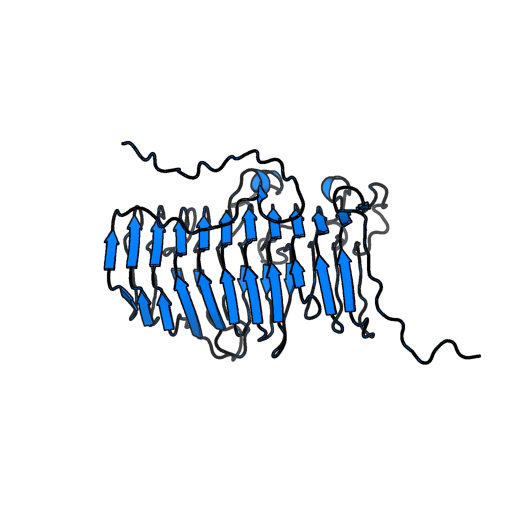1 366 ? 18.851 -2.870 3.841 1.00 48.94 366 VAL A C 1
ATOM 2793 O O . VAL A 1 366 ? 18.515 -3.716 4.671 1.00 48.94 366 VAL A O 1
ATOM 2796 N N . ALA A 1 367 ? 19.937 -2.110 4.001 1.00 39.38 367 ALA A N 1
ATOM 2797 C CA . ALA A 1 367 ? 20.717 -2.115 5.233 1.00 39.38 367 ALA A CA 1
ATOM 2798 C C . ALA A 1 367 ? 19.791 -1.709 6.387 1.00 39.38 367 ALA A C 1
ATOM 2800 O O . ALA A 1 367 ? 19.361 -0.560 6.480 1.00 39.38 367 ALA A O 1
ATOM 2801 N N . SER A 1 368 ? 19.421 -2.671 7.231 1.00 37.22 368 SER A N 1
ATOM 2802 C CA . SER A 1 368 ? 18.586 -2.426 8.398 1.00 37.22 368 SER A CA 1
ATOM 2803 C C . SER A 1 368 ? 19.428 -1.696 9.441 1.00 37.22 368 SER A C 1
ATOM 2805 O O . SER A 1 368 ? 20.123 -2.327 10.230 1.00 37.22 368 SER A O 1
ATOM 2807 N N . GLY A 1 369 ? 19.379 -0.366 9.435 1.00 40.16 369 GLY A N 1
ATOM 2808 C CA . GLY A 1 369 ? 19.850 0.452 10.556 1.00 40.16 369 GLY A CA 1
ATOM 2809 C C . GLY A 1 369 ? 18.913 0.414 11.770 1.00 40.16 369 GLY A C 1
ATOM 2810 O O . GLY A 1 369 ? 19.207 1.036 12.782 1.00 40.16 369 GLY A O 1
ATOM 2811 N N . GLU A 1 370 ? 17.785 -0.293 11.691 1.00 40.16 370 GLU A N 1
ATOM 2812 C CA . GLU A 1 370 ? 16.815 -0.394 12.779 1.00 40.16 370 GLU A CA 1
ATOM 2813 C C . GLU A 1 370 ? 16.356 -1.853 12.920 1.00 40.16 370 GLU A C 1
ATOM 2815 O O . GLU A 1 370 ? 15.428 -2.305 12.247 1.00 40.16 370 GLU A O 1
ATOM 2820 N N . ASP A 1 371 ? 17.035 -2.602 13.791 1.00 34.66 371 ASP A N 1
ATOM 2821 C CA . ASP A 1 371 ? 16.512 -3.855 14.329 1.00 34.66 371 ASP A CA 1
ATOM 2822 C C . ASP A 1 371 ? 15.242 -3.539 15.127 1.00 34.66 371 ASP A C 1
ATOM 2824 O O . ASP A 1 371 ? 15.266 -2.879 16.169 1.00 34.66 371 ASP A O 1
ATOM 2828 N N . VAL A 1 372 ? 14.104 -4.012 14.626 1.00 37.88 372 VAL A N 1
ATOM 2829 C CA . VAL A 1 372 ? 12.872 -4.060 15.404 1.00 37.88 372 VAL A CA 1
ATOM 2830 C C . VAL A 1 372 ? 13.040 -5.201 16.399 1.00 37.88 372 VAL A C 1
ATOM 2832 O O . VAL A 1 372 ? 12.975 -6.372 16.029 1.00 37.88 372 VAL A O 1
ATOM 2835 N N . THR A 1 373 ? 13.237 -4.862 17.670 1.00 28.94 373 THR A N 1
ATOM 2836 C CA . THR A 1 373 ? 13.006 -5.776 18.788 1.00 28.94 373 THR A CA 1
ATOM 2837 C C . THR A 1 373 ? 11.545 -6.219 18.758 1.00 28.94 373 THR A C 1
ATOM 2839 O O . THR A 1 373 ? 10.646 -5.583 19.305 1.00 28.94 373 THR A O 1
ATOM 2842 N N . VAL A 1 374 ? 11.285 -7.330 18.074 1.00 35.66 374 VAL A N 1
ATOM 2843 C CA . VAL A 1 374 ? 10.091 -8.132 18.311 1.00 35.66 374 VAL A CA 1
ATOM 2844 C C . VAL A 1 374 ? 10.351 -8.829 19.639 1.00 35.66 374 VAL A C 1
ATOM 2846 O O . VAL A 1 374 ? 11.257 -9.652 19.731 1.00 35.66 374 VAL A O 1
ATOM 2849 N N . ASN A 1 375 ? 9.613 -8.445 20.682 1.00 30.30 375 ASN A N 1
ATOM 2850 C CA . ASN A 1 375 ? 9.630 -9.120 21.977 1.00 30.30 375 ASN A CA 1
ATOM 2851 C C . ASN A 1 375 ? 9.354 -10.618 21.771 1.00 30.30 375 ASN A C 1
ATOM 2853 O O . ASN A 1 375 ? 8.205 -11.053 21.716 1.00 30.30 375 ASN A O 1
ATOM 2857 N N . SER A 1 376 ? 10.408 -11.425 21.679 1.00 29.86 376 SER A N 1
ATOM 2858 C CA . SER A 1 376 ? 10.324 -12.851 21.943 1.00 29.86 376 SER A CA 1
ATOM 2859 C C . SER A 1 376 ? 10.112 -12.989 23.445 1.00 29.86 376 SER A C 1
ATOM 2861 O O . SER A 1 376 ? 11.056 -12.875 24.229 1.00 29.86 376 SER A O 1
ATOM 2863 N N . GLY A 1 377 ? 8.853 -13.162 23.849 1.00 27.80 377 GLY A N 1
ATOM 2864 C CA . GLY A 1 377 ? 8.489 -13.470 25.224 1.00 27.80 377 GLY A CA 1
ATOM 2865 C C . GLY A 1 377 ? 9.328 -14.641 25.726 1.00 27.80 377 GLY A C 1
ATOM 2866 O O . GLY A 1 377 ? 9.239 -15.758 25.213 1.00 27.80 377 GLY A O 1
ATOM 2867 N N . ASN A 1 378 ? 10.172 -14.361 26.716 1.00 28.33 378 ASN A N 1
ATOM 2868 C CA . ASN A 1 378 ? 10.934 -15.364 27.438 1.00 28.33 378 ASN A CA 1
ATOM 2869 C C . ASN A 1 378 ? 9.959 -16.359 28.074 1.00 28.33 378 ASN A C 1
ATOM 2871 O O . ASN A 1 378 ? 9.336 -16.069 29.095 1.00 28.33 378 ASN A O 1
ATOM 2875 N N . ARG A 1 379 ? 9.874 -17.565 27.506 1.00 33.09 379 ARG A N 1
ATOM 2876 C CA . ARG A 1 379 ? 9.462 -18.746 28.264 1.00 33.09 379 ARG A CA 1
ATOM 2877 C C . ARG A 1 379 ? 10.536 -18.996 29.317 1.00 33.09 379 ARG A C 1
ATOM 2879 O O . ARG A 1 379 ? 11.626 -19.452 28.980 1.00 33.09 379 ARG A O 1
ATOM 2886 N N . LYS A 1 380 ? 10.236 -18.715 30.583 1.00 31.42 380 LYS A N 1
ATOM 2887 C CA . LYS A 1 380 ? 10.953 -19.349 31.690 1.00 31.42 380 LYS A CA 1
ATOM 2888 C C . LYS A 1 380 ? 10.202 -20.610 32.107 1.00 31.42 380 LYS A C 1
ATOM 2890 O O . LYS A 1 380 ? 8.979 -20.594 32.222 1.00 31.42 380 LYS A O 1
ATOM 2895 N N . ARG A 1 381 ? 10.983 -21.685 32.220 1.00 35.62 381 ARG A N 1
ATOM 2896 C CA . ARG A 1 381 ? 10.655 -22.912 32.946 1.00 35.62 381 ARG A CA 1
ATOM 2897 C C . ARG A 1 381 ? 10.570 -22.631 34.436 1.00 35.62 381 ARG A C 1
ATOM 2899 O O . ARG A 1 381 ? 11.290 -21.702 34.874 1.00 35.62 381 ARG A O 1
#

Secondary structure (DSSP, 8-state):
----SSPPPPPPEE-S-TTT-EEE--TT--GGG---EEEEE--TTS---EEEEES-EEE--GGG-TTTTGGG--EEEEE--SSSEEEEES-EEE--SSEEEEEETTEEEEES-EEES-STT----TT-----EEEEE-PPTT-EEEEES-EEEEESSEEEEE-S-S-EEEEEEEEEEEESSEEEEES--SEEEEEEEEEE---HHHHHTSPPPSSS-SSS--EEEEEETTT-SSPEEEEEEEEEEE--SS-SEEEPPPSSS----EEEEEEEEEEES--SSS-SEEEEEBTTB-EEEEEEEEEEEES-SSEEEEEEEEEEEEEEEEEESSS--EEEEEEEEEEEEETPPPP------TTTSSSS----S------------

InterPro domains:
  IPR011050 Pectin lyase fold/virulence factor [SSF51126] (9-247)

Radius of gyration: 21.14 Å; chains: 1; bounding box: 49×50×82 Å

pLDDT: mean 83.35, std 17.82, range [27.8, 98.81]